Protein AF-0000000077221181 (afdb_homodimer)

InterPro domains:
  IPR000326 Phosphatidic acid phosphatase type 2/haloperoxidase [PF01569] (55-166)
  IPR000326 Phosphatidic acid phosphatase type 2/haloperoxidase [SM00014] (53-161)
  IPR036938 Phosphatidic acid phosphatase type 2/haloperoxidase superfamily [SSF48317] (17-170)
  IPR039667 Dolichyldiphosphatase, PAP2 domain [cd03382] (9-161)

Nearest PDB structures (foldseek):
  6ebu-assembly1_A  TM=7.732E-01  e=2.895E-03  Aquifex aeolicus VF5
  8bm3-assembly4_D  TM=7.406E-01  e=9.189E-03  Escherichia coli K-12
  7f18-assembly3_C  TM=6.684E-01  e=2.780E-02  Pseudomonas aeruginosa
  7f17-assembly3_C  TM=5.702E-01  e=3.060E-02  Pseudomonas aeruginosa
  5jwy-assembly1_A  TM=5.548E-01  e=8.823E-02  Escherichia coli K-12

Radius of gyration: 23.85 Å; Cα contacts (8 Å, |Δi|>4): 590; chains: 2; bounding box: 52×77×55 Å

Organism: Lupinus luteus (NCBI:txid3873)

Solvent-accessible surface area (backbone atoms only — not comparable to full-atom values): 22430 Å² total; per-residue (Å²): 127,82,72,62,60,71,37,62,48,65,89,50,54,41,58,25,47,59,89,38,64,66,40,50,52,30,41,54,47,56,42,44,65,54,37,43,61,73,20,22,50,51,39,46,44,75,75,59,23,40,48,69,59,50,54,49,50,50,47,52,52,53,50,50,52,53,41,52,54,46,18,72,70,66,56,35,71,42,41,83,48,17,67,82,65,72,46,66,90,44,58,25,36,46,23,62,68,19,16,49,33,27,16,51,33,41,32,50,43,67,75,54,70,49,81,90,38,48,68,58,47,53,51,42,47,48,50,25,52,48,29,37,48,25,36,40,76,63,34,59,31,48,70,67,24,30,49,47,6,30,53,50,11,38,51,52,17,48,51,46,46,49,45,42,74,72,55,54,50,74,47,48,65,58,45,34,69,30,71,66,14,58,75,66,31,32,34,72,60,80,90,44,92,54,56,60,54,51,52,38,51,51,48,51,51,50,53,53,52,55,54,53,53,62,69,74,105,126,83,73,62,59,71,37,62,47,65,90,48,54,42,57,25,48,59,88,37,64,68,40,50,53,31,39,54,47,56,42,44,65,55,36,43,60,72,19,22,50,51,40,46,43,76,75,60,25,39,48,69,59,50,54,52,49,52,46,54,53,51,51,50,52,53,41,52,54,46,18,70,71,66,55,35,72,42,42,81,48,18,66,84,65,71,45,68,90,43,58,24,35,46,23,61,66,20,16,48,33,27,17,51,33,41,31,49,43,66,73,53,68,50,81,91,39,49,69,59,47,52,50,40,46,50,50,24,52,48,29,36,49,24,36,41,75,62,34,59,33,48,72,66,23,31,51,47,6,30,52,49,11,37,51,52,18,49,52,46,46,50,45,41,74,72,54,53,50,74,48,47,65,56,46,32,69,30,71,66,13,58,75,67,31,32,34,70,60,82,90,44,91,52,57,61,54,51,51,37,51,52,50,53,50,49,52,52,50,54,54,52,53,61,69,73,104

Foldseek 3Di:
DPPPDDDDDPLLDADADPPPPLLVVLSVLLNVLVCCLVPVLVVCCQPPLEPLSVLLNVLLVVLLVVQQVVCVVVVAFFPPCCVVSVNRVGGQAAPSSLLNLLLVLLLVCVLLVDPVCVVVSVVSVVSSVSNLVSCVVSRGHDNVNSVRSNVSSNVSSVVSSCCCVPPVVVCQVVCCPDPNNVVSVRHHPSVPNDVPVVVVVVVVVVVVVVVVVVVVD/DPPPDDDDDPLLDADADPPPPLLVVLSVLLNVLVCCLVPVLVVCCQPPLEPLSVLLNVLLVVLLVVQQVVCVVVVAFFPPCCVVSVNRVGGQAAPSSLLNLLLVLLLVCVLLVDPVCVVVSVVSVVSSVSNLVSCVVSRGHDNVNSVRSNVSSNVSSVVSSCCCVPPVVVCQVVCCPDPNNVVSVNHHPSVPNDVPVVVVVVVVVVVVVVVVVVVVD

Sequence (434 aa):
MATPPLKAVTLTHVRYQKGDKLGHFLAWVSLIPVFISLSGFITHFIFRRELQGIFFFIGLVISQFINEFIKTTVQQDRPETCVLLETCDSHGWPSSHSQYMFFFATYLTLLLFSKRHVILHLLTWSLAFSTMYSRVYLGYHTLAQVFAGAGLGVLIGAVWFWVVNNVLYLCFPIIEESVIGRVFYVKDTSHIQNVLKFEYDKARAERQRVASISKSEMATPPLKAVTLTHVRYQKGDKLGHFLAWVSLIPVFISLSGFITHFIFRRELQGIFFFIGLVISQFINEFIKTTVQQDRPETCVLLETCDSHGWPSSHSQYMFFFATYLTLLLFSKRHVILHLLTWSLAFSTMYSRVYLGYHTLAQVFAGAGLGVLIGAVWFWVVNNVLYLCFPIIEESVIGRVFYVKDTSHIQNVLKFEYDKARAERQRVASISKSE

Structure (mmCIF, N/CA/C/O backbone):
data_AF-0000000077221181-model_v1
#
loop_
_entity.id
_entity.type
_entity.pdbx_description
1 polymer 'Phosphatidic acid phosphatase type 2/haloperoxidase domain-containing protein'
#
loop_
_atom_site.group_PDB
_atom_site.id
_atom_site.type_symbol
_atom_site.label_atom_id
_atom_site.label_alt_id
_atom_site.label_comp_id
_atom_site.label_asym_id
_atom_site.label_entity_id
_atom_site.label_seq_id
_atom_site.pdbx_PDB_ins_code
_atom_site.Cartn_x
_atom_site.Cartn_y
_atom_site.Cartn_z
_atom_site.occupancy
_atom_site.B_iso_or_equiv
_atom_site.auth_seq_id
_atom_site.auth_comp_id
_atom_site.auth_asym_id
_atom_site.auth_atom_id
_atom_site.pdbx_PDB_model_num
ATOM 1 N N . MET A 1 1 ? -8.445 -28.297 -29.688 1 37.72 1 MET A N 1
ATOM 2 C CA . MET A 1 1 ? -7.285 -27.406 -29.594 1 37.72 1 MET A CA 1
ATOM 3 C C . MET A 1 1 ? -6.816 -27.281 -28.156 1 37.72 1 MET A C 1
ATOM 5 O O . MET A 1 1 ? -7.629 -27.062 -27.25 1 37.72 1 MET A O 1
ATOM 9 N N . ALA A 1 2 ? -5.742 -27.766 -27.781 1 49.19 2 ALA A N 1
ATOM 10 C CA . ALA A 1 2 ? -5.25 -27.859 -26.406 1 49.19 2 ALA A CA 1
ATOM 11 C C . ALA A 1 2 ? -5.301 -26.5 -25.703 1 49.19 2 ALA A C 1
ATOM 13 O O . ALA A 1 2 ? -4.859 -25.5 -26.266 1 49.19 2 ALA A O 1
ATOM 14 N N . THR A 1 3 ? -6.227 -26.125 -24.953 1 57 3 THR A N 1
ATOM 15 C CA . THR A 1 3 ? -6.32 -24.844 -24.266 1 57 3 THR A CA 1
ATOM 16 C C . THR A 1 3 ? -4.961 -24.422 -23.734 1 57 3 THR A C 1
ATOM 18 O O . THR A 1 3 ? -4.27 -25.203 -23.078 1 57 3 THR A O 1
ATOM 21 N N . PRO A 1 4 ? -4.414 -23.359 -24.391 1 64.31 4 PRO A N 1
ATOM 22 C CA . PRO A 1 4 ? -3.102 -22.922 -23.906 1 64.31 4 PRO A CA 1
ATOM 23 C C . PRO A 1 4 ? -2.992 -22.953 -22.375 1 64.31 4 PRO A C 1
ATOM 25 O O . PRO A 1 4 ? -3.98 -22.719 -21.672 1 64.31 4 PRO A O 1
ATOM 28 N N . PRO A 1 5 ? -1.859 -23.391 -22.016 1 80.19 5 PRO A N 1
ATOM 29 C CA . PRO A 1 5 ? -1.642 -23.562 -20.578 1 80.19 5 PRO A CA 1
ATOM 30 C C . PRO A 1 5 ? -1.806 -22.25 -19.797 1 80.19 5 PRO A C 1
ATOM 32 O O . PRO A 1 5 ? -1.612 -21.172 -20.359 1 80.19 5 PRO A O 1
ATOM 35 N N . LEU A 1 6 ? -2.424 -22.266 -18.75 1 85.88 6 LEU A N 1
ATOM 36 C CA . LEU A 1 6 ? -2.574 -21.141 -17.844 1 85.88 6 LEU A CA 1
ATOM 37 C C . LEU A 1 6 ? -1.238 -20.766 -17.219 1 85.88 6 LEU A C 1
ATOM 39 O O . LEU A 1 6 ? -0.417 -21.641 -16.938 1 85.88 6 LEU A O 1
ATOM 43 N N . LYS A 1 7 ? -1.012 -19.516 -17.234 1 82.62 7 LYS A N 1
ATOM 44 C CA . LYS A 1 7 ? 0.164 -18.969 -16.578 1 82.62 7 LYS A CA 1
ATOM 45 C C . LYS A 1 7 ? -0.236 -18.078 -15.406 1 82.62 7 LYS A C 1
ATOM 47 O O . LYS A 1 7 ? -1.279 -17.422 -15.453 1 82.62 7 LYS A O 1
ATOM 52 N N . ALA A 1 8 ? 0.562 -18.109 -14.375 1 84.19 8 ALA A N 1
ATOM 53 C CA . ALA A 1 8 ? 0.314 -17.25 -13.227 1 84.19 8 ALA A CA 1
ATOM 54 C C . ALA A 1 8 ? 1.072 -15.93 -13.359 1 84.19 8 ALA A C 1
ATOM 56 O O . ALA A 1 8 ? 2.076 -15.852 -14.07 1 84.19 8 ALA A O 1
ATOM 57 N N . VAL A 1 9 ? 0.501 -14.906 -12.734 1 84.69 9 VAL A N 1
ATOM 58 C CA . VAL A 1 9 ? 1.28 -13.68 -12.586 1 84.69 9 VAL A CA 1
ATOM 59 C C . VAL A 1 9 ? 2.533 -13.961 -11.758 1 84.69 9 VAL A C 1
ATOM 61 O O . VAL A 1 9 ? 2.445 -14.266 -10.57 1 84.69 9 VAL A O 1
ATOM 64 N N . THR A 1 10 ? 3.617 -13.75 -12.328 1 78.81 10 THR A N 1
ATOM 65 C CA . THR A 1 10 ? 4.883 -14.227 -11.789 1 78.81 10 THR A CA 1
ATOM 66 C C . THR A 1 10 ? 5.242 -13.477 -10.508 1 78.81 10 THR A C 1
ATOM 68 O O . THR A 1 10 ? 5.664 -14.086 -9.523 1 78.81 10 THR A O 1
ATOM 71 N N . LEU A 1 11 ? 5.008 -12.227 -10.469 1 82.06 11 LEU A N 1
ATOM 72 C CA . LEU A 1 11 ? 5.457 -11.375 -9.375 1 82.06 11 LEU A CA 1
ATOM 73 C C . LEU A 1 11 ? 4.719 -11.711 -8.086 1 82.06 11 LEU A C 1
ATOM 75 O O . LEU A 1 11 ? 5.238 -11.477 -6.992 1 82.06 11 LEU A O 1
ATOM 79 N N . THR A 1 12 ? 3.594 -12.352 -8.203 1 87 12 THR A N 1
ATOM 80 C CA . THR A 1 12 ? 2.793 -12.617 -7.016 1 87 12 THR A CA 1
ATOM 81 C C . THR A 1 12 ? 2.594 -14.117 -6.824 1 87 12 THR A C 1
ATOM 83 O O . THR A 1 12 ? 1.812 -14.547 -5.969 1 87 12 THR A O 1
ATOM 86 N N . HIS A 1 13 ? 3.312 -14.773 -7.656 1 86 13 HIS A N 1
ATOM 87 C CA . HIS A 1 13 ? 3.178 -16.219 -7.609 1 86 13 HIS A CA 1
ATOM 88 C C . HIS A 1 13 ? 4.23 -16.844 -6.699 1 86 13 HIS A C 1
ATOM 90 O O . HIS A 1 13 ? 5.414 -16.875 -7.039 1 86 13 HIS A O 1
ATOM 96 N N . VAL A 1 14 ? 3.82 -17.266 -5.547 1 90.25 14 VAL A N 1
ATOM 97 C CA . VAL A 1 14 ? 4.707 -17.922 -4.602 1 90.25 14 VAL A CA 1
ATOM 98 C C . VAL A 1 14 ? 4.098 -19.266 -4.18 1 90.25 14 VAL A C 1
ATOM 100 O O . VAL A 1 14 ? 2.914 -19.328 -3.836 1 90.25 14 VAL A O 1
ATOM 103 N N . ARG A 1 15 ? 4.926 -20.266 -4.258 1 90.31 15 ARG A N 1
ATOM 104 C CA . ARG A 1 15 ? 4.473 -21.609 -3.906 1 90.31 15 ARG A CA 1
ATOM 105 C C . ARG A 1 15 ? 5.176 -22.109 -2.648 1 90.31 15 ARG A C 1
ATOM 107 O O . ARG A 1 15 ? 6.27 -21.656 -2.316 1 90.31 15 ARG A O 1
ATOM 114 N N . TYR A 1 16 ? 4.516 -22.938 -1.973 1 91.12 16 TYR A N 1
ATOM 115 C CA . TYR A 1 16 ? 5.016 -23.609 -0.777 1 91.12 16 TYR A CA 1
ATOM 116 C C . TYR A 1 16 ? 4.5 -25.047 -0.7 1 91.12 16 TYR A C 1
ATOM 118 O O . TYR A 1 16 ? 3.574 -25.422 -1.425 1 91.12 16 TYR A O 1
ATOM 126 N N . GLN A 1 17 ? 5.152 -25.906 0.062 1 90.38 17 GLN A N 1
ATOM 127 C CA . GLN A 1 17 ? 4.719 -27.297 0.205 1 90.38 17 GLN A CA 1
ATOM 128 C C . GLN A 1 17 ? 3.4 -27.375 0.97 1 90.38 17 GLN A C 1
ATOM 130 O O . GLN A 1 17 ? 3.25 -26.766 2.031 1 90.38 17 GLN A O 1
ATOM 135 N N . LYS A 1 18 ? 2.539 -28.109 0.339 1 89.31 18 LYS A N 1
ATOM 136 C CA . LYS A 1 18 ? 1.241 -28.281 0.987 1 89.31 18 LYS A CA 1
ATOM 137 C C . LYS A 1 18 ? 1.399 -28.859 2.393 1 89.31 18 LYS A C 1
ATOM 139 O O . LYS A 1 18 ? 2.141 -29.828 2.594 1 89.31 18 LYS A O 1
ATOM 144 N N . GLY A 1 19 ? 0.772 -28.203 3.359 1 90.81 19 GLY A N 1
ATOM 145 C CA . GLY A 1 19 ? 0.84 -28.688 4.73 1 90.81 19 GLY A CA 1
ATOM 146 C C . GLY A 1 19 ? 1.948 -28.031 5.535 1 90.81 19 GLY A C 1
ATOM 147 O O . GLY A 1 19 ? 1.976 -28.141 6.762 1 90.81 19 GLY A O 1
ATOM 148 N N . ASP A 1 20 ? 2.908 -27.438 4.875 1 94.69 20 ASP A N 1
ATOM 149 C CA . ASP A 1 20 ? 4.012 -26.75 5.527 1 94.69 20 ASP A CA 1
ATOM 150 C C . ASP A 1 20 ? 3.578 -25.375 6.027 1 94.69 20 ASP A C 1
ATOM 152 O O . ASP A 1 20 ? 3.607 -24.391 5.277 1 94.69 20 ASP A O 1
ATOM 156 N N . LYS A 1 21 ? 3.266 -25.281 7.293 1 95.75 21 LYS A N 1
ATOM 157 C CA . LYS A 1 21 ? 2.781 -24.031 7.867 1 95.75 21 LYS A CA 1
ATOM 158 C C . LYS A 1 21 ? 3.859 -22.953 7.82 1 95.75 21 LYS A C 1
ATOM 160 O O . LYS A 1 21 ? 3.562 -21.781 7.559 1 95.75 21 LYS A O 1
ATOM 165 N N . LEU A 1 22 ? 5.051 -23.344 8.133 1 96.31 22 LEU A N 1
ATOM 166 C CA . LEU A 1 22 ? 6.148 -22.391 8.07 1 96.31 22 LEU A CA 1
ATOM 167 C C . LEU A 1 22 ? 6.348 -21.891 6.641 1 96.31 22 LEU A C 1
ATOM 169 O O . LEU A 1 22 ? 6.543 -20.688 6.422 1 96.31 22 LEU A O 1
ATOM 173 N N . GLY A 1 23 ? 6.262 -22.797 5.711 1 95.88 23 GLY A N 1
ATOM 174 C CA . GLY A 1 23 ? 6.367 -22.422 4.312 1 95.88 23 GLY A CA 1
ATOM 175 C C . GLY A 1 23 ? 5.285 -21.438 3.879 1 95.88 23 GLY A C 1
ATOM 176 O O . GLY A 1 23 ? 5.551 -20.5 3.127 1 95.88 23 GLY A O 1
ATOM 177 N N . HIS A 1 24 ? 4.148 -21.734 4.348 1 94.94 24 HIS A N 1
ATOM 178 C CA . HIS A 1 24 ? 3.037 -20.844 4.027 1 94.94 24 HIS A CA 1
ATOM 179 C C . HIS A 1 24 ? 3.287 -19.438 4.566 1 94.94 24 HIS A C 1
ATOM 181 O O . HIS A 1 24 ? 3.1 -18.453 3.85 1 94.94 24 HIS A O 1
ATOM 187 N N . PHE A 1 25 ? 3.723 -19.375 5.766 1 97 25 PHE A N 1
ATOM 188 C CA . PHE A 1 25 ? 4.047 -18.094 6.383 1 97 25 PHE A CA 1
ATOM 189 C C . PHE A 1 25 ? 5.168 -17.391 5.621 1 97 25 PHE A C 1
ATOM 191 O O . PHE A 1 25 ? 5.066 -16.203 5.316 1 97 25 PHE A O 1
ATOM 198 N N . LEU A 1 26 ? 6.129 -18.094 5.266 1 96.94 26 LEU A N 1
ATOM 199 C CA . LEU A 1 26 ? 7.285 -17.531 4.578 1 96.94 26 LEU A CA 1
ATOM 200 C C . LEU A 1 26 ? 6.926 -17.109 3.158 1 96.94 26 LEU A C 1
ATOM 202 O O . LEU A 1 26 ? 7.512 -16.172 2.617 1 96.94 26 LEU A O 1
ATOM 206 N N . ALA A 1 27 ? 5.977 -17.781 2.602 1 95.62 27 ALA A N 1
ATOM 207 C CA . ALA A 1 27 ? 5.484 -17.344 1.296 1 95.62 27 ALA A CA 1
ATOM 208 C C . ALA A 1 27 ? 4.883 -15.945 1.37 1 95.62 27 ALA A C 1
ATOM 210 O O . ALA A 1 27 ? 5.141 -15.109 0.505 1 95.62 27 ALA A O 1
ATOM 211 N N . TRP A 1 28 ? 4.18 -15.703 2.412 1 95.5 28 TRP A N 1
ATOM 212 C CA . TRP A 1 28 ? 3.621 -14.375 2.621 1 95.5 28 TRP A CA 1
ATOM 213 C C . TRP A 1 28 ? 4.727 -13.344 2.838 1 95.5 28 TRP A C 1
ATOM 215 O O . TRP A 1 28 ? 4.672 -12.242 2.295 1 95.5 28 TRP A O 1
ATOM 225 N N . VAL A 1 29 ? 5.684 -13.742 3.588 1 96.88 29 VAL A N 1
ATOM 226 C CA . VAL A 1 29 ? 6.809 -12.852 3.861 1 96.88 29 VAL A CA 1
ATOM 227 C C . VAL A 1 29 ? 7.516 -12.5 2.557 1 96.88 29 VAL A C 1
ATOM 229 O O . VAL A 1 29 ? 7.926 -11.352 2.355 1 96.88 29 VAL A O 1
ATOM 232 N N . SER A 1 30 ? 7.582 -13.453 1.686 1 95.94 30 SER A N 1
ATOM 233 C CA . SER A 1 30 ? 8.289 -13.266 0.423 1 95.94 30 SER A CA 1
ATOM 234 C C . SER A 1 30 ? 7.543 -12.297 -0.487 1 95.94 30 SER A C 1
ATOM 236 O O . SER A 1 30 ? 8.109 -11.789 -1.456 1 95.94 30 SER A O 1
ATOM 238 N N . LEU A 1 31 ? 6.297 -12.047 -0.183 1 96.5 31 LEU A N 1
ATOM 239 C CA . LEU A 1 31 ? 5.488 -11.156 -1.014 1 96.5 31 LEU A CA 1
ATOM 240 C C . LEU A 1 31 ? 5.598 -9.719 -0.532 1 96.5 31 LEU A C 1
ATOM 242 O O . LEU A 1 31 ? 5.168 -8.789 -1.229 1 96.5 31 LEU A O 1
ATOM 246 N N . ILE A 1 32 ? 6.258 -9.453 0.542 1 97.06 32 ILE A N 1
ATOM 247 C CA . ILE A 1 32 ? 6.277 -8.156 1.209 1 97.06 32 ILE A CA 1
ATOM 248 C C . ILE A 1 32 ? 6.926 -7.113 0.295 1 97.06 32 ILE A C 1
ATOM 250 O O . ILE A 1 32 ? 6.41 -6.004 0.146 1 97.06 32 ILE A O 1
ATOM 254 N N . PRO A 1 33 ? 8.023 -7.441 -0.426 1 97.25 33 PRO A N 1
ATOM 255 C CA . PRO A 1 33 ? 8.617 -6.441 -1.316 1 97.25 33 PRO A CA 1
ATOM 256 C C . PRO A 1 33 ? 7.641 -5.953 -2.387 1 97.25 33 PRO A C 1
ATOM 258 O O . PRO A 1 33 ? 7.602 -4.762 -2.695 1 97.25 33 PRO A O 1
ATOM 261 N N . VAL A 1 34 ? 6.859 -6.859 -2.9 1 96.12 34 VAL A N 1
ATOM 262 C CA . VAL A 1 34 ? 5.902 -6.508 -3.943 1 96.12 34 VAL A CA 1
ATOM 263 C C . VAL A 1 34 ? 4.812 -5.605 -3.363 1 96.12 34 VAL A C 1
ATOM 265 O O . VAL A 1 34 ? 4.441 -4.598 -3.971 1 96.12 34 VAL A O 1
ATOM 268 N N . PHE A 1 35 ? 4.363 -5.875 -2.18 1 97.06 35 PHE A N 1
ATOM 269 C CA . PHE A 1 35 ? 3.336 -5.078 -1.52 1 97.06 35 PHE A CA 1
ATOM 270 C C . PHE A 1 35 ? 3.857 -3.684 -1.196 1 97.06 35 PHE A C 1
ATOM 272 O O . PHE A 1 35 ? 3.156 -2.691 -1.403 1 97.06 35 PHE A O 1
ATOM 279 N N . ILE A 1 36 ? 5.074 -3.623 -0.708 1 97.56 36 ILE A N 1
ATOM 280 C CA . ILE A 1 36 ? 5.66 -2.332 -0.366 1 97.56 36 ILE A CA 1
ATOM 281 C C . ILE A 1 36 ? 5.852 -1.501 -1.633 1 97.56 36 ILE A C 1
ATOM 283 O O . ILE A 1 36 ? 5.508 -0.316 -1.663 1 97.56 36 ILE A O 1
ATOM 287 N N . SER A 1 37 ? 6.293 -2.121 -2.688 1 96.69 37 SER A N 1
ATOM 288 C CA . SER A 1 37 ? 6.668 -1.409 -3.904 1 96.69 37 SER A CA 1
ATOM 289 C C . SER A 1 37 ? 5.438 -0.972 -4.691 1 96.69 37 SER A C 1
ATOM 291 O O . SER A 1 37 ? 5.324 0.191 -5.086 1 96.69 37 SER A O 1
ATOM 293 N N . LEU A 1 38 ? 4.457 -1.854 -4.848 1 94.62 38 LEU A N 1
ATOM 294 C CA . LEU A 1 38 ? 3.389 -1.594 -5.805 1 94.62 38 LEU A CA 1
ATOM 295 C C . LEU A 1 38 ? 2.205 -0.915 -5.125 1 94.62 38 LEU A C 1
ATOM 297 O O . LEU A 1 38 ? 1.368 -0.303 -5.793 1 94.62 38 LEU A O 1
ATOM 301 N N . SER A 1 39 ? 2.188 -0.988 -3.84 1 96.81 39 SER A N 1
ATOM 302 C CA . SER A 1 39 ? 1.048 -0.384 -3.156 1 96.81 39 SER A CA 1
ATOM 303 C C . SER A 1 39 ? 1.505 0.551 -2.041 1 96.81 39 SER A C 1
ATOM 305 O O . SER A 1 39 ? 0.961 1.646 -1.88 1 96.81 39 SER A O 1
ATOM 307 N N . GLY A 1 40 ? 2.451 0.148 -1.293 1 97.81 40 GLY A N 1
ATOM 308 C CA . GLY A 1 40 ? 2.918 0.946 -0.17 1 97.81 40 GLY A CA 1
ATOM 309 C C . GLY A 1 40 ? 3.426 2.316 -0.582 1 97.81 40 GLY A C 1
ATOM 310 O O . GLY A 1 40 ? 2.947 3.336 -0.081 1 97.81 40 GLY A O 1
ATOM 311 N N . PHE A 1 41 ? 4.324 2.355 -1.494 1 98.06 41 PHE A N 1
ATOM 312 C CA . PHE A 1 41 ? 4.906 3.623 -1.915 1 98.06 41 PHE A CA 1
ATOM 313 C C . PHE A 1 41 ? 3.9 4.441 -2.713 1 98.06 41 PHE A C 1
ATOM 315 O O . PHE A 1 41 ? 3.895 5.672 -2.637 1 98.06 41 PHE A O 1
ATOM 322 N N . ILE A 1 42 ? 3.021 3.811 -3.461 1 96.12 42 ILE A N 1
ATOM 323 C CA . ILE A 1 42 ? 1.993 4.523 -4.211 1 96.12 42 ILE A CA 1
ATOM 324 C C . ILE A 1 42 ? 1.046 5.23 -3.242 1 96.12 42 ILE A C 1
ATOM 326 O O . ILE A 1 42 ? 0.743 6.414 -3.412 1 96.12 42 ILE A O 1
ATOM 330 N N . THR A 1 43 ? 0.675 4.477 -2.26 1 97.12 43 THR A N 1
ATOM 331 C CA . THR A 1 43 ? -0.204 5.039 -1.241 1 97.12 43 THR A CA 1
ATOM 332 C C . THR A 1 43 ? 0.493 6.172 -0.491 1 97.12 43 THR A C 1
ATOM 334 O O . THR A 1 43 ? -0.103 7.223 -0.251 1 97.12 43 THR A O 1
ATOM 337 N N . HIS A 1 44 ? 1.729 5.934 -0.116 1 97.12 44 HIS A N 1
ATOM 338 C CA . HIS A 1 44 ? 2.494 6.973 0.562 1 97.12 44 HIS A CA 1
ATOM 339 C C . HIS A 1 44 ? 2.576 8.242 -0.286 1 97.12 44 HIS A C 1
ATOM 341 O O . HIS A 1 44 ? 2.42 9.352 0.229 1 97.12 44 HIS A O 1
ATOM 347 N N . PHE A 1 45 ? 2.742 8.062 -1.571 1 96.12 45 PHE A N 1
ATOM 348 C CA . PHE A 1 45 ? 2.846 9.211 -2.469 1 96.12 45 PHE A CA 1
ATOM 349 C C . PHE A 1 45 ? 1.511 9.938 -2.576 1 96.12 45 PHE A C 1
ATOM 351 O O . PHE A 1 45 ? 1.463 11.164 -2.514 1 96.12 45 PHE A O 1
ATOM 358 N N . ILE A 1 46 ? 0.468 9.219 -2.697 1 93.25 46 ILE A N 1
ATOM 359 C CA . ILE A 1 46 ? -0.852 9.812 -2.895 1 93.25 46 ILE A CA 1
ATOM 360 C C . ILE A 1 46 ? -1.263 10.586 -1.646 1 93.25 46 ILE A C 1
ATOM 362 O O . ILE A 1 46 ? -1.824 11.68 -1.744 1 93.25 46 ILE A O 1
ATOM 366 N N . PHE A 1 47 ? -0.815 10.133 -0.457 1 95.12 47 PHE A N 1
ATOM 367 C CA . PHE A 1 47 ? -1.444 10.695 0.732 1 95.12 47 PHE A CA 1
ATOM 368 C C . PHE A 1 47 ? -0.451 11.539 1.522 1 95.12 47 PHE A C 1
ATOM 370 O O . PHE A 1 47 ? -0.844 12.305 2.406 1 95.12 47 PHE A O 1
ATOM 377 N N . ARG A 1 48 ? 0.827 11.359 1.219 1 96.06 48 ARG A N 1
ATOM 378 C CA . ARG A 1 48 ? 1.809 12.148 1.953 1 96.06 48 ARG A CA 1
ATOM 379 C C . ARG A 1 48 ? 2.5 13.156 1.036 1 96.06 48 ARG A C 1
ATOM 381 O O . ARG A 1 48 ? 2.744 14.297 1.431 1 96.06 48 ARG A O 1
ATOM 388 N N . ARG A 1 49 ? 2.857 12.711 -0.221 1 97.12 49 ARG A N 1
ATOM 389 C CA . ARG A 1 49 ? 3.551 13.531 -1.21 1 97.12 49 ARG A CA 1
ATOM 390 C C . ARG A 1 49 ? 4.844 14.102 -0.638 1 97.12 49 ARG A C 1
ATOM 392 O O . ARG A 1 49 ? 5.113 15.297 -0.767 1 97.12 49 ARG A O 1
ATOM 399 N N . GLU A 1 50 ? 5.645 13.297 -0.005 1 97.62 50 GLU A N 1
ATOM 400 C CA . GLU A 1 50 ? 6.898 13.648 0.656 1 97.62 50 GLU A CA 1
ATOM 401 C C . GLU A 1 50 ? 8.094 13.383 -0.25 1 97.62 50 GLU A C 1
ATOM 403 O O . GLU A 1 50 ? 8.273 12.258 -0.734 1 97.62 50 GLU A O 1
ATOM 408 N N . LEU A 1 51 ? 8.922 14.383 -0.401 1 97.94 51 LEU A N 1
ATOM 409 C CA . LEU A 1 51 ? 10.055 14.273 -1.311 1 97.94 51 LEU A CA 1
ATOM 410 C C . LEU A 1 51 ? 11.023 13.195 -0.842 1 97.94 51 LEU A C 1
ATOM 412 O O . LEU A 1 51 ? 11.547 12.43 -1.654 1 97.94 51 LEU A O 1
ATOM 416 N N . GLN A 1 52 ? 11.305 13.148 0.468 1 97.38 52 GLN A N 1
ATOM 417 C CA . GLN A 1 52 ? 12.195 12.109 0.979 1 97.38 52 GLN A CA 1
ATOM 418 C C . GLN A 1 52 ? 11.68 10.719 0.616 1 97.38 52 GLN A C 1
ATOM 420 O O . GLN A 1 52 ? 12.469 9.836 0.256 1 97.38 52 GLN A O 1
ATOM 425 N N . GLY A 1 53 ? 10.328 10.461 0.738 1 97.5 53 GLY A N 1
ATOM 426 C CA . GLY A 1 53 ? 9.734 9.188 0.353 1 97.5 53 GLY A CA 1
ATOM 427 C C . GLY A 1 53 ? 9.844 8.906 -1.133 1 97.5 53 GLY A C 1
ATOM 428 O O . GLY A 1 53 ? 10.109 7.77 -1.535 1 97.5 53 GLY A O 1
ATOM 429 N N . ILE A 1 54 ? 9.664 9.93 -1.91 1 98.06 54 ILE A N 1
ATOM 430 C CA . ILE A 1 54 ? 9.727 9.789 -3.361 1 98.06 54 ILE A CA 1
ATOM 431 C C . ILE A 1 54 ? 11.141 9.391 -3.777 1 98.06 54 ILE A C 1
ATOM 433 O O . ILE A 1 54 ? 11.32 8.453 -4.562 1 98.06 54 ILE A O 1
ATOM 437 N N . PHE A 1 55 ? 12.102 10.016 -3.268 1 98.56 55 PHE A N 1
ATOM 438 C CA . PHE A 1 55 ? 13.484 9.711 -3.633 1 98.56 55 PHE A CA 1
ATOM 439 C C . PHE A 1 55 ? 13.914 8.367 -3.057 1 98.56 55 PHE A C 1
ATOM 441 O O . PHE A 1 55 ? 14.758 7.68 -3.633 1 98.56 55 PHE A O 1
ATOM 448 N N . PHE A 1 56 ? 13.328 7.996 -1.893 1 98.62 56 PHE A N 1
ATOM 449 C CA . PHE A 1 56 ? 13.508 6.645 -1.375 1 98.62 56 PHE A CA 1
ATOM 450 C C . PHE A 1 56 ? 13.078 5.609 -2.404 1 98.62 56 PHE A C 1
ATOM 452 O O . PHE A 1 56 ? 13.828 4.68 -2.715 1 98.62 56 PHE A O 1
ATOM 459 N N . PHE A 1 57 ? 11.953 5.816 -2.961 1 98.81 57 PHE A N 1
ATOM 460 C CA . PHE A 1 57 ? 11.406 4.887 -3.941 1 98.81 57 PHE A CA 1
ATOM 461 C C . PHE A 1 57 ? 12.25 4.879 -5.211 1 98.81 57 PHE A C 1
ATOM 463 O O . PHE A 1 57 ? 12.477 3.822 -5.805 1 98.81 57 PHE A O 1
ATOM 470 N N . ILE A 1 58 ? 12.641 6.031 -5.66 1 98.62 58 ILE A N 1
ATOM 471 C CA . ILE A 1 58 ? 13.492 6.125 -6.836 1 98.62 58 ILE A CA 1
ATOM 472 C C . ILE A 1 58 ? 14.758 5.293 -6.629 1 98.62 58 ILE A C 1
ATOM 474 O O . ILE A 1 58 ? 15.211 4.602 -7.543 1 98.62 58 ILE A O 1
ATOM 478 N N . GLY A 1 59 ? 15.32 5.344 -5.426 1 98.88 59 GLY A N 1
ATOM 479 C CA . GLY A 1 59 ? 16.484 4.531 -5.105 1 98.88 59 GLY A CA 1
ATOM 480 C C . GLY A 1 59 ? 16.219 3.041 -5.238 1 98.88 59 GLY A C 1
ATOM 481 O O . GLY A 1 59 ? 17.078 2.297 -5.723 1 98.88 59 GLY A O 1
ATOM 482 N N . LEU A 1 60 ? 15.078 2.619 -4.797 1 98.81 60 LEU A N 1
ATOM 483 C CA . LEU A 1 60 ? 14.711 1.213 -4.914 1 98.81 60 LEU A CA 1
ATOM 484 C C . LEU A 1 60 ? 14.586 0.802 -6.379 1 98.81 60 LEU A C 1
ATOM 486 O O . LEU A 1 60 ? 14.984 -0.301 -6.754 1 98.81 60 LEU A O 1
ATOM 490 N N . VAL A 1 61 ? 14.062 1.67 -7.199 1 98.62 61 VAL A N 1
ATOM 491 C CA . VAL A 1 61 ? 13.914 1.399 -8.625 1 98.62 61 VAL A CA 1
ATOM 492 C C . VAL A 1 61 ? 15.289 1.288 -9.273 1 98.62 61 VAL A C 1
ATOM 494 O O . VAL A 1 61 ? 15.547 0.348 -10.031 1 98.62 61 VAL A O 1
ATOM 497 N N . ILE A 1 62 ? 16.125 2.229 -8.977 1 98.62 62 ILE A N 1
ATOM 498 C CA . ILE A 1 62 ? 17.484 2.193 -9.492 1 98.62 62 ILE A CA 1
ATOM 499 C C . ILE A 1 62 ? 18.172 0.895 -9.062 1 98.62 62 ILE A C 1
ATOM 501 O O . ILE A 1 62 ? 18.828 0.239 -9.867 1 98.62 62 ILE A O 1
ATOM 505 N N . SER A 1 63 ? 18 0.556 -7.785 1 98.69 63 SER A N 1
ATOM 506 C CA . SER A 1 63 ? 18.562 -0.678 -7.25 1 98.69 63 SER A CA 1
ATOM 507 C C . SER A 1 63 ? 18.078 -1.894 -8.031 1 98.69 63 SER A C 1
ATOM 509 O O . SER A 1 63 ? 18.844 -2.822 -8.289 1 98.69 63 SER A O 1
ATOM 511 N N . GLN A 1 64 ? 16.844 -1.938 -8.406 1 97.75 64 GLN A N 1
ATOM 512 C CA . GLN A 1 64 ? 16.281 -3.037 -9.18 1 97.75 64 GLN A CA 1
ATOM 513 C C . GLN A 1 64 ? 16.922 -3.113 -10.57 1 97.75 64 GLN A C 1
ATOM 515 O O . GLN A 1 64 ? 17.203 -4.207 -11.07 1 97.75 64 GLN A O 1
ATOM 520 N N . PHE A 1 65 ? 17.125 -1.99 -11.164 1 98 65 PHE A N 1
ATOM 521 C CA . PHE A 1 65 ? 17.766 -1.962 -12.477 1 98 65 PHE A CA 1
ATOM 522 C C . PHE A 1 65 ? 19.203 -2.484 -12.391 1 98 65 PHE A C 1
ATOM 524 O O . PHE A 1 65 ? 19.641 -3.217 -13.273 1 98 65 PHE A O 1
ATOM 531 N N . ILE A 1 66 ? 19.875 -2.084 -11.391 1 98.25 66 ILE A N 1
ATOM 532 C CA . ILE A 1 66 ? 21.234 -2.574 -11.172 1 98.25 66 ILE A CA 1
ATOM 533 C C . ILE A 1 66 ? 21.203 -4.094 -11.008 1 98.25 66 ILE A C 1
ATOM 535 O O . ILE A 1 66 ? 22.031 -4.797 -11.594 1 98.25 66 ILE A O 1
ATOM 539 N N . ASN A 1 67 ? 20.281 -4.602 -10.25 1 98.06 67 ASN A N 1
ATOM 540 C CA . ASN A 1 67 ? 20.125 -6.039 -10.047 1 98.06 67 ASN A CA 1
ATOM 541 C C . ASN A 1 67 ? 19.906 -6.77 -11.375 1 98.06 67 ASN A C 1
ATOM 543 O O . ASN A 1 67 ? 20.609 -7.746 -11.664 1 98.06 67 ASN A O 1
ATOM 547 N N . GLU A 1 68 ? 19.016 -6.266 -12.18 1 96.44 68 GLU A N 1
ATOM 548 C CA . GLU A 1 68 ? 18.703 -6.887 -13.461 1 96.44 68 GLU A CA 1
ATOM 549 C C . GLU A 1 68 ? 19.922 -6.867 -14.391 1 96.44 68 GLU A C 1
ATOM 551 O O . GLU A 1 68 ? 20.156 -7.824 -15.133 1 96.44 68 GLU A O 1
ATOM 556 N N . PHE A 1 69 ? 20.594 -5.809 -14.359 1 97.06 69 PHE A N 1
ATOM 557 C CA . PHE A 1 69 ? 21.797 -5.695 -15.172 1 97.06 69 PHE A CA 1
ATOM 558 C C . PHE A 1 69 ? 22.812 -6.75 -14.781 1 97.06 69 PHE A C 1
ATOM 560 O O . PHE A 1 69 ? 23.391 -7.426 -15.641 1 97.06 69 PHE A O 1
ATOM 567 N N . ILE A 1 70 ? 23.031 -6.938 -13.508 1 97 70 ILE A N 1
ATOM 568 C CA . ILE A 1 70 ? 23.984 -7.91 -13.016 1 97 70 ILE A CA 1
ATOM 569 C C . ILE A 1 70 ? 23.531 -9.32 -13.375 1 97 70 ILE A C 1
ATOM 571 O O . ILE A 1 70 ? 24.328 -10.141 -13.836 1 97 70 ILE A O 1
ATOM 575 N N . LYS A 1 71 ? 22.266 -9.586 -13.219 1 94.75 71 LYS A N 1
ATOM 576 C CA . LYS A 1 71 ? 21.719 -10.906 -13.531 1 94.75 71 LYS A CA 1
ATOM 577 C C . LYS A 1 71 ? 21.906 -11.242 -15.008 1 94.75 71 LYS A C 1
ATOM 579 O O . LYS A 1 71 ? 22.188 -12.391 -15.359 1 94.75 71 LYS A O 1
ATOM 584 N N . THR A 1 72 ? 21.703 -10.305 -15.82 1 94.25 72 THR A N 1
ATOM 585 C CA . THR A 1 72 ? 21.812 -10.523 -17.266 1 94.25 72 THR A CA 1
ATOM 586 C C . THR A 1 72 ? 23.266 -10.719 -17.688 1 94.25 72 THR A C 1
ATOM 588 O O . THR A 1 72 ? 23.547 -11.391 -18.672 1 94.25 72 THR A O 1
ATOM 591 N N . THR A 1 73 ? 24.141 -10.227 -16.938 1 94.38 73 THR A N 1
ATOM 592 C CA . THR A 1 73 ? 25.562 -10.328 -17.25 1 94.38 73 THR A CA 1
ATOM 593 C C . THR A 1 73 ? 26.156 -11.617 -16.703 1 94.38 73 THR A C 1
ATOM 595 O O . THR A 1 73 ? 26.906 -12.305 -17.391 1 94.38 73 THR A O 1
ATOM 598 N N . VAL A 1 74 ? 25.75 -11.992 -15.492 1 92.88 74 VAL A N 1
ATOM 599 C CA . VAL A 1 74 ? 26.344 -13.148 -14.82 1 92.88 74 VAL A CA 1
ATOM 600 C C . VAL A 1 74 ? 25.578 -14.414 -15.203 1 92.88 74 VAL A C 1
ATOM 602 O O . VAL A 1 74 ? 26.172 -15.477 -15.375 1 92.88 74 VAL A O 1
ATOM 605 N N . GLN A 1 75 ? 24.25 -14.336 -15.297 1 91.25 75 GLN A N 1
ATOM 606 C CA . GLN A 1 75 ? 23.344 -15.383 -15.758 1 91.25 75 GLN A CA 1
ATOM 607 C C . GLN A 1 75 ? 23.516 -16.656 -14.922 1 91.25 75 GLN A C 1
ATOM 609 O O . GLN A 1 75 ? 23.609 -17.75 -15.477 1 91.25 75 GLN A O 1
ATOM 614 N N . GLN A 1 76 ? 23.688 -16.438 -13.656 1 91.31 76 GLN A N 1
ATOM 615 C CA . GLN A 1 76 ? 23.734 -17.609 -12.781 1 91.31 76 GLN A CA 1
ATOM 616 C C . GLN A 1 76 ? 22.359 -18.219 -12.602 1 91.31 76 GLN A C 1
ATOM 618 O O . GLN A 1 76 ? 21.391 -17.516 -12.336 1 91.31 76 GLN A O 1
ATOM 623 N N . ASP A 1 77 ? 22.344 -19.5 -12.672 1 90.06 77 ASP A N 1
ATOM 624 C CA . ASP A 1 77 ? 21.094 -20.234 -12.578 1 90.06 77 ASP A CA 1
ATOM 625 C C . ASP A 1 77 ? 20.562 -20.25 -11.141 1 90.06 77 ASP A C 1
ATOM 627 O O . ASP A 1 77 ? 21.344 -20.172 -10.195 1 90.06 77 ASP A O 1
ATOM 631 N N . ARG A 1 78 ? 19.234 -20.438 -11.078 1 91 78 ARG A N 1
ATOM 632 C CA . ARG A 1 78 ? 18.594 -20.719 -9.805 1 91 78 ARG A CA 1
ATOM 633 C C . ARG A 1 78 ? 18.859 -22.156 -9.359 1 91 78 ARG A C 1
ATOM 635 O O . ARG A 1 78 ? 19.406 -22.953 -10.117 1 91 78 ARG A O 1
ATOM 642 N N . PRO A 1 79 ? 18.531 -22.453 -8.102 1 90.94 79 PRO A N 1
ATOM 643 C CA . PRO A 1 79 ? 18.688 -23.844 -7.68 1 90.94 79 PRO A CA 1
ATOM 644 C C . PRO A 1 79 ? 17.797 -24.797 -8.461 1 90.94 79 PRO A C 1
ATOM 646 O O . PRO A 1 79 ? 16.875 -24.359 -9.164 1 90.94 79 PRO A O 1
ATOM 649 N N . GLU A 1 80 ? 18.016 -26.062 -8.297 1 86.19 80 GLU A N 1
ATOM 650 C CA . GLU A 1 80 ? 17.328 -27.094 -9.055 1 86.19 80 GLU A CA 1
ATOM 651 C C . GLU A 1 80 ? 15.828 -27.078 -8.805 1 86.19 80 GLU A C 1
ATOM 653 O O . GLU A 1 80 ? 15.039 -27.5 -9.656 1 86.19 80 GLU A O 1
ATOM 658 N N . THR A 1 81 ? 15.492 -26.5 -7.738 1 86.38 81 THR A N 1
ATOM 659 C CA . THR A 1 81 ? 14.086 -26.438 -7.371 1 86.38 81 THR A CA 1
ATOM 660 C C . THR A 1 81 ? 13.32 -25.516 -8.328 1 86.38 81 THR A C 1
ATOM 662 O O . THR A 1 81 ? 12.094 -25.5 -8.336 1 86.38 81 THR A O 1
ATOM 665 N N . CYS A 1 82 ? 14.055 -24.812 -9.125 1 82.56 82 CYS A N 1
ATOM 666 C CA . CYS A 1 82 ? 13.438 -23.875 -10.062 1 82.56 82 CYS A CA 1
ATOM 667 C C . CYS A 1 82 ? 12.508 -24.609 -11.023 1 82.56 82 CYS A C 1
ATOM 669 O O . CYS A 1 82 ? 11.562 -24.016 -11.547 1 82.56 82 CYS A O 1
ATOM 671 N N . VAL A 1 83 ? 12.727 -25.875 -11.234 1 81.06 83 VAL A N 1
ATOM 672 C CA . VAL A 1 83 ? 11.891 -26.688 -12.125 1 81.06 83 VAL A CA 1
ATOM 673 C C . VAL A 1 83 ? 10.492 -26.828 -11.539 1 81.06 83 VAL A C 1
ATOM 675 O O . VAL A 1 83 ? 9.5 -26.531 -12.203 1 81.06 83 VAL A O 1
ATOM 678 N N . LEU A 1 84 ? 10.523 -27.141 -10.273 1 80.38 84 LEU A N 1
ATOM 679 C CA . LEU A 1 84 ? 9.258 -27.328 -9.578 1 80.38 84 LEU A CA 1
ATOM 680 C C . LEU A 1 84 ? 8.523 -26 -9.414 1 80.38 84 LEU A C 1
ATOM 682 O O . LEU A 1 84 ? 7.289 -25.969 -9.453 1 80.38 84 LEU A O 1
ATOM 686 N N . LEU A 1 85 ? 9.281 -24.984 -9.367 1 83.25 85 LEU A N 1
ATOM 687 C CA . LEU A 1 85 ? 8.719 -23.672 -9.094 1 83.25 85 LEU A CA 1
ATOM 688 C C . LEU A 1 85 ? 8.438 -22.922 -10.391 1 83.25 85 LEU A C 1
ATOM 690 O O . LEU A 1 85 ? 7.863 -21.828 -10.367 1 83.25 85 LEU A O 1
ATOM 694 N N . GLU A 1 86 ? 8.805 -23.422 -11.461 1 78 86 GLU A N 1
ATOM 695 C CA . GLU A 1 86 ? 8.594 -22.844 -12.781 1 78 86 GLU A CA 1
ATOM 696 C C . GLU A 1 86 ? 9.266 -21.469 -12.891 1 78 86 GLU A C 1
ATOM 698 O O . GLU A 1 86 ? 8.664 -20.516 -13.375 1 78 86 GLU A O 1
ATOM 703 N N . THR A 1 87 ? 10.492 -21.422 -12.367 1 81.75 87 THR A N 1
ATOM 704 C CA . THR A 1 87 ? 11.203 -20.156 -12.375 1 81.75 87 THR A CA 1
ATOM 705 C C . THR A 1 87 ? 12.562 -20.297 -13.047 1 81.75 87 THR A C 1
ATOM 707 O O . THR A 1 87 ? 13.438 -19.438 -12.875 1 81.75 87 THR A O 1
ATOM 710 N N . CYS A 1 88 ? 12.766 -21.312 -13.836 1 83.06 88 CYS A N 1
ATOM 711 C CA . CYS A 1 88 ? 14.078 -21.594 -14.414 1 83.06 88 CYS A CA 1
ATOM 712 C C . CYS A 1 88 ? 14.406 -20.594 -15.516 1 83.06 88 CYS A C 1
ATOM 714 O O . CYS A 1 88 ? 15.57 -20.453 -15.898 1 83.06 88 CYS A O 1
ATOM 716 N N . ASP A 1 89 ? 13.477 -19.812 -15.891 1 81.81 89 ASP A N 1
ATOM 717 C CA . ASP A 1 89 ? 13.68 -18.891 -17 1 81.81 89 ASP A CA 1
ATOM 718 C C . ASP A 1 89 ? 14.352 -17.594 -16.516 1 81.81 89 ASP A C 1
ATOM 720 O O . ASP A 1 89 ? 14.766 -16.766 -17.312 1 81.81 89 ASP A O 1
ATOM 724 N N . SER A 1 90 ? 14.484 -17.469 -15.219 1 86.25 90 SER A N 1
ATOM 725 C CA . SER A 1 90 ? 15.117 -16.281 -14.68 1 86.25 90 SER A CA 1
ATOM 726 C C . SER A 1 90 ? 16.406 -16.609 -13.953 1 86.25 90 SER A C 1
ATOM 728 O O . SER A 1 90 ? 16.594 -17.75 -13.5 1 86.25 90 SER A O 1
ATOM 730 N N . HIS A 1 91 ? 17.25 -15.602 -13.969 1 87.88 91 HIS A N 1
ATOM 731 C CA . HIS A 1 91 ? 18.516 -15.773 -13.281 1 87.88 91 HIS A CA 1
ATOM 732 C C . HIS A 1 91 ? 18.391 -15.5 -11.789 1 87.88 91 HIS A C 1
ATOM 734 O O . HIS A 1 91 ? 17.531 -14.719 -11.367 1 87.88 91 HIS A O 1
ATOM 740 N N . GLY A 1 92 ? 19.391 -16.109 -11.047 1 91.06 92 GLY A N 1
ATOM 741 C CA . GLY A 1 92 ? 19.156 -16.125 -9.609 1 91.06 92 GLY A CA 1
ATOM 742 C C . GLY A 1 92 ? 20.078 -15.188 -8.852 1 91.06 92 GLY A C 1
ATOM 743 O O . GLY A 1 92 ? 19.812 -14.859 -7.688 1 91.06 92 GLY A O 1
ATOM 744 N N . TRP A 1 93 ? 21.219 -14.75 -9.461 1 93.12 93 TRP A N 1
ATOM 745 C CA . TRP A 1 93 ? 22.219 -14.008 -8.703 1 93.12 93 TRP A CA 1
ATOM 746 C C . TRP A 1 93 ? 22.375 -12.594 -9.266 1 93.12 93 TRP A C 1
ATOM 748 O O . TRP A 1 93 ? 22.672 -12.422 -10.445 1 93.12 93 TRP A O 1
ATOM 758 N N . PRO A 1 94 ? 22.203 -11.57 -8.336 1 96.81 94 PRO A N 1
ATOM 759 C CA . PRO A 1 94 ? 21.859 -11.641 -6.918 1 96.81 94 PRO A CA 1
ATOM 760 C C . PRO A 1 94 ? 20.344 -11.664 -6.684 1 96.81 94 PRO A C 1
ATOM 762 O O . PRO A 1 94 ? 19.578 -11.273 -7.57 1 96.81 94 PRO A O 1
ATOM 765 N N . SER A 1 95 ? 19.938 -12.164 -5.512 1 97.25 95 SER A N 1
ATOM 766 C CA . SER A 1 95 ? 18.516 -12.195 -5.164 1 97.25 95 SER A CA 1
ATOM 767 C C . SER A 1 95 ? 17.938 -10.789 -5.113 1 97.25 95 SER A C 1
ATOM 769 O O . SER A 1 95 ? 18.391 -9.945 -4.348 1 97.25 95 SER A O 1
ATOM 771 N N . SER A 1 96 ? 16.875 -10.539 -5.836 1 97 96 SER A N 1
ATOM 772 C CA . SER A 1 96 ? 16.25 -9.227 -5.895 1 97 96 SER A CA 1
ATOM 773 C C . SER A 1 96 ? 15.469 -8.93 -4.617 1 97 96 SER A C 1
ATOM 775 O O . SER A 1 96 ? 15.445 -7.793 -4.145 1 97 96 SER A O 1
ATOM 777 N N . HIS A 1 97 ? 14.805 -9.938 -4.035 1 97.81 97 HIS A N 1
ATOM 778 C CA . HIS A 1 97 ? 14.039 -9.75 -2.809 1 97.81 97 HIS A CA 1
ATOM 779 C C . HIS A 1 97 ? 14.953 -9.383 -1.644 1 97.81 97 HIS A C 1
ATOM 781 O O . HIS A 1 97 ? 14.648 -8.469 -0.873 1 97.81 97 HIS A O 1
ATOM 787 N N . SER A 1 98 ? 16.016 -10.141 -1.585 1 98.38 98 SER A N 1
ATOM 788 C CA . SER A 1 98 ? 16.984 -9.82 -0.534 1 98.38 98 SER A CA 1
ATOM 789 C C . SER A 1 98 ? 17.547 -8.422 -0.721 1 98.38 98 SER A C 1
ATOM 791 O O . SER A 1 98 ? 17.609 -7.637 0.23 1 98.38 98 SER A O 1
ATOM 793 N N . GLN A 1 99 ? 17.969 -8.18 -1.921 1 98.81 99 GLN A N 1
ATOM 794 C CA . GLN A 1 99 ? 18.5 -6.852 -2.215 1 98.81 99 GLN A CA 1
ATOM 795 C C . GLN A 1 99 ? 17.5 -5.762 -1.846 1 98.81 99 GLN A C 1
ATOM 797 O O . GLN A 1 99 ? 17.859 -4.754 -1.236 1 98.81 99 GLN A O 1
ATOM 802 N N . TYR A 1 100 ? 16.266 -5.945 -2.209 1 98.88 100 TYR A N 1
ATOM 803 C CA . TYR A 1 100 ? 15.227 -4.961 -1.963 1 98.88 100 TYR A CA 1
ATOM 804 C C . TYR A 1 100 ? 15.07 -4.691 -0.471 1 98.88 100 TYR A C 1
ATOM 806 O O . TYR A 1 100 ? 15.094 -3.537 -0.036 1 98.88 100 TYR A O 1
ATOM 814 N N . MET A 1 101 ? 14.945 -5.723 0.317 1 98.88 101 MET A N 1
ATOM 815 C CA . MET A 1 101 ? 14.617 -5.57 1.732 1 98.88 101 MET A CA 1
ATOM 816 C C . MET A 1 101 ? 15.812 -5.008 2.504 1 98.88 101 MET A C 1
ATOM 818 O O . MET A 1 101 ? 15.641 -4.254 3.461 1 98.88 101 MET A O 1
ATOM 822 N N . PHE A 1 102 ? 16.969 -5.375 2.104 1 98.94 102 PHE A N 1
ATOM 823 C CA . PHE A 1 102 ? 18.125 -4.852 2.805 1 98.94 102 PHE A CA 1
ATOM 824 C C . PHE A 1 102 ? 18.406 -3.412 2.391 1 98.94 102 PHE A C 1
ATOM 826 O O . PHE A 1 102 ? 18.891 -2.609 3.195 1 98.94 102 PHE A O 1
ATOM 833 N N . PHE A 1 103 ? 18.172 -3.104 1.119 1 98.94 103 PHE A N 1
ATOM 834 C CA . PHE A 1 103 ? 18.172 -1.697 0.735 1 98.94 103 PHE A CA 1
ATOM 835 C C . PHE A 1 103 ? 17.172 -0.904 1.575 1 98.94 103 PHE A C 1
ATOM 837 O O . PHE A 1 103 ? 17.531 0.12 2.162 1 98.94 103 PHE A O 1
ATOM 844 N N . PHE A 1 104 ? 15.977 -1.405 1.627 1 98.88 104 PHE A N 1
ATOM 845 C CA . PHE A 1 104 ? 14.883 -0.748 2.336 1 98.88 104 PHE A CA 1
ATOM 846 C C . PHE A 1 104 ? 15.234 -0.541 3.803 1 98.88 104 PHE A C 1
ATOM 848 O O . PHE A 1 104 ? 15.094 0.564 4.332 1 98.88 104 PHE A O 1
ATOM 855 N N . ALA A 1 105 ? 15.719 -1.562 4.445 1 98.69 105 ALA A N 1
ATOM 856 C CA . ALA A 1 105 ? 16.062 -1.509 5.867 1 98.69 105 ALA A CA 1
ATOM 857 C C . ALA A 1 105 ? 17.219 -0.541 6.117 1 98.69 105 ALA A C 1
ATOM 859 O O . ALA A 1 105 ? 17.172 0.255 7.059 1 98.69 105 ALA A O 1
ATOM 860 N N . THR A 1 106 ? 18.203 -0.59 5.281 1 98.69 106 THR A N 1
ATOM 861 C CA . THR A 1 106 ? 19.375 0.273 5.434 1 98.69 106 THR A CA 1
ATOM 862 C C . THR A 1 106 ? 18.984 1.739 5.262 1 98.69 106 THR A C 1
ATOM 864 O O . THR A 1 106 ? 19.297 2.574 6.109 1 98.69 106 THR A O 1
ATOM 867 N N . TYR A 1 107 ? 18.281 1.993 4.23 1 98.62 107 TYR A N 1
ATOM 868 C CA . TYR A 1 107 ? 17.891 3.365 3.928 1 98.62 107 TYR A CA 1
ATOM 869 C C . TYR A 1 107 ? 16.984 3.928 5.023 1 98.62 107 TYR A C 1
ATOM 871 O O . TYR A 1 107 ? 17.188 5.051 5.492 1 98.62 107 TYR A O 1
ATOM 879 N N . LEU A 1 108 ? 16.031 3.152 5.438 1 97.62 108 LEU A N 1
ATOM 880 C CA . LEU A 1 108 ? 15.094 3.602 6.465 1 97.62 108 LEU A CA 1
ATOM 881 C C . LEU A 1 108 ? 15.812 3.861 7.781 1 97.62 108 LEU A C 1
ATOM 883 O O . LEU A 1 108 ? 15.516 4.836 8.477 1 97.62 108 LEU A O 1
ATOM 887 N N . THR A 1 109 ? 16.734 2.973 8.102 1 97.5 109 THR A N 1
ATOM 888 C CA . THR A 1 109 ? 17.5 3.135 9.336 1 97.5 109 THR A CA 1
ATOM 889 C C . THR A 1 109 ? 18.297 4.43 9.305 1 97.5 109 THR A C 1
ATOM 891 O O . THR A 1 109 ? 18.328 5.172 10.281 1 97.5 109 THR A O 1
ATOM 894 N N . LEU A 1 110 ? 18.922 4.719 8.195 1 96.94 110 LEU A N 1
ATOM 895 C CA . LEU A 1 110 ? 19.719 5.934 8.062 1 96.94 110 LEU A CA 1
ATOM 896 C C . LEU A 1 110 ? 18.828 7.172 8.047 1 96.94 110 LEU A C 1
ATOM 898 O O . LEU A 1 110 ? 19.172 8.195 8.633 1 96.94 110 LEU A O 1
ATOM 902 N N . LEU A 1 111 ? 17.688 7.07 7.457 1 94.88 111 LEU A N 1
ATOM 903 C CA . LEU A 1 111 ? 16.766 8.195 7.328 1 94.88 111 LEU A CA 1
ATOM 904 C C . LEU A 1 111 ? 16.156 8.555 8.68 1 94.88 111 LEU A C 1
ATOM 906 O O . LEU A 1 111 ? 16.016 9.734 9 1 94.88 111 LEU A O 1
ATOM 910 N N . LEU A 1 112 ? 15.797 7.516 9.422 1 93.19 112 LEU A N 1
ATOM 911 C CA . LEU A 1 112 ? 15.117 7.723 10.695 1 93.19 112 LEU A CA 1
ATOM 912 C C . LEU A 1 112 ? 15.992 7.27 11.859 1 93.19 112 LEU A C 1
ATOM 914 O O . LEU A 1 112 ? 15.516 6.594 12.773 1 93.19 112 LEU A O 1
ATOM 918 N N . PHE A 1 113 ? 17.203 7.684 11.766 1 87.69 113 PHE A N 1
ATOM 919 C CA . PHE A 1 113 ? 18.172 7.246 12.766 1 87.69 113 PHE A CA 1
ATOM 920 C C . PHE A 1 113 ? 17.906 7.922 14.109 1 87.69 113 PHE A C 1
ATOM 922 O O . PHE A 1 113 ? 18.297 9.078 14.312 1 87.69 113 PHE A O 1
ATOM 929 N N . SER A 1 114 ? 17.109 7.41 14.992 1 84.31 114 SER A N 1
ATOM 930 C CA . SER A 1 114 ? 16.781 7.914 16.328 1 84.31 114 SER A CA 1
ATOM 931 C C . SER A 1 114 ? 16.297 6.789 17.234 1 84.31 114 SER A C 1
ATOM 933 O O . SER A 1 114 ? 15.727 5.805 16.75 1 84.31 114 SER A O 1
ATOM 935 N N . LYS A 1 115 ? 16.453 6.93 18.453 1 84.06 115 LYS A N 1
ATOM 936 C CA . LYS A 1 115 ? 16.016 5.957 19.453 1 84.06 115 LYS A CA 1
ATOM 937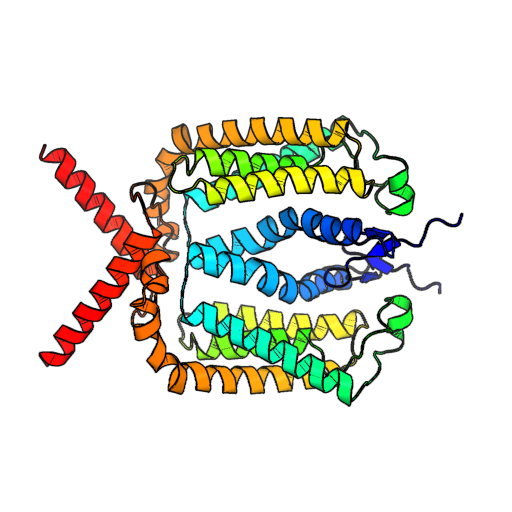 C C . LYS A 1 115 ? 14.492 5.848 19.484 1 84.06 115 LYS A C 1
ATOM 939 O O . LYS A 1 115 ? 13.945 4.828 19.906 1 84.06 115 LYS A O 1
ATOM 944 N N . ARG A 1 116 ? 13.875 6.832 19.031 1 84.81 116 ARG A N 1
ATOM 945 C CA . ARG A 1 116 ? 12.422 6.852 19.047 1 84.81 116 ARG A CA 1
ATOM 946 C C . ARG A 1 116 ? 11.844 5.848 18.047 1 84.81 116 ARG A C 1
ATOM 948 O O . ARG A 1 116 ? 10.688 5.438 18.172 1 84.81 116 ARG A O 1
ATOM 955 N N . HIS A 1 117 ? 12.781 5.352 17.141 1 91.38 117 HIS A N 1
ATOM 956 C CA . HIS A 1 117 ? 12.273 4.484 16.078 1 91.38 117 HIS A CA 1
ATOM 957 C C . HIS A 1 117 ? 12.836 3.072 16.203 1 91.38 117 HIS A C 1
ATOM 959 O O . HIS A 1 117 ? 12.969 2.357 15.219 1 91.38 117 HIS A O 1
ATOM 965 N N . VAL A 1 118 ? 13.148 2.646 17.375 1 92.56 118 VAL A N 1
ATOM 966 C CA . VAL A 1 118 ? 13.805 1.359 17.609 1 92.56 118 VAL A CA 1
ATOM 967 C C . VAL A 1 118 ? 12.867 0.227 17.188 1 92.56 118 VAL A C 1
ATOM 969 O O . VAL A 1 118 ? 13.305 -0.745 16.562 1 92.56 118 VAL A O 1
ATOM 972 N N . ILE A 1 119 ? 11.633 0.317 17.547 1 92.12 119 ILE A N 1
ATOM 973 C CA . ILE A 1 119 ? 10.664 -0.725 17.203 1 92.12 119 ILE A CA 1
ATOM 974 C C . ILE A 1 119 ? 10.516 -0.83 15.695 1 92.12 119 ILE A C 1
ATOM 976 O O . ILE A 1 119 ? 10.461 -1.933 15.141 1 92.12 119 ILE A O 1
ATOM 980 N N . LEU A 1 120 ? 10.5 0.309 15.047 1 92 120 LEU A N 1
ATOM 981 C CA . LEU A 1 120 ? 10.406 0.335 13.594 1 92 120 LEU A CA 1
ATOM 982 C C . LEU A 1 120 ? 11.609 -0.35 12.953 1 92 120 LEU A C 1
ATOM 984 O O . LEU A 1 120 ? 11.461 -1.146 12.023 1 92 120 LEU A O 1
ATOM 988 N N . HIS A 1 121 ? 12.742 -0.097 13.453 1 95.5 121 HIS A N 1
ATOM 989 C CA . HIS A 1 121 ? 13.961 -0.687 12.906 1 95.5 121 HIS A CA 1
ATOM 990 C C . HIS A 1 121 ? 14.008 -2.189 13.164 1 95.5 121 HIS A C 1
ATOM 992 O O . HIS A 1 121 ? 14.375 -2.965 12.281 1 95.5 121 HIS A O 1
ATOM 998 N N . LEU A 1 122 ? 13.602 -2.586 14.328 1 96.44 122 LEU A N 1
ATOM 999 C CA . LEU A 1 122 ? 13.57 -4.008 14.648 1 96.44 122 LEU A CA 1
ATOM 1000 C C . LEU A 1 122 ? 12.617 -4.754 13.719 1 96.44 122 LEU A C 1
ATOM 1002 O O . LEU A 1 122 ? 12.953 -5.832 13.219 1 96.44 122 LEU A 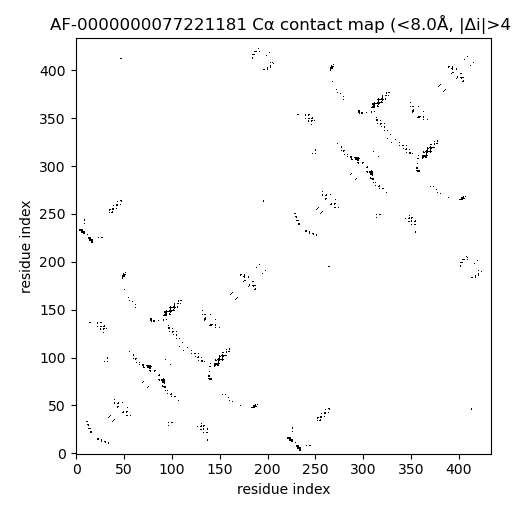O 1
ATOM 1006 N N . LEU A 1 123 ? 11.523 -4.133 13.469 1 96.19 123 LEU A N 1
ATOM 1007 C CA . LEU A 1 123 ? 10.539 -4.754 12.594 1 96.19 123 LEU A CA 1
ATOM 1008 C C . LEU A 1 123 ? 11.062 -4.836 11.164 1 96.19 123 LEU A C 1
ATOM 1010 O O . LEU A 1 123 ? 10.945 -5.879 10.516 1 96.19 123 LEU A O 1
ATOM 1014 N N . THR A 1 124 ? 11.641 -3.77 10.688 1 97.31 124 THR A N 1
ATOM 1015 C CA . THR A 1 124 ? 12.102 -3.703 9.305 1 97.31 124 THR A CA 1
ATOM 1016 C C . THR A 1 124 ? 13.25 -4.68 9.07 1 97.31 124 THR A C 1
ATOM 1018 O O . THR A 1 124 ? 13.266 -5.402 8.078 1 97.31 124 THR A O 1
ATOM 1021 N N . TRP A 1 125 ? 14.188 -4.766 9.984 1 98.38 125 TRP A N 1
ATOM 1022 C CA . TRP A 1 125 ? 15.32 -5.676 9.836 1 98.38 125 TRP A CA 1
ATOM 1023 C C . TRP A 1 125 ? 14.875 -7.125 10.008 1 98.38 125 TRP A C 1
ATOM 1025 O O . TRP A 1 125 ? 15.398 -8.023 9.336 1 98.38 125 TRP A O 1
ATOM 1035 N N . SER A 1 126 ? 13.914 -7.344 10.891 1 98.5 126 SER A N 1
ATOM 1036 C CA . SER A 1 126 ? 13.359 -8.688 11.016 1 98.5 126 SER A CA 1
ATOM 1037 C C . SER A 1 126 ? 12.695 -9.133 9.719 1 98.5 126 SER A C 1
ATOM 1039 O O . SER A 1 126 ? 12.844 -10.289 9.305 1 98.5 126 SER A O 1
ATOM 1041 N N . LEU A 1 127 ? 12.023 -8.242 9.133 1 98.25 127 LEU A N 1
ATOM 1042 C CA . LEU A 1 127 ? 11.375 -8.547 7.863 1 98.25 127 LEU A CA 1
ATOM 1043 C C . LEU A 1 127 ? 12.414 -8.805 6.773 1 98.25 127 LEU A C 1
ATOM 1045 O O . LEU A 1 127 ? 12.219 -9.672 5.918 1 98.25 127 LEU A O 1
ATOM 1049 N N . ALA A 1 128 ? 13.469 -8.008 6.828 1 98.75 128 ALA A N 1
ATOM 1050 C CA . ALA A 1 128 ? 14.531 -8.195 5.844 1 98.75 128 ALA A CA 1
ATOM 1051 C C . ALA A 1 128 ? 15.156 -9.586 5.969 1 98.75 128 ALA A C 1
ATOM 1053 O O . ALA A 1 128 ? 15.25 -10.32 4.984 1 98.75 128 ALA A O 1
ATOM 1054 N N . PHE A 1 129 ? 15.445 -10.023 7.133 1 98.75 129 PHE A N 1
ATOM 1055 C CA . PHE A 1 129 ? 16.062 -11.328 7.367 1 98.75 129 PHE A CA 1
ATOM 1056 C C . PHE A 1 129 ? 15.07 -12.445 7.074 1 98.75 129 PHE A C 1
ATOM 1058 O O . PHE A 1 129 ? 15.445 -13.492 6.535 1 98.75 129 PHE A O 1
ATOM 1065 N N . SER A 1 130 ? 13.867 -12.211 7.438 1 98.69 130 SER A N 1
ATOM 1066 C CA . SER A 1 130 ? 12.844 -13.219 7.176 1 98.69 130 SER A CA 1
ATOM 1067 C C . SER A 1 130 ? 12.625 -13.406 5.68 1 98.69 130 SER A C 1
ATOM 1069 O O . SER A 1 130 ? 12.43 -14.531 5.215 1 98.69 130 SER A O 1
ATOM 1071 N N . THR A 1 131 ? 12.641 -12.32 4.965 1 98.5 131 THR A N 1
ATOM 1072 C CA . THR A 1 131 ? 12.492 -12.414 3.518 1 98.5 131 THR A CA 1
ATOM 1073 C C . THR A 1 131 ? 13.664 -13.172 2.904 1 98.5 131 THR A C 1
ATOM 1075 O O . THR A 1 131 ? 13.477 -14.055 2.064 1 98.5 131 THR A O 1
ATOM 1078 N N . MET A 1 132 ? 14.805 -12.82 3.359 1 98.12 132 MET A N 1
ATOM 1079 C CA . MET A 1 132 ? 16 -13.531 2.916 1 98.12 132 MET A CA 1
ATOM 1080 C C . MET A 1 132 ? 15.891 -15.023 3.191 1 98.12 132 MET A C 1
ATOM 1082 O O . MET A 1 132 ? 16.125 -15.844 2.303 1 98.12 132 MET A O 1
ATOM 1086 N N . TYR A 1 133 ? 15.5 -15.367 4.312 1 98.31 133 TYR A N 1
ATOM 1087 C CA . TYR A 1 133 ? 15.336 -16.75 4.719 1 98.31 133 TYR A CA 1
ATOM 1088 C C . TYR A 1 133 ? 14.25 -17.438 3.9 1 98.31 133 TYR A C 1
ATOM 1090 O O . TYR A 1 133 ? 14.383 -18.609 3.527 1 98.31 133 TYR A O 1
ATOM 1098 N N . SER A 1 134 ? 13.219 -16.75 3.656 1 97.81 134 SER A N 1
ATOM 1099 C CA . SER A 1 134 ? 12.094 -17.312 2.916 1 97.81 134 SER A CA 1
ATOM 1100 C C . SER A 1 134 ? 12.523 -17.75 1.52 1 97.81 134 SER A C 1
ATOM 1102 O O . SER A 1 134 ? 12.086 -18.812 1.04 1 97.81 134 SER A O 1
ATOM 1104 N N . ARG A 1 135 ? 13.406 -17.031 0.898 1 96.69 135 ARG A N 1
ATOM 1105 C CA . ARG A 1 135 ? 13.836 -17.328 -0.463 1 96.69 135 ARG A CA 1
ATOM 1106 C C . ARG A 1 135 ? 14.617 -18.641 -0.509 1 96.69 135 ARG A C 1
ATOM 1108 O O . ARG A 1 135 ? 14.531 -19.391 -1.487 1 96.69 135 ARG A O 1
ATOM 1115 N N . VAL A 1 136 ? 15.32 -18.906 0.52 1 97.12 136 VAL A N 1
ATOM 1116 C CA . VAL A 1 136 ? 16.109 -20.141 0.594 1 97.12 136 VAL A CA 1
ATOM 1117 C C . VAL A 1 136 ? 15.211 -21.297 1.003 1 97.12 136 VAL A C 1
ATOM 1119 O O . VAL A 1 136 ? 15.227 -22.359 0.368 1 97.12 136 VAL A O 1
ATOM 1122 N N . TYR A 1 137 ? 14.414 -21.078 2.037 1 96.81 137 TYR A N 1
ATOM 1123 C CA . TYR A 1 137 ? 13.539 -22.109 2.566 1 96.81 137 TYR A CA 1
ATOM 1124 C C . TYR A 1 137 ? 12.586 -22.609 1.493 1 96.81 137 TYR A C 1
ATOM 1126 O O . TYR A 1 137 ? 12.336 -23.812 1.389 1 96.81 137 TYR A O 1
ATOM 1134 N N . LEU A 1 138 ? 12.102 -21.75 0.662 1 95.31 138 LEU A N 1
ATOM 1135 C CA . LEU A 1 138 ? 11.117 -22.109 -0.351 1 95.31 138 LEU A CA 1
ATOM 1136 C C . LEU A 1 138 ? 11.797 -22.609 -1.621 1 95.31 138 LEU A C 1
ATOM 1138 O O . LEU A 1 138 ? 11.117 -23.047 -2.561 1 95.31 138 LEU A O 1
ATOM 1142 N N . GLY A 1 139 ? 13.148 -22.469 -1.703 1 93.5 139 GLY A N 1
ATOM 1143 C CA . GLY A 1 139 ? 13.914 -23.109 -2.77 1 93.5 139 GLY A CA 1
ATOM 1144 C C . GLY A 1 139 ? 14.117 -22.203 -3.971 1 93.5 139 GLY A C 1
ATOM 1145 O O . GLY A 1 139 ? 14.477 -22.672 -5.055 1 93.5 139 GLY A O 1
ATOM 1146 N N . TYR A 1 140 ? 13.922 -20.922 -3.781 1 93.56 140 TYR A N 1
ATOM 1147 C CA . TYR A 1 140 ? 14.016 -20 -4.91 1 93.56 140 TYR A CA 1
ATOM 1148 C C . TYR A 1 140 ? 15.461 -19.578 -5.145 1 93.56 140 TYR A C 1
ATOM 1150 O O . TYR A 1 140 ? 15.844 -19.266 -6.273 1 93.56 140 TYR A O 1
ATOM 1158 N N . HIS A 1 141 ? 16.188 -19.516 -4.086 1 96.56 141 HIS A N 1
ATOM 1159 C CA . HIS A 1 141 ? 17.562 -19.047 -4.172 1 96.56 141 HIS A CA 1
ATOM 1160 C C . HIS A 1 141 ? 18.484 -19.844 -3.258 1 96.56 141 HIS A C 1
ATOM 1162 O O . HIS A 1 141 ? 18.016 -20.516 -2.336 1 96.56 141 HIS A O 1
ATOM 1168 N N . THR A 1 142 ? 19.781 -19.828 -3.572 1 96.69 142 THR A N 1
ATOM 1169 C CA . THR A 1 142 ? 20.797 -20.391 -2.682 1 96.69 142 THR A CA 1
ATOM 1170 C C . THR A 1 142 ? 21.219 -19.359 -1.637 1 96.69 142 THR A C 1
ATOM 1172 O O . THR A 1 142 ? 20.906 -18.172 -1.76 1 96.69 142 THR A O 1
ATOM 1175 N N . LEU A 1 143 ? 21.938 -19.875 -0.641 1 97.31 143 LEU A N 1
ATOM 1176 C CA . LEU A 1 143 ? 22.453 -19 0.404 1 97.31 143 LEU A CA 1
ATOM 1177 C C . LEU A 1 143 ? 23.375 -17.938 -0.183 1 97.31 143 LEU A C 1
ATOM 1179 O O . LEU A 1 143 ? 23.297 -16.766 0.189 1 97.31 143 LEU A O 1
ATOM 1183 N N . ALA A 1 144 ? 24.141 -18.312 -1.084 1 97.06 144 ALA A N 1
ATOM 1184 C CA . ALA A 1 144 ? 25.094 -17.391 -1.696 1 97.06 144 ALA A CA 1
ATOM 1185 C C . ALA A 1 144 ? 24.359 -16.297 -2.465 1 97.06 144 ALA A C 1
ATOM 1187 O O . ALA A 1 144 ? 24.766 -15.125 -2.41 1 97.06 144 ALA A O 1
ATOM 1188 N N . GLN A 1 145 ? 23.344 -16.641 -3.109 1 97.44 145 GLN A N 1
ATOM 1189 C CA . GLN A 1 145 ? 22.594 -15.68 -3.928 1 97.44 145 GLN A CA 1
ATOM 1190 C C . GLN A 1 145 ? 21.875 -14.648 -3.062 1 97.44 145 GLN A C 1
ATOM 1192 O O . GLN A 1 145 ? 21.844 -13.461 -3.402 1 97.44 145 GLN A O 1
ATOM 1197 N N . VAL A 1 146 ? 21.344 -15.078 -1.903 1 98.31 146 VAL A N 1
ATOM 1198 C CA . VAL A 1 146 ? 20.609 -14.141 -1.055 1 98.31 146 VAL A CA 1
ATOM 1199 C C . VAL A 1 146 ? 21.594 -13.25 -0.3 1 98.31 146 VAL A C 1
ATOM 1201 O O . VAL A 1 146 ? 21.312 -12.07 -0.053 1 98.31 146 VAL A O 1
ATOM 1204 N N . PHE A 1 147 ? 22.797 -13.766 0.026 1 98.56 147 PHE A N 1
ATOM 1205 C CA . PHE A 1 147 ? 23.781 -12.938 0.695 1 98.56 147 PHE A CA 1
ATOM 1206 C C . PHE A 1 147 ? 24.359 -11.898 -0.263 1 98.56 147 PHE A C 1
ATOM 1208 O O . PHE A 1 147 ? 24.656 -10.766 0.137 1 98.56 147 PHE A O 1
ATOM 1215 N N . ALA A 1 148 ? 24.531 -12.305 -1.462 1 98.31 148 ALA A N 1
ATOM 1216 C CA . ALA A 1 148 ? 24.953 -11.336 -2.467 1 98.31 148 ALA A CA 1
ATOM 1217 C C . ALA A 1 148 ? 23.922 -10.219 -2.615 1 98.31 148 ALA A C 1
ATOM 1219 O O . ALA A 1 148 ? 24.297 -9.039 -2.672 1 98.31 148 ALA A O 1
ATOM 1220 N N . GLY A 1 149 ? 22.672 -10.57 -2.631 1 98.69 149 GLY A N 1
ATOM 1221 C CA . GLY A 1 149 ? 21.609 -9.578 -2.686 1 98.69 149 GLY A CA 1
ATOM 1222 C C . GLY A 1 149 ? 21.594 -8.656 -1.479 1 98.69 149 GLY A C 1
ATOM 1223 O O . GLY A 1 149 ? 21.484 -7.434 -1.625 1 98.69 149 GLY A O 1
ATOM 1224 N N . ALA A 1 150 ? 21.719 -9.297 -0.35 1 98.81 150 ALA A N 1
ATOM 1225 C CA . ALA A 1 150 ? 21.719 -8.523 0.888 1 98.81 150 ALA A CA 1
ATOM 1226 C C . ALA A 1 150 ? 22.875 -7.527 0.908 1 98.81 150 ALA A C 1
ATOM 1228 O O . ALA A 1 150 ? 22.688 -6.352 1.229 1 98.81 150 ALA A O 1
ATOM 1229 N N . GLY A 1 151 ? 24.031 -8.039 0.539 1 98.75 151 GLY A N 1
ATOM 1230 C CA . GLY A 1 151 ? 25.203 -7.168 0.499 1 98.75 151 GLY A CA 1
ATOM 1231 C C . GLY A 1 151 ? 25.047 -6.012 -0.474 1 98.75 151 GLY A C 1
ATOM 1232 O O . GLY A 1 151 ? 25.359 -4.867 -0.14 1 98.75 151 GLY A O 1
ATOM 1233 N N . LEU A 1 152 ? 24.562 -6.312 -1.616 1 98.75 152 LEU A N 1
ATOM 1234 C CA . LEU A 1 152 ? 24.344 -5.281 -2.619 1 98.75 152 LEU A CA 1
ATOM 1235 C C . LEU A 1 152 ? 23.281 -4.289 -2.148 1 98.75 152 LEU A C 1
ATOM 1237 O O . LEU A 1 152 ? 23.422 -3.08 -2.355 1 98.75 152 LEU A O 1
ATOM 1241 N N . GLY A 1 153 ? 22.203 -4.766 -1.519 1 98.88 153 GLY A N 1
ATOM 1242 C CA . GLY A 1 153 ? 21.172 -3.908 -0.975 1 98.88 153 GLY A CA 1
ATOM 1243 C C . GLY A 1 153 ? 21.688 -2.92 0.054 1 98.88 153 GLY A C 1
ATOM 1244 O O . GLY A 1 153 ? 21.359 -1.73 -0.005 1 98.88 153 GLY A O 1
ATOM 1245 N N . VAL A 1 154 ? 22.5 -3.447 0.927 1 98.88 154 VAL A N 1
ATOM 1246 C CA . VAL A 1 154 ? 23.062 -2.592 1.964 1 98.88 154 VAL A CA 1
ATOM 1247 C C . VAL A 1 154 ? 23.953 -1.519 1.325 1 98.88 154 VAL A C 1
ATOM 1249 O O . VAL A 1 154 ? 23.828 -0.336 1.657 1 98.88 154 VAL A O 1
ATOM 1252 N N . LEU A 1 155 ? 24.734 -1.913 0.382 1 98.88 155 LEU A N 1
ATOM 1253 C CA . LEU A 1 155 ? 25.672 -0.994 -0.263 1 98.88 155 LEU A CA 1
ATOM 1254 C C . LEU A 1 155 ? 24.922 0.08 -1.045 1 98.88 155 LEU A C 1
ATOM 1256 O O . LEU A 1 155 ? 25.156 1.274 -0.845 1 98.88 155 LEU A O 1
ATOM 1260 N N . ILE A 1 156 ? 24 -0.318 -1.857 1 98.88 156 ILE A N 1
ATOM 1261 C CA . ILE A 1 156 ? 23.281 0.631 -2.695 1 98.88 156 ILE A CA 1
ATOM 1262 C C . ILE A 1 156 ? 22.391 1.513 -1.823 1 98.88 156 ILE A C 1
ATOM 1264 O O . ILE A 1 156 ? 22.25 2.713 -2.076 1 98.88 156 ILE A O 1
ATOM 1268 N N . GLY A 1 157 ? 21.734 0.906 -0.794 1 98.88 157 GLY A N 1
ATOM 1269 C CA . GLY A 1 157 ? 20.922 1.687 0.121 1 98.88 157 GLY A CA 1
ATOM 1270 C C . GLY A 1 157 ? 21.703 2.781 0.829 1 98.88 157 GLY A C 1
ATOM 1271 O O . GLY A 1 157 ? 21.234 3.918 0.923 1 98.88 157 GLY A O 1
ATOM 1272 N N . ALA A 1 158 ? 22.875 2.459 1.265 1 98.81 158 ALA A N 1
ATOM 1273 C CA . ALA A 1 158 ? 23.719 3.426 1.969 1 98.81 158 ALA A CA 1
ATOM 1274 C C . ALA A 1 158 ? 24.203 4.52 1.023 1 98.81 158 ALA A C 1
ATOM 1276 O O . ALA A 1 158 ? 24.141 5.707 1.357 1 98.81 158 ALA A O 1
ATOM 1277 N N . VAL A 1 159 ? 24.625 4.141 -0.146 1 98.88 159 VAL A N 1
ATOM 1278 C CA . VAL A 1 159 ? 25.141 5.094 -1.12 1 98.88 159 VAL A CA 1
ATOM 1279 C C . VAL A 1 159 ? 24.031 6.023 -1.586 1 98.88 159 VAL A C 1
ATOM 1281 O O . VAL A 1 159 ? 24.219 7.238 -1.679 1 98.88 159 VAL A O 1
ATOM 1284 N N . TRP A 1 160 ? 22.891 5.453 -1.829 1 98.88 160 TRP A N 1
ATOM 1285 C CA . TRP A 1 160 ? 21.781 6.262 -2.311 1 98.88 160 TRP A CA 1
ATOM 1286 C C . TRP A 1 160 ? 21.312 7.238 -1.236 1 98.88 160 TRP A C 1
ATOM 1288 O O . TRP A 1 160 ? 21 8.391 -1.535 1 98.88 160 TRP A O 1
ATOM 1298 N N . PHE A 1 161 ? 21.312 6.777 -0.025 1 98.69 161 PHE A N 1
ATOM 1299 C CA . PHE A 1 161 ? 20.969 7.684 1.068 1 98.69 161 PHE A CA 1
ATOM 1300 C C . PHE A 1 161 ? 21.938 8.867 1.106 1 98.69 161 PHE A C 1
ATOM 1302 O O . PHE A 1 161 ? 21.5 10.016 1.247 1 98.69 161 PHE A O 1
ATOM 1309 N N . TRP A 1 162 ? 23.188 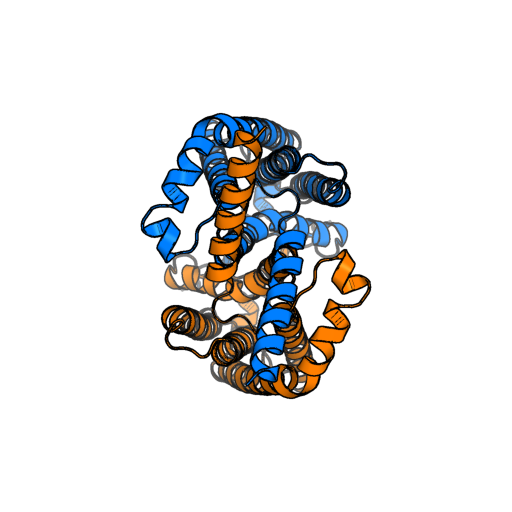8.531 0.97 1 98.5 162 TRP A N 1
ATOM 1310 C CA . TRP A 1 162 ? 24.203 9.586 0.961 1 98.5 162 TRP A CA 1
ATOM 1311 C C . TRP A 1 162 ? 23.969 10.555 -0.198 1 98.5 162 TRP A C 1
ATOM 1313 O O . TRP A 1 162 ? 24.031 11.773 -0.021 1 98.5 162 TRP A O 1
ATOM 1323 N N . VAL A 1 163 ? 23.688 10.062 -1.362 1 98.62 163 VAL A N 1
ATOM 1324 C CA . VAL A 1 163 ? 23.484 10.875 -2.555 1 98.62 163 VAL A CA 1
ATOM 1325 C C . VAL A 1 163 ? 22.281 11.797 -2.352 1 98.62 163 VAL A C 1
ATOM 1327 O O . VAL A 1 163 ? 22.359 12.992 -2.637 1 98.62 163 VAL A O 1
ATOM 1330 N N . VAL A 1 164 ? 21.203 11.273 -1.768 1 98.38 164 VAL A N 1
ATOM 1331 C CA . VAL A 1 164 ? 19.969 12.047 -1.604 1 98.38 164 VAL A CA 1
ATOM 1332 C C . VAL A 1 164 ? 20.172 13.125 -0.543 1 98.38 164 VAL A C 1
ATOM 1334 O O . VAL A 1 164 ? 19.812 14.289 -0.753 1 98.38 164 VAL A O 1
ATOM 1337 N N . ASN A 1 165 ? 20.859 12.805 0.541 1 97.12 165 ASN A N 1
ATOM 1338 C CA . ASN A 1 165 ? 20.891 13.695 1.699 1 97.12 165 ASN A CA 1
ATOM 1339 C C . ASN A 1 165 ? 22.141 14.578 1.706 1 97.12 165 ASN A C 1
ATOM 1341 O O . ASN A 1 165 ? 22.297 15.43 2.582 1 97.12 165 ASN A O 1
ATOM 1345 N N . ASN A 1 166 ? 22.984 14.461 0.656 1 97.06 166 ASN A N 1
ATOM 1346 C CA . ASN A 1 166 ? 24.141 15.336 0.557 1 97.06 166 ASN A CA 1
ATOM 1347 C C . ASN A 1 166 ? 24.188 16.062 -0.788 1 97.06 166 ASN A C 1
ATOM 1349 O O . ASN A 1 166 ? 24.844 17.094 -0.918 1 97.06 166 ASN A O 1
ATOM 1353 N N . VAL A 1 167 ? 23.5 15.555 -1.752 1 97.44 167 VAL A N 1
ATOM 1354 C CA . VAL A 1 167 ? 23.594 16.141 -3.086 1 97.44 167 VAL A CA 1
ATOM 1355 C C . VAL A 1 167 ? 22.203 16.562 -3.564 1 97.44 167 VAL A C 1
ATOM 1357 O O . VAL A 1 167 ? 21.953 17.75 -3.771 1 97.44 167 VAL A O 1
ATOM 1360 N N . LEU A 1 168 ? 21.25 15.633 -3.59 1 97.44 168 LEU A N 1
ATOM 1361 C CA . LEU A 1 168 ? 19.969 15.867 -4.242 1 97.44 168 LEU A CA 1
ATOM 1362 C C . LEU A 1 168 ? 19.047 16.688 -3.35 1 97.44 168 LEU A C 1
ATOM 1364 O O . LEU A 1 168 ? 18.062 17.281 -3.828 1 97.44 168 LEU A O 1
ATOM 1368 N N . TYR A 1 169 ? 19.344 16.719 -2.084 1 94.75 169 TYR A N 1
ATOM 1369 C CA . TYR A 1 169 ? 18.531 17.469 -1.149 1 94.75 169 TYR A CA 1
ATOM 1370 C C . TYR A 1 169 ? 18.469 18.953 -1.532 1 94.75 169 TYR A C 1
ATOM 1372 O O . TYR A 1 169 ? 17.5 19.641 -1.228 1 94.75 169 TYR A O 1
ATOM 1380 N N . LEU A 1 170 ? 19.422 19.438 -2.289 1 94.12 170 LEU A N 1
ATOM 1381 C CA . LEU A 1 170 ? 19.516 20.828 -2.713 1 94.12 170 LEU A CA 1
ATOM 1382 C C . LEU A 1 170 ? 18.391 21.172 -3.693 1 94.12 170 LEU A C 1
ATOM 1384 O O . LEU A 1 170 ? 18.031 22.344 -3.846 1 94.12 170 LEU A O 1
ATOM 1388 N N . CYS A 1 171 ? 17.859 20.141 -4.242 1 96.12 171 CYS A N 1
ATOM 1389 C CA . CYS A 1 171 ? 16.812 20.391 -5.234 1 96.12 171 CYS A CA 1
ATOM 1390 C C . CYS A 1 171 ? 15.43 20.344 -4.594 1 96.12 171 CYS A C 1
ATOM 1392 O O . CYS A 1 171 ? 14.438 20.688 -5.23 1 96.12 171 CYS A O 1
ATOM 1394 N N . PHE A 1 172 ? 15.312 19.969 -3.334 1 96.56 172 PHE A N 1
ATOM 1395 C CA . PHE A 1 172 ? 14.023 19.781 -2.688 1 96.56 172 PHE A CA 1
ATOM 1396 C C . PHE A 1 172 ? 13.234 21.094 -2.662 1 96.56 172 PHE A C 1
ATOM 1398 O O . PHE A 1 172 ? 12.07 21.125 -3.062 1 96.56 172 PHE A O 1
ATOM 1405 N N . PRO A 1 173 ? 13.906 22.203 -2.27 1 94 173 PRO A N 1
ATOM 1406 C CA . PRO A 1 173 ? 13.156 23.469 -2.27 1 94 173 PRO A CA 1
ATOM 1407 C C . PRO A 1 173 ? 12.711 23.891 -3.67 1 94 173 PRO A C 1
ATOM 1409 O O . PRO A 1 173 ? 11.633 24.469 -3.83 1 94 173 PRO A O 1
ATOM 1412 N N . ILE A 1 174 ? 13.531 23.609 -4.633 1 96 174 ILE A N 1
ATOM 1413 C CA . ILE A 1 174 ? 13.211 23.953 -6.016 1 96 174 ILE A CA 1
ATOM 1414 C C . ILE A 1 174 ? 11.969 23.172 -6.465 1 96 174 ILE A C 1
ATOM 1416 O O . ILE A 1 174 ? 11.062 23.75 -7.078 1 96 174 ILE A O 1
ATOM 1420 N N . ILE A 1 175 ? 11.898 21.922 -6.094 1 96.94 175 ILE A N 1
ATOM 1421 C CA . ILE A 1 175 ? 10.773 21.078 -6.465 1 96.94 175 ILE A CA 1
ATOM 1422 C C . ILE A 1 175 ? 9.516 21.531 -5.711 1 96.94 175 ILE A C 1
ATOM 1424 O O . ILE A 1 175 ? 8.445 21.656 -6.301 1 96.94 175 ILE A O 1
ATOM 1428 N N . GLU A 1 176 ? 9.672 21.719 -4.484 1 96.19 176 GLU A N 1
ATOM 1429 C CA . GLU A 1 176 ? 8.562 22.125 -3.631 1 96.19 176 GLU A CA 1
ATOM 1430 C C . GLU A 1 176 ? 7.934 23.422 -4.125 1 96.19 176 GLU A C 1
ATOM 1432 O O . GLU A 1 176 ? 6.715 23.609 -4.051 1 96.19 176 GLU A O 1
ATOM 1437 N N . GLU A 1 177 ? 8.758 24.344 -4.672 1 94.44 177 GLU A N 1
ATOM 1438 C CA . GLU A 1 177 ? 8.289 25.672 -5.078 1 94.44 177 GLU A CA 1
ATOM 1439 C C . GLU A 1 177 ? 7.926 25.688 -6.562 1 94.44 177 GLU A C 1
ATOM 1441 O O . GLU A 1 177 ? 7.367 26.672 -7.051 1 94.44 177 GLU A O 1
ATOM 1446 N N . SER A 1 178 ? 8.227 24.703 -7.23 1 96.69 178 SER A N 1
ATOM 1447 C CA . SER A 1 178 ? 7.883 24.625 -8.648 1 96.69 178 SER A CA 1
ATOM 1448 C C . SER A 1 178 ? 6.371 24.562 -8.852 1 96.69 178 SER A C 1
ATOM 1450 O O . SER A 1 178 ? 5.617 24.422 -7.887 1 96.69 178 SER A O 1
ATOM 1452 N N . VAL A 1 179 ? 5.961 24.672 -10.062 1 96.94 179 VAL A N 1
ATOM 1453 C CA . VAL A 1 179 ? 4.539 24.625 -10.398 1 96.94 179 VAL A CA 1
ATOM 1454 C C . VAL A 1 179 ? 3.967 23.266 -10 1 96.94 179 VAL A C 1
ATOM 1456 O O . VAL A 1 179 ? 2.902 23.188 -9.383 1 96.94 179 VAL A O 1
ATOM 1459 N N . ILE A 1 180 ? 4.676 22.203 -10.211 1 94.94 180 ILE A N 1
ATOM 1460 C CA . ILE A 1 180 ? 4.234 20.844 -9.898 1 94.94 180 ILE A CA 1
ATOM 1461 C C . ILE A 1 180 ? 4.145 20.672 -8.383 1 94.94 180 ILE A C 1
ATOM 1463 O O . ILE A 1 180 ? 3.176 20.094 -7.879 1 94.94 180 ILE A O 1
ATOM 1467 N N . GLY A 1 181 ? 5.148 21.156 -7.742 1 96 181 GLY A N 1
ATOM 1468 C CA . GLY A 1 181 ? 5.145 21.078 -6.289 1 96 181 GLY A CA 1
ATOM 1469 C C . GLY A 1 181 ? 3.969 21.797 -5.656 1 96 181 GLY A C 1
ATOM 1470 O O . GLY A 1 181 ? 3.352 21.281 -4.723 1 96 181 GLY A O 1
ATOM 1471 N N . ARG A 1 182 ? 3.59 22.875 -6.227 1 95.62 182 ARG A N 1
ATOM 1472 C CA . ARG A 1 182 ? 2.518 23.703 -5.668 1 95.62 182 ARG A CA 1
ATOM 1473 C C . ARG A 1 182 ? 1.15 23.125 -6.008 1 95.62 182 ARG A C 1
ATOM 1475 O O . ARG A 1 182 ? 0.245 23.109 -5.172 1 95.62 182 ARG A O 1
ATOM 1482 N N . VAL A 1 183 ? 1.069 22.625 -7.18 1 94.19 183 VAL A N 1
ATOM 1483 C CA . VAL A 1 183 ? -0.223 22.125 -7.633 1 94.19 183 VAL A CA 1
ATOM 1484 C C . VAL A 1 183 ? -0.538 20.797 -6.938 1 94.19 183 VAL A C 1
ATOM 1486 O O . VAL A 1 183 ? -1.688 20.531 -6.574 1 94.19 183 VAL A O 1
ATOM 1489 N N . PHE A 1 184 ? 0.513 19.984 -6.625 1 95.12 184 PHE A N 1
ATOM 1490 C CA . PHE A 1 184 ? 0.284 18.656 -6.07 1 95.12 184 PHE A CA 1
ATOM 1491 C C . PHE A 1 184 ? 0.666 18.609 -4.594 1 95.12 184 PHE A C 1
ATOM 1493 O O . PHE A 1 184 ? 0.598 17.562 -3.963 1 95.12 184 PHE A O 1
ATOM 1500 N N . TYR A 1 185 ? 1.08 19.766 -4.062 1 97.44 185 TYR A N 1
ATOM 1501 C CA . TYR A 1 185 ? 1.403 19.906 -2.648 1 97.44 185 TYR A CA 1
ATOM 1502 C C . TYR A 1 185 ? 2.521 18.953 -2.244 1 97.44 185 TYR A C 1
ATOM 1504 O O . TYR A 1 185 ? 2.416 18.25 -1.232 1 97.44 185 TYR A O 1
ATOM 1512 N N . VAL A 1 186 ? 3.541 18.828 -3.141 1 97.94 186 VAL A N 1
ATOM 1513 C CA . VAL A 1 186 ? 4.734 18.047 -2.832 1 97.94 186 VAL A CA 1
ATOM 1514 C C . VAL A 1 186 ? 5.602 18.797 -1.827 1 97.94 186 VAL A C 1
ATOM 1516 O O . VAL A 1 186 ? 5.902 19.969 -2.023 1 97.94 186 VAL A O 1
ATOM 1519 N N . LYS A 1 187 ? 6.02 18.141 -0.744 1 97.56 187 LYS A N 1
ATOM 1520 C CA . LYS A 1 187 ? 6.68 18.891 0.317 1 97.56 187 LYS A CA 1
ATOM 1521 C C . LYS A 1 187 ? 7.875 18.125 0.875 1 97.56 187 LYS A C 1
ATOM 1523 O O . LYS A 1 187 ? 8.023 16.938 0.628 1 97.56 187 LYS A O 1
ATOM 1528 N N . ASP A 1 188 ? 8.688 18.797 1.503 1 96.69 188 ASP A N 1
ATOM 1529 C CA . ASP A 1 188 ? 9.781 18.281 2.305 1 96.69 188 ASP A CA 1
ATOM 1530 C C . ASP A 1 188 ? 9.617 18.656 3.775 1 96.69 188 ASP A C 1
ATOM 1532 O O . ASP A 1 188 ? 9.617 19.828 4.125 1 96.69 188 ASP A O 1
ATOM 1536 N N . THR A 1 189 ? 9.5 17.594 4.605 1 95.88 189 THR A N 1
ATOM 1537 C CA . THR A 1 189 ? 9.281 17.859 6.023 1 95.88 189 THR A CA 1
ATOM 1538 C C . THR A 1 189 ? 10.5 17.438 6.844 1 95.88 189 THR A C 1
ATOM 1540 O O . THR A 1 189 ? 10.391 17.188 8.047 1 95.88 189 THR A O 1
ATOM 1543 N N . SER A 1 190 ? 11.648 17.406 6.25 1 93.25 190 SER A N 1
ATOM 1544 C CA . SER A 1 190 ? 12.875 16.953 6.906 1 93.25 190 SER A CA 1
ATOM 1545 C C . SER A 1 190 ? 13.258 17.859 8.062 1 93.25 190 SER A C 1
ATOM 1547 O O . SER A 1 190 ? 13.93 17.438 9 1 93.25 190 SER A O 1
ATOM 1549 N N . HIS A 1 191 ? 12.82 19.125 8.008 1 92.75 191 HIS A N 1
ATOM 1550 C CA . HIS A 1 191 ? 13.164 20.094 9.047 1 92.75 191 HIS A CA 1
ATOM 1551 C C . HIS A 1 191 ? 12.281 19.922 10.273 1 92.75 191 HIS A C 1
ATOM 1553 O O . HIS A 1 191 ? 12.531 20.516 11.32 1 92.75 191 HIS A O 1
ATOM 1559 N N . ILE A 1 192 ? 11.25 19.078 10.156 1 94.12 192 ILE A N 1
ATOM 1560 C CA . ILE A 1 192 ? 10.336 18.812 11.258 1 94.12 192 ILE A CA 1
ATOM 1561 C C . ILE A 1 192 ? 10.711 17.484 11.93 1 94.12 192 ILE A C 1
ATOM 1563 O O . ILE A 1 192 ? 10.727 16.438 11.289 1 94.12 192 ILE A O 1
ATOM 1567 N N . GLN A 1 193 ? 10.992 17.5 13.164 1 89.56 193 GLN A N 1
ATOM 1568 C CA . GLN A 1 193 ? 11.508 16.344 13.883 1 89.56 193 GLN A CA 1
ATOM 1569 C C . GLN A 1 193 ? 10.469 15.227 13.945 1 89.56 193 GLN A C 1
ATOM 1571 O O . GLN A 1 193 ? 10.781 14.07 13.68 1 89.56 193 GLN A O 1
ATOM 1576 N N . ASN A 1 194 ? 9.156 15.523 14.328 1 93.25 194 ASN A N 1
ATOM 1577 C CA . ASN A 1 194 ? 8.031 14.594 14.383 1 93.25 194 ASN A CA 1
ATOM 1578 C C . ASN A 1 194 ? 6.844 15.102 13.578 1 93.25 194 ASN A C 1
ATOM 1580 O O . ASN A 1 194 ? 5.977 15.805 14.109 1 93.25 194 ASN A O 1
ATOM 1584 N N . VAL A 1 195 ? 6.871 14.656 12.383 1 94.94 195 VAL A N 1
ATOM 1585 C CA . VAL A 1 195 ? 5.898 15.203 11.445 1 94.94 195 VAL A CA 1
ATOM 1586 C C . VAL A 1 195 ? 4.488 14.773 11.852 1 94.94 195 VAL A C 1
ATOM 1588 O O . VAL A 1 195 ? 3.537 15.547 11.727 1 94.94 195 VAL A O 1
ATOM 1591 N N . LEU A 1 196 ? 4.301 13.555 12.328 1 94.88 196 LEU A N 1
ATOM 1592 C CA . LEU A 1 196 ? 2.98 13.062 12.719 1 94.88 196 LEU A CA 1
ATOM 1593 C C . LEU A 1 196 ? 2.428 13.867 13.891 1 94.88 196 LEU A C 1
ATOM 1595 O O . LEU A 1 196 ? 1.249 14.227 13.906 1 94.88 196 LEU A O 1
ATOM 1599 N N . LYS A 1 197 ? 3.283 14.117 14.852 1 95.75 197 LYS A N 1
ATOM 1600 C CA . LYS A 1 197 ? 2.871 14.953 15.977 1 95.75 197 LYS A CA 1
ATOM 1601 C C . LYS A 1 197 ? 2.551 16.375 15.516 1 95.75 197 LYS A C 1
ATOM 1603 O O . LYS A 1 197 ? 1.564 16.969 15.953 1 95.75 197 LYS A O 1
ATOM 1608 N N . PHE A 1 198 ? 3.42 16.891 14.68 1 97.25 198 PHE A N 1
ATOM 1609 C CA . PHE A 1 198 ? 3.248 18.234 14.156 1 97.25 198 PHE A CA 1
ATOM 1610 C C . PHE A 1 198 ? 1.891 18.391 13.477 1 97.25 198 PHE A C 1
ATOM 1612 O O . PHE A 1 198 ? 1.154 19.344 13.75 1 97.25 198 PHE A O 1
ATOM 1619 N N . GLU A 1 199 ? 1.521 17.453 12.633 1 97.19 199 GLU A N 1
ATOM 1620 C CA . GLU A 1 199 ? 0.261 17.516 11.898 1 97.19 199 GLU A CA 1
ATOM 1621 C C . GLU A 1 199 ? -0.93 17.281 12.82 1 97.19 199 GLU A C 1
ATOM 1623 O O . GLU A 1 199 ? -1.988 17.891 12.641 1 97.19 199 GLU A O 1
ATOM 1628 N N . TYR A 1 200 ? -0.758 16.359 13.773 1 97.31 200 TYR A N 1
ATOM 1629 C CA . TYR A 1 200 ? -1.767 16.125 14.805 1 97.31 200 TYR A CA 1
ATOM 1630 C C . TYR A 1 200 ? -2.082 17.406 15.562 1 97.31 200 TYR A C 1
ATOM 1632 O O . TYR A 1 200 ? -3.25 17.781 15.711 1 97.31 200 TYR A O 1
ATOM 1640 N N . ASP A 1 201 ? -1.076 18.141 15.961 1 97.19 201 ASP A N 1
ATOM 1641 C CA . ASP A 1 201 ? -1.23 19.375 16.719 1 97.19 201 ASP A CA 1
ATOM 1642 C C . ASP A 1 201 ? -1.848 20.484 15.859 1 97.19 201 ASP A C 1
ATOM 1644 O O . ASP A 1 201 ? -2.727 21.219 16.312 1 97.19 201 ASP A O 1
ATOM 1648 N N . LYS A 1 202 ? -1.4 20.562 14.633 1 97.19 202 LYS A N 1
ATOM 1649 C CA . LYS A 1 202 ? -1.905 21.609 13.75 1 97.19 202 LYS A CA 1
ATOM 1650 C C . LYS A 1 202 ? -3.373 21.375 13.398 1 97.19 202 LYS A C 1
ATOM 1652 O O . LYS A 1 202 ? -4.152 22.328 13.297 1 97.19 202 LYS A O 1
ATOM 1657 N N . ALA A 1 203 ? -3.752 20.141 13.188 1 96.31 203 ALA A N 1
ATOM 1658 C CA . ALA A 1 203 ? -5.145 19.812 12.883 1 96.31 203 ALA A CA 1
ATOM 1659 C C . ALA A 1 203 ? -6.055 20.141 14.062 1 96.31 203 ALA A C 1
ATOM 1661 O O . ALA A 1 203 ? -7.141 20.703 13.883 1 96.31 203 ALA A O 1
ATOM 1662 N N . ARG A 1 204 ? -5.625 19.812 15.234 1 94.81 204 ARG A N 1
ATOM 1663 C CA . ARG A 1 204 ? -6.395 20.109 16.438 1 94.81 204 ARG A CA 1
ATOM 1664 C C . ARG A 1 204 ? -6.523 21.609 16.656 1 94.81 204 ARG A C 1
ATOM 1666 O O . ARG A 1 204 ? -7.594 22.094 17.031 1 94.81 204 ARG A O 1
ATOM 1673 N N . ALA A 1 205 ? -5.441 22.297 16.484 1 95.69 205 ALA A N 1
ATOM 1674 C CA . ALA A 1 205 ? -5.457 23.75 16.625 1 95.69 205 ALA A CA 1
ATOM 1675 C C . ALA A 1 205 ? -6.426 24.391 15.625 1 95.69 205 ALA A C 1
ATOM 1677 O O . ALA A 1 205 ? -7.117 25.359 15.961 1 95.69 205 ALA A O 1
ATOM 1678 N N . GLU A 1 206 ? -6.465 23.875 14.43 1 95.56 206 GLU A N 1
ATOM 1679 C CA . GLU A 1 206 ? -7.367 24.391 13.406 1 95.56 206 GLU A CA 1
ATOM 1680 C C . GLU A 1 206 ? -8.828 24.188 13.805 1 95.56 206 GLU A C 1
ATOM 1682 O O . GLU A 1 206 ? -9.68 25.031 13.531 1 95.56 206 GLU A O 1
ATOM 1687 N N . ARG A 1 207 ? -9.133 23.078 14.406 1 94.12 207 ARG A N 1
ATOM 1688 C CA . ARG A 1 207 ? -10.484 22.797 14.875 1 94.12 207 ARG A CA 1
ATOM 1689 C C . ARG A 1 207 ? -10.906 23.812 15.945 1 94.12 207 ARG A C 1
ATOM 1691 O O . ARG A 1 207 ? -12.039 24.297 15.922 1 94.12 207 ARG A O 1
ATOM 1698 N N . GLN A 1 208 ? -9.992 24.062 16.828 1 93.31 208 GLN A N 1
ATOM 1699 C CA . GLN A 1 208 ? -10.258 25.031 17.875 1 93.31 208 GLN A CA 1
ATOM 1700 C C . GLN A 1 208 ? -10.453 26.438 17.312 1 93.31 208 GLN A C 1
ATOM 1702 O O . GLN A 1 208 ? -11.312 27.188 17.781 1 93.31 208 GLN A O 1
ATOM 1707 N N . ARG A 1 209 ? -9.688 26.719 16.359 1 93.5 209 ARG A N 1
ATOM 1708 C CA . ARG A 1 209 ? -9.789 28.031 15.711 1 93.5 209 ARG A CA 1
ATOM 1709 C C . ARG A 1 209 ? -11.141 28.203 15.031 1 93.5 209 ARG A C 1
ATOM 1711 O O . ARG A 1 209 ? -11.797 29.234 15.203 1 93.5 209 ARG A O 1
ATOM 1718 N N . VAL A 1 210 ? -11.617 27.234 14.312 1 91.38 210 VAL A N 1
ATOM 1719 C CA . VAL A 1 210 ? -12.891 27.281 13.602 1 91.38 210 VAL A CA 1
ATOM 1720 C C . VAL A 1 210 ? -14.047 27.359 14.594 1 91.38 210 VAL A C 1
ATOM 1722 O O . VAL A 1 210 ? -15.023 28.078 14.383 1 91.38 210 VAL A O 1
ATOM 1725 N N . ALA A 1 211 ? -13.945 26.641 15.711 1 89.75 211 ALA A N 1
ATOM 1726 C CA . ALA A 1 211 ? -14.977 26.641 16.75 1 89.75 211 ALA A CA 1
ATOM 1727 C C . ALA A 1 211 ? -15.078 28 17.422 1 89.75 211 ALA A C 1
ATOM 1729 O O . ALA A 1 211 ? -16.172 28.453 17.766 1 89.75 211 ALA A O 1
ATOM 1730 N N . SER A 1 212 ? -13.984 28.594 17.562 1 91.19 212 SER A N 1
ATOM 1731 C CA . SER A 1 212 ? -13.961 29.906 18.219 1 91.19 212 SER A CA 1
ATOM 1732 C C . SER A 1 212 ? -14.555 30.984 17.312 1 91.19 212 SER A C 1
ATOM 1734 O O . SER A 1 212 ? -15.227 31.906 17.797 1 91.19 212 SER A O 1
ATOM 1736 N N . ILE A 1 213 ? -14.383 30.906 16.094 1 89.81 213 ILE A N 1
ATOM 1737 C CA . ILE A 1 213 ? -14.93 31.859 15.133 1 89.81 213 ILE A CA 1
ATOM 1738 C C . ILE A 1 213 ? -16.438 31.688 15.031 1 89.81 213 ILE A C 1
ATOM 1740 O O . ILE A 1 213 ? -17.188 32.656 14.961 1 89.81 213 ILE A O 1
ATOM 1744 N N . SER A 1 214 ? -16.875 30.5 15.078 1 86.81 214 SER A N 1
ATOM 1745 C CA . SER A 1 214 ? -18.312 30.219 14.992 1 86.81 214 SER A CA 1
ATOM 1746 C C . SER A 1 214 ? -19.031 30.703 16.234 1 86.81 214 SER A C 1
ATOM 1748 O O . SER A 1 214 ? -20.203 31.109 16.172 1 86.81 214 SER A O 1
ATOM 1750 N N . LYS A 1 215 ? -18.406 30.828 17.344 1 84.12 215 LYS A N 1
ATOM 1751 C CA . LYS A 1 215 ? -19.016 31.312 18.594 1 84.12 215 LYS A CA 1
ATOM 1752 C C . LYS A 1 215 ? -19.062 32.844 18.625 1 84.12 215 LYS A C 1
ATOM 1754 O O . LYS A 1 215 ? -19.969 33.406 19.25 1 84.12 215 LYS A O 1
ATOM 1759 N N . SER A 1 216 ? -18.203 33.312 17.969 1 81.81 216 SER A N 1
ATOM 1760 C CA . SER A 1 216 ? -18.156 34.75 17.969 1 81.81 216 SER A CA 1
ATOM 1761 C C . SER A 1 216 ? -19.109 35.344 16.938 1 81.81 216 SER A C 1
ATOM 1763 O O . SER A 1 216 ? -19.453 36.531 17 1 81.81 216 SER A O 1
ATOM 1765 N N . GLU A 1 217 ? -19.703 34.562 16.016 1 73.44 217 GLU A N 1
ATOM 1766 C CA . GLU A 1 217 ? -20.688 35.031 15.062 1 73.44 217 GLU A CA 1
ATOM 1767 C C . GLU A 1 217 ? -22.109 34.688 15.492 1 73.44 217 GLU A C 1
ATOM 1769 O O . GLU A 1 217 ? -23.031 35.469 15.305 1 73.44 217 GLU A O 1
ATOM 1774 N N . MET B 1 1 ? 9.273 -40.875 -1.771 1 36.88 1 MET B N 1
ATOM 1775 C CA . MET B 1 1 ? 8.078 -40.25 -1.205 1 36.88 1 MET B CA 1
ATOM 1776 C C . MET B 1 1 ? 7.613 -39.062 -2.064 1 36.88 1 MET B C 1
ATOM 1778 O O . MET B 1 1 ? 8.422 -38.25 -2.48 1 36.88 1 MET B O 1
ATOM 1782 N N . ALA B 1 2 ? 6.539 -39.125 -2.695 1 48.53 2 ALA B N 1
ATOM 1783 C CA . ALA B 1 2 ? 6.047 -38.156 -3.674 1 48.53 2 ALA B CA 1
ATOM 1784 C C . ALA B 1 2 ? 6.055 -36.75 -3.1 1 48.53 2 ALA B C 1
ATOM 1786 O O . ALA B 1 2 ? 5.613 -36.531 -1.972 1 48.53 2 ALA B O 1
ATOM 1787 N N . THR B 1 3 ? 6.98 -35.906 -3.336 1 56.53 3 THR B N 1
ATOM 1788 C CA . THR B 1 3 ? 7.055 -34.562 -2.811 1 56.53 3 THR B CA 1
ATOM 1789 C C . THR B 1 3 ? 5.688 -33.875 -2.848 1 56.53 3 THR B C 1
ATOM 1791 O O . THR B 1 3 ? 5.012 -33.906 -3.879 1 56.53 3 THR B O 1
ATOM 1794 N N . PRO B 1 4 ? 5.137 -33.719 -1.62 1 64.06 4 PRO B N 1
ATOM 1795 C CA . PRO B 1 4 ? 3.82 -33.062 -1.609 1 64.06 4 PRO B CA 1
ATOM 1796 C C . PRO B 1 4 ? 3.703 -31.953 -2.633 1 64.06 4 PRO B C 1
ATOM 1798 O O . PRO B 1 4 ? 4.688 -31.25 -2.908 1 64.06 4 PRO B O 1
ATOM 1801 N N . PRO B 1 5 ? 2.572 -31.969 -3.213 1 80.25 5 PRO B N 1
ATOM 1802 C CA . PRO B 1 5 ? 2.348 -30.984 -4.277 1 80.25 5 PRO B CA 1
ATOM 1803 C C . PRO B 1 5 ? 2.486 -29.547 -3.795 1 80.25 5 PRO B C 1
ATOM 1805 O O . PRO B 1 5 ? 2.281 -29.266 -2.611 1 80.25 5 PRO B O 1
ATOM 1808 N N . LEU B 1 6 ? 3.104 -28.766 -4.492 1 86 6 LEU B N 1
ATOM 1809 C CA . LEU B 1 6 ? 3.23 -27.328 -4.227 1 86 6 LEU B CA 1
ATOM 1810 C C . LEU B 1 6 ? 1.886 -26.625 -4.375 1 86 6 LEU B C 1
ATOM 1812 O O . LEU B 1 6 ? 1.081 -27 -5.234 1 86 6 LEU B O 1
ATOM 1816 N N . LYS B 1 7 ? 1.637 -25.859 -3.4 1 82.69 7 LYS B N 1
ATOM 1817 C CA . LYS B 1 7 ? 0.448 -25 -3.432 1 82.69 7 LYS B CA 1
ATOM 1818 C C . LYS B 1 7 ? 0.825 -23.531 -3.51 1 82.69 7 LYS B C 1
ATOM 1820 O O . LYS B 1 7 ? 1.85 -23.125 -2.965 1 82.69 7 LYS B O 1
ATOM 1825 N N . ALA B 1 8 ? 0.022 -22.781 -4.211 1 84.12 8 ALA B N 1
ATOM 1826 C CA . ALA B 1 8 ? 0.25 -21.344 -4.309 1 84.12 8 ALA B CA 1
ATOM 1827 C C . ALA B 1 8 ? -0.514 -20.594 -3.223 1 84.12 8 ALA B C 1
ATOM 1829 O O . ALA B 1 8 ? -1.516 -21.094 -2.703 1 84.12 8 ALA B O 1
ATOM 1830 N N . VAL B 1 9 ? 0.045 -19.453 -2.857 1 84.81 9 VAL B N 1
ATOM 1831 C CA . VAL B 1 9 ? -0.748 -18.531 -2.037 1 84.81 9 VAL B CA 1
ATOM 1832 C C . VAL B 1 9 ? -1.998 -18.109 -2.801 1 84.81 9 VAL B C 1
ATOM 1834 O O . VAL B 1 9 ? -1.907 -17.391 -3.801 1 84.81 9 VAL B O 1
ATOM 1837 N N . THR B 1 10 ? -3.082 -18.422 -2.283 1 78.81 10 THR B N 1
ATOM 1838 C CA . THR B 1 10 ? -4.344 -18.344 -3.016 1 78.81 10 THR B CA 1
ATOM 1839 C C . THR B 1 10 ? -4.719 -16.891 -3.281 1 78.81 10 THR B C 1
ATOM 1841 O O . THR B 1 10 ? -5.129 -16.547 -4.391 1 78.81 10 THR B O 1
ATOM 1844 N N . LEU B 1 11 ? -4.508 -16.047 -2.354 1 82.06 11 LEU B N 1
ATOM 1845 C CA . LEU B 1 11 ? -4.977 -14.664 -2.424 1 82.06 11 LEU B CA 1
ATOM 1846 C C . LEU B 1 11 ? -4.234 -13.891 -3.512 1 82.06 11 LEU B C 1
ATOM 1848 O O . LEU B 1 11 ? -4.758 -12.914 -4.055 1 82.06 11 LEU B O 1
ATOM 1852 N N . THR B 1 12 ? -3.098 -14.391 -3.906 1 87.19 12 THR B N 1
ATOM 1853 C CA . THR B 1 12 ? -2.295 -13.656 -4.875 1 87.19 12 THR B CA 1
ATOM 1854 C C . THR B 1 12 ? -2.074 -14.477 -6.137 1 87.19 12 THR B C 1
ATOM 1856 O O . THR B 1 12 ? -1.276 -14.102 -7 1 87.19 12 THR B O 1
ATOM 1859 N N . HIS B 1 13 ? -2.799 -15.539 -6.102 1 85.94 13 HIS B N 1
ATOM 1860 C CA . HIS B 1 13 ? -2.643 -16.453 -7.23 1 85.94 13 HIS B CA 1
ATOM 1861 C C . HIS B 1 13 ? -3.699 -16.188 -8.297 1 85.94 13 HIS B C 1
ATOM 1863 O O . HIS B 1 13 ? -4.875 -16.5 -8.102 1 85.94 13 HIS B O 1
ATOM 1869 N N . VAL B 1 14 ? -3.299 -15.555 -9.352 1 90.31 14 VAL B N 1
ATOM 1870 C CA . VAL B 1 14 ? -4.188 -15.297 -10.484 1 90.31 14 VAL B CA 1
ATOM 1871 C C . VAL B 1 14 ? -3.568 -15.844 -11.766 1 90.31 14 VAL B C 1
ATOM 1873 O O . VAL B 1 14 ? -2.393 -15.602 -12.047 1 90.31 14 VAL B O 1
ATOM 1876 N N . ARG B 1 15 ? -4.387 -16.578 -12.469 1 90.19 15 ARG B N 1
ATOM 1877 C CA . ARG B 1 15 ? -3.926 -17.188 -13.711 1 90.19 15 ARG B CA 1
ATOM 1878 C C . ARG B 1 15 ? -4.629 -16.578 -14.914 1 90.19 15 ARG B C 1
ATOM 1880 O O . ARG B 1 15 ? -5.73 -16.031 -14.797 1 90.19 15 ARG B O 1
ATOM 1887 N N . TYR B 1 16 ? -3.951 -16.594 -15.984 1 91.06 16 TYR B N 1
ATOM 1888 C CA . TYR B 1 16 ? -4.449 -16.125 -17.266 1 91.06 16 TYR B CA 1
ATOM 1889 C C . TYR B 1 16 ? -3.914 -17 -18.406 1 91.06 16 TYR B C 1
ATOM 1891 O O . TYR B 1 16 ? -2.982 -17.781 -18.203 1 91.06 16 TYR B O 1
ATOM 1899 N N . GLN B 1 17 ? -4.555 -17 -19.562 1 90.31 17 GLN B N 1
ATOM 1900 C CA . GLN B 1 17 ? -4.105 -17.781 -20.703 1 90.31 17 GLN B CA 1
ATOM 1901 C C . GLN B 1 17 ? -2.791 -17.25 -21.266 1 90.31 17 GLN B C 1
ATOM 1903 O O . GLN B 1 17 ? -2.66 -16.047 -21.5 1 90.31 17 GLN B O 1
ATOM 1908 N N . LYS B 1 18 ? -1.913 -18.188 -21.406 1 89.31 18 LYS B N 1
ATOM 1909 C CA . LYS B 1 18 ? -0.618 -17.797 -21.953 1 89.31 18 LYS B CA 1
ATOM 1910 C C . LYS B 1 18 ? -0.776 -17.109 -23.297 1 89.31 18 LYS B C 1
ATOM 1912 O O . LYS B 1 18 ? -1.502 -17.594 -24.172 1 89.31 18 LYS B O 1
ATOM 1917 N N . GLY B 1 19 ? -0.169 -15.938 -23.438 1 90.75 19 GLY B N 1
ATOM 1918 C CA . GLY B 1 19 ? -0.24 -15.219 -24.688 1 90.75 19 GLY B CA 1
ATOM 1919 C C . GLY B 1 19 ? -1.362 -14.195 -24.734 1 90.75 19 GLY B C 1
ATOM 1920 O O . GLY B 1 19 ? -1.393 -13.328 -25.609 1 90.75 19 GLY B O 1
ATOM 1921 N N . ASP B 1 20 ? -2.32 -14.312 -23.875 1 94.62 20 ASP B N 1
ATOM 1922 C CA . ASP B 1 20 ? -3.438 -13.383 -23.781 1 94.62 20 ASP B CA 1
ATOM 1923 C C . ASP B 1 20 ? -3.025 -12.094 -23.062 1 94.62 20 ASP B C 1
ATOM 1925 O O . ASP B 1 20 ? -3.059 -12.023 -21.828 1 94.62 20 ASP B O 1
ATOM 1929 N N . LYS B 1 21 ? -2.729 -11.086 -23.812 1 95.81 21 LYS B N 1
ATOM 1930 C CA . LYS B 1 21 ? -2.262 -9.828 -23.25 1 95.81 21 LYS B CA 1
ATOM 1931 C C . LYS B 1 21 ? -3.352 -9.172 -22.406 1 95.81 21 LYS B C 1
ATOM 1933 O O . LYS B 1 21 ? -3.066 -8.602 -21.344 1 95.81 21 LYS B O 1
ATOM 1938 N N . LEU B 1 22 ? -4.543 -9.219 -22.906 1 96.25 22 LEU B N 1
ATOM 1939 C CA . LEU B 1 22 ? -5.652 -8.656 -22.141 1 96.25 22 LEU B CA 1
ATOM 1940 C C . LEU B 1 22 ? -5.848 -9.406 -20.828 1 96.25 22 LEU B C 1
ATOM 1942 O O . LEU B 1 22 ? -6.051 -8.789 -19.781 1 96.25 22 LEU B O 1
ATOM 1946 N N . GLY B 1 23 ? -5.734 -10.695 -20.906 1 95.81 23 GLY B N 1
ATOM 1947 C CA . GLY B 1 23 ? -5.832 -11.508 -19.703 1 95.81 23 GLY B CA 1
ATOM 1948 C C . GLY B 1 23 ? -4.758 -11.188 -18.688 1 95.81 23 GLY B C 1
ATOM 1949 O O . GLY B 1 23 ? -5.031 -11.148 -17.484 1 95.81 23 GLY B O 1
ATOM 1950 N N . HIS B 1 24 ? -3.631 -11.016 -19.203 1 94.88 24 HIS B N 1
ATOM 1951 C CA . HIS B 1 24 ? -2.527 -10.656 -18.312 1 94.88 24 HIS B CA 1
ATOM 1952 C C . HIS B 1 24 ? -2.793 -9.336 -17.609 1 94.88 24 HIS B C 1
ATOM 1954 O O . HIS B 1 24 ? -2.611 -9.227 -16.391 1 94.88 24 HIS B O 1
ATOM 1960 N N . PHE B 1 25 ? -3.23 -8.391 -18.359 1 96.94 25 PHE B N 1
ATOM 1961 C CA . PHE B 1 25 ? -3.572 -7.09 -17.781 1 96.94 25 PHE B CA 1
ATOM 1962 C C . PHE B 1 25 ? -4.695 -7.223 -16.766 1 96.94 25 PHE B C 1
ATOM 1964 O O . PHE B 1 25 ? -4.605 -6.676 -15.664 1 96.94 25 PHE B O 1
ATOM 1971 N N . LEU B 1 26 ? -5.648 -7.965 -17.062 1 96.94 26 LEU B N 1
ATOM 1972 C CA . LEU B 1 26 ? -6.809 -8.133 -16.188 1 96.94 26 LEU B CA 1
ATOM 1973 C C . LEU B 1 26 ? -6.441 -8.93 -14.938 1 96.94 26 LEU B C 1
ATOM 1975 O O . LEU B 1 26 ? -7.035 -8.734 -13.875 1 96.94 26 LEU B O 1
ATOM 1979 N N . ALA B 1 27 ? -5.488 -9.773 -15.078 1 95.62 27 ALA B N 1
ATOM 1980 C CA . ALA B 1 27 ? -4.992 -10.477 -13.898 1 95.62 27 ALA B CA 1
ATOM 1981 C C . ALA B 1 27 ? -4.406 -9.5 -12.883 1 95.62 27 ALA B C 1
ATOM 1983 O O . ALA B 1 27 ? -4.668 -9.609 -11.688 1 95.62 27 ALA B O 1
ATOM 1984 N N . TRP B 1 28 ? -3.711 -8.539 -13.383 1 95.44 28 TRP B N 1
ATOM 1985 C CA . TRP B 1 28 ? -3.17 -7.504 -12.508 1 95.44 28 TRP B CA 1
ATOM 1986 C C . TRP B 1 28 ? -4.289 -6.688 -11.875 1 95.44 28 TRP B C 1
ATOM 1988 O O . TRP B 1 28 ? -4.242 -6.375 -10.68 1 95.44 28 TRP B O 1
ATOM 1998 N N . VAL B 1 29 ? -5.25 -6.391 -12.664 1 96.81 29 VAL B N 1
ATOM 1999 C CA . VAL B 1 29 ? -6.387 -5.617 -12.172 1 96.81 29 VAL B CA 1
ATOM 2000 C C . VAL B 1 29 ? -7.09 -6.383 -11.055 1 96.81 29 VAL B C 1
ATOM 2002 O O . VAL B 1 29 ? -7.508 -5.793 -10.055 1 96.81 29 VAL B O 1
ATOM 2005 N N . SER B 1 30 ? -7.125 -7.668 -11.211 1 95.94 30 SER B N 1
ATOM 2006 C CA . 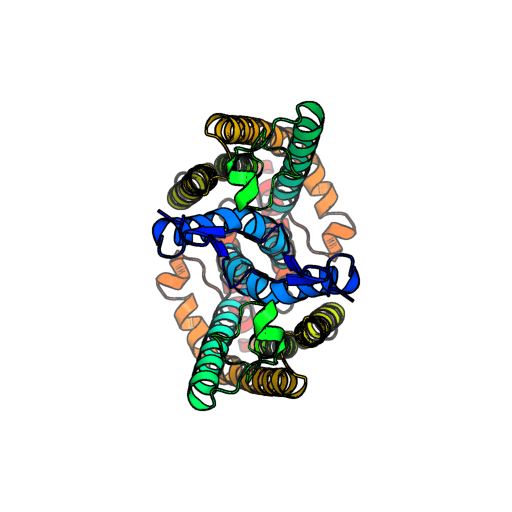SER B 1 30 ? -7.824 -8.508 -10.242 1 95.94 30 SER B CA 1
ATOM 2007 C C . SER B 1 30 ? -7.086 -8.555 -8.914 1 95.94 30 SER B C 1
ATOM 2009 O O . SER B 1 30 ? -7.652 -8.969 -7.898 1 95.94 30 SER B O 1
ATOM 2011 N N . LEU B 1 31 ? -5.852 -8.141 -8.914 1 96.5 31 LEU B N 1
ATOM 2012 C CA . LEU B 1 31 ? -5.047 -8.18 -7.699 1 96.5 31 LEU B CA 1
ATOM 2013 C C . LEU B 1 31 ? -5.176 -6.879 -6.918 1 96.5 31 LEU B C 1
ATOM 2015 O O . LEU B 1 31 ? -4.754 -6.797 -5.762 1 96.5 31 LEU B O 1
ATOM 2019 N N . ILE B 1 32 ? -5.844 -5.898 -7.422 1 97.06 32 ILE B N 1
ATOM 2020 C CA . ILE B 1 32 ? -5.879 -4.547 -6.875 1 97.06 32 ILE B CA 1
ATOM 2021 C C . ILE B 1 32 ? -6.535 -4.57 -5.492 1 97.06 32 ILE B C 1
ATOM 2023 O O . ILE B 1 32 ? -6.031 -3.951 -4.555 1 97.06 32 ILE B O 1
ATOM 2027 N N . PRO B 1 33 ? -7.629 -5.336 -5.277 1 97.25 33 PRO B N 1
ATOM 2028 C CA . PRO B 1 33 ? -8.227 -5.359 -3.939 1 97.25 33 PRO B CA 1
ATOM 2029 C C . PRO B 1 33 ? -7.25 -5.844 -2.869 1 97.25 33 PRO B C 1
ATOM 2031 O O . PRO B 1 33 ? -7.223 -5.297 -1.762 1 97.25 33 PRO B O 1
ATOM 2034 N N . VAL B 1 34 ? -6.461 -6.816 -3.215 1 96.12 34 VAL B N 1
ATOM 2035 C CA . VAL B 1 34 ? -5.5 -7.367 -2.264 1 96.12 34 VAL B CA 1
ATOM 2036 C C . VAL B 1 34 ? -4.422 -6.328 -1.959 1 96.12 34 VAL B C 1
ATOM 2038 O O . VAL B 1 34 ? -4.055 -6.133 -0.798 1 96.12 34 VAL B O 1
ATOM 2041 N N . PHE B 1 35 ? -3.977 -5.605 -2.938 1 97 35 PHE B N 1
ATOM 2042 C CA . PHE B 1 35 ? -2.963 -4.574 -2.762 1 97 35 PHE B CA 1
ATOM 2043 C C . PHE B 1 35 ? -3.498 -3.424 -1.917 1 97 35 PHE B C 1
ATOM 2045 O O . PHE B 1 35 ? -2.807 -2.926 -1.025 1 97 35 PHE B O 1
ATOM 2052 N N . ILE B 1 36 ? -4.723 -3.031 -2.184 1 97.5 36 ILE B N 1
ATOM 2053 C CA . ILE B 1 36 ? -5.324 -1.938 -1.431 1 97.5 36 ILE B CA 1
ATOM 2054 C C . ILE B 1 36 ? -5.516 -2.357 0.025 1 97.5 36 ILE B C 1
ATOM 2056 O O . ILE B 1 36 ? -5.184 -1.604 0.944 1 97.5 36 ILE B O 1
ATOM 2060 N N . SER B 1 37 ? -5.941 -3.564 0.241 1 96.75 37 SER B N 1
ATOM 2061 C CA . SER B 1 37 ? -6.316 -4.027 1.573 1 96.75 37 SER B CA 1
ATOM 2062 C C . SER B 1 37 ? -5.086 -4.328 2.422 1 96.75 37 SER B C 1
ATOM 2064 O O . SER B 1 37 ? -4.988 -3.877 3.564 1 96.75 37 SER B O 1
ATOM 2066 N N . LEU B 1 38 ? -4.098 -5 1.854 1 94.75 38 LEU B N 1
ATOM 2067 C CA . LEU B 1 38 ? -3.025 -5.547 2.678 1 94.75 38 LEU B CA 1
ATOM 2068 C C . LEU B 1 38 ? -1.849 -4.578 2.75 1 94.75 38 LEU B C 1
ATOM 2070 O O . LEU B 1 38 ? -1 -4.691 3.637 1 94.75 38 LEU B O 1
ATOM 2074 N N . SER B 1 39 ? -1.848 -3.635 1.87 1 96.81 39 SER B N 1
ATOM 2075 C CA . SER B 1 39 ? -0.718 -2.711 1.887 1 96.81 39 SER B CA 1
ATOM 2076 C C . SER B 1 39 ? -1.189 -1.262 1.869 1 96.81 39 SER B C 1
ATOM 2078 O O . SER B 1 39 ? -0.659 -0.422 2.6 1 96.81 39 SER B O 1
ATOM 2080 N N . GLY B 1 40 ? -2.141 -0.969 1.067 1 97.75 40 GLY B N 1
ATOM 2081 C CA . GLY B 1 40 ? -2.623 0.397 0.94 1 97.75 40 GLY B CA 1
ATOM 2082 C C . GLY B 1 40 ? -3.145 0.97 2.246 1 97.75 40 GLY B C 1
ATOM 2083 O O . GLY B 1 40 ? -2.682 2.02 2.697 1 97.75 40 GLY B O 1
ATOM 2084 N N . PHE B 1 41 ? -4.035 0.295 2.867 1 98.12 41 PHE B N 1
ATOM 2085 C CA . PHE B 1 41 ? -4.629 0.793 4.102 1 98.12 41 PHE B CA 1
ATOM 2086 C C . PHE B 1 41 ? -3.623 0.733 5.246 1 98.12 41 PHE B C 1
ATOM 2088 O O . PHE B 1 41 ? -3.633 1.591 6.133 1 98.12 41 PHE B O 1
ATOM 2095 N N . ILE B 1 42 ? -2.744 -0.237 5.246 1 96.19 42 ILE B N 1
ATOM 2096 C CA . ILE B 1 42 ? -1.718 -0.33 6.277 1 96.19 42 ILE B CA 1
ATOM 2097 C C . ILE B 1 42 ? -0.786 0.876 6.188 1 96.19 42 ILE B C 1
ATOM 2099 O O . ILE B 1 42 ? -0.495 1.521 7.199 1 96.19 42 ILE B O 1
ATOM 2103 N N . THR B 1 43 ? -0.408 1.14 4.984 1 97.12 43 THR B N 1
ATOM 2104 C CA . THR B 1 43 ? 0.457 2.291 4.75 1 97.12 43 THR B CA 1
ATOM 2105 C C . THR B 1 43 ? -0.257 3.588 5.121 1 97.12 43 THR B C 1
ATOM 2107 O O . THR B 1 43 ? 0.324 4.461 5.77 1 97.12 43 THR B O 1
ATOM 2110 N N . HIS B 1 44 ? -1.493 3.705 4.688 1 97.19 44 HIS B N 1
ATOM 2111 C CA . HIS B 1 44 ? -2.277 4.887 5.031 1 97.19 44 HIS B CA 1
ATOM 2112 C C . HIS B 1 44 ? -2.373 5.062 6.543 1 97.19 44 HIS B C 1
ATOM 2114 O O . HIS B 1 44 ? -2.238 6.176 7.051 1 97.19 44 HIS B O 1
ATOM 2120 N N . PHE B 1 45 ? -2.52 3.973 7.242 1 96.12 45 PHE B N 1
ATOM 2121 C CA . PHE B 1 45 ? -2.633 4.031 8.695 1 96.12 45 PHE B CA 1
ATOM 2122 C C . PHE B 1 45 ? -1.309 4.441 9.328 1 96.12 45 PHE B C 1
ATOM 2124 O O . PHE B 1 45 ? -1.275 5.289 10.219 1 96.12 45 PHE B O 1
ATOM 2131 N N . ILE B 1 46 ? -0.258 3.893 8.867 1 93.31 46 ILE B N 1
ATOM 2132 C CA . ILE B 1 46 ? 1.055 4.141 9.453 1 93.31 46 ILE B CA 1
ATOM 2133 C C . ILE B 1 46 ? 1.451 5.602 9.234 1 93.31 46 ILE B C 1
ATOM 2135 O O . ILE B 1 46 ? 1.997 6.246 10.133 1 93.31 46 ILE B O 1
ATOM 2139 N N . PHE B 1 47 ? 1.005 6.191 8.109 1 95.19 47 PHE B N 1
ATOM 2140 C CA . PHE B 1 47 ? 1.621 7.469 7.762 1 95.19 47 PHE B CA 1
ATOM 2141 C C . PHE B 1 47 ? 0.615 8.609 7.887 1 95.19 47 PHE B C 1
ATOM 2143 O O . PHE B 1 47 ? 0.995 9.781 7.902 1 95.19 47 PHE B O 1
ATOM 2150 N N . ARG B 1 48 ? -0.658 8.258 7.941 1 96.06 48 ARG B N 1
ATOM 2151 C CA . ARG B 1 48 ? -1.655 9.312 8.062 1 96.06 48 ARG B CA 1
ATOM 2152 C C . ARG B 1 48 ? -2.348 9.266 9.422 1 96.06 48 ARG B C 1
ATOM 2154 O O . ARG B 1 48 ? -2.604 10.305 10.031 1 96.06 48 ARG B O 1
ATOM 2161 N N . ARG B 1 49 ? -2.693 8.023 9.898 1 97.06 49 ARG B N 1
ATOM 2162 C CA . ARG B 1 49 ? -3.393 7.793 11.156 1 97.06 49 ARG B CA 1
ATOM 2163 C C . ARG B 1 49 ? -4.691 8.594 11.211 1 97.06 49 ARG B C 1
ATOM 2165 O O . ARG B 1 49 ? -4.965 9.273 12.203 1 97.06 49 ARG B O 1
ATOM 2172 N N . GLU B 1 50 ? -5.484 8.531 10.188 1 97.56 50 GLU B N 1
ATOM 2173 C CA . GLU B 1 50 ? -6.742 9.258 10.023 1 97.56 50 GLU B CA 1
ATOM 2174 C C . GLU B 1 50 ? -7.934 8.383 10.391 1 97.56 50 GLU B C 1
ATOM 2176 O O . GLU B 1 50 ? -8.094 7.281 9.859 1 97.56 50 GLU B O 1
ATOM 2181 N N . LEU B 1 51 ? -8.773 8.914 11.242 1 97.94 51 LEU B N 1
ATOM 2182 C CA . LEU B 1 51 ? -9.906 8.141 11.75 1 97.94 51 LEU B CA 1
ATOM 2183 C C . LEU B 1 51 ? -10.867 7.781 10.617 1 97.94 51 LEU B C 1
ATOM 2185 O O . LEU B 1 51 ? -11.375 6.656 10.555 1 97.94 51 LEU B O 1
ATOM 2189 N N . GLN B 1 52 ? -11.164 8.75 9.727 1 97.38 52 GLN B N 1
ATOM 2190 C CA . GLN B 1 52 ? -12.039 8.453 8.602 1 97.38 52 GLN B CA 1
ATOM 2191 C C . GLN B 1 52 ? -11.508 7.273 7.789 1 97.38 52 GLN B C 1
ATOM 2193 O O . GLN B 1 52 ? -12.281 6.414 7.352 1 97.38 52 GLN B O 1
ATOM 2198 N N . GLY B 1 53 ? -10.148 7.211 7.52 1 97.5 53 GLY B N 1
ATOM 2199 C CA . GLY B 1 53 ? -9.539 6.102 6.812 1 97.5 53 GLY B CA 1
ATOM 2200 C C . GLY B 1 53 ? -9.633 4.785 7.566 1 97.5 53 GLY B C 1
ATOM 2201 O O . GLY B 1 53 ? -9.883 3.738 6.965 1 97.5 53 GLY B O 1
ATOM 2202 N N . ILE B 1 54 ? -9.461 4.852 8.852 1 98.06 54 ILE B N 1
ATOM 2203 C CA . ILE B 1 54 ? -9.516 3.65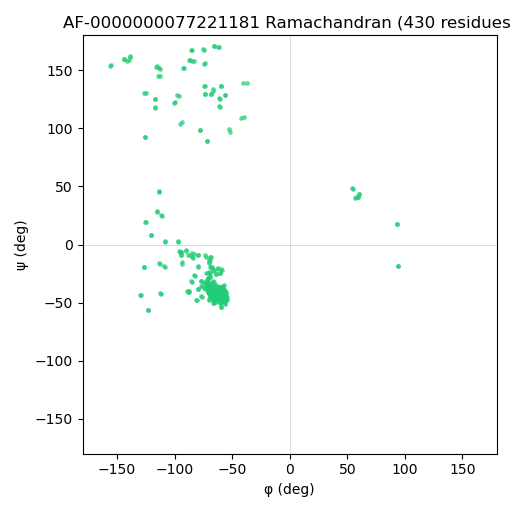8 9.688 1 98.06 54 ILE B CA 1
ATOM 2204 C C . ILE B 1 54 ? -10.922 3.064 9.648 1 98.06 54 ILE B C 1
ATOM 2206 O O . ILE B 1 54 ? -11.086 1.858 9.445 1 98.06 54 ILE B O 1
ATOM 2210 N N . PHE B 1 55 ? -11.898 3.855 9.781 1 98.56 55 PHE B N 1
ATOM 2211 C CA . PHE B 1 55 ? -13.273 3.365 9.789 1 98.56 55 PHE B CA 1
ATOM 2212 C C . PHE B 1 55 ? -13.688 2.922 8.391 1 98.56 55 PHE B C 1
ATOM 2214 O O . PHE B 1 55 ? -14.531 2.029 8.242 1 98.56 55 PHE B O 1
ATOM 2221 N N . PHE B 1 56 ? -13.109 3.57 7.352 1 98.62 56 PHE B N 1
ATOM 2222 C CA . PHE B 1 56 ? -13.273 3.078 5.988 1 98.62 56 PHE B CA 1
ATOM 2223 C C . PHE B 1 56 ? -12.82 1.628 5.875 1 98.62 56 PHE B C 1
ATOM 2225 O O . PHE B 1 56 ? -13.555 0.779 5.371 1 98.62 56 PHE B O 1
ATOM 2232 N N . PHE B 1 57 ? -11.703 1.352 6.406 1 98.81 57 PHE B N 1
ATOM 2233 C CA . PHE B 1 57 ? -11.133 0.01 6.348 1 98.81 57 PHE B CA 1
ATOM 2234 C C . PHE B 1 57 ? -11.969 -0.969 7.164 1 98.81 57 PHE B C 1
ATOM 2236 O O . PHE B 1 57 ? -12.18 -2.109 6.75 1 98.81 57 PHE B O 1
ATOM 2243 N N . ILE B 1 58 ? -12.375 -0.556 8.328 1 98.62 58 ILE B N 1
ATOM 2244 C CA . ILE B 1 58 ? -13.219 -1.398 9.164 1 98.62 58 ILE B CA 1
ATOM 2245 C C . ILE B 1 58 ? -14.477 -1.796 8.391 1 98.62 58 ILE B C 1
ATOM 2247 O O . ILE B 1 58 ? -14.922 -2.943 8.461 1 98.62 58 ILE B O 1
ATOM 2251 N N . GLY B 1 59 ? -15.039 -0.865 7.641 1 98.88 59 GLY B N 1
ATOM 2252 C CA . GLY B 1 59 ? -16.203 -1.166 6.809 1 98.88 59 GLY B CA 1
ATOM 2253 C C . GLY B 1 59 ? -15.922 -2.236 5.77 1 98.88 59 GLY B C 1
ATOM 2254 O O . GLY B 1 59 ? -16.766 -3.096 5.516 1 98.88 59 GLY B O 1
ATOM 2255 N N . LEU B 1 60 ? -14.773 -2.16 5.176 1 98.81 60 LEU B N 1
ATOM 2256 C CA . LEU B 1 60 ? -14.391 -3.162 4.188 1 98.81 60 LEU B CA 1
ATOM 2257 C C . LEU B 1 60 ? -14.25 -4.539 4.832 1 98.81 60 LEU B C 1
ATOM 2259 O O . LEU B 1 60 ? -14.641 -5.547 4.238 1 98.81 60 LEU B O 1
ATOM 2263 N N . VAL B 1 61 ? -13.727 -4.59 6.023 1 98.62 61 VAL B N 1
ATOM 2264 C CA . VAL B 1 61 ? -13.562 -5.844 6.75 1 98.62 61 VAL B CA 1
ATOM 2265 C C . VAL B 1 61 ? -14.938 -6.426 7.086 1 98.62 61 VAL B C 1
ATOM 2267 O O . VAL B 1 61 ? -15.18 -7.617 6.871 1 98.62 61 VAL B O 1
ATOM 2270 N N . ILE B 1 62 ? -15.789 -5.602 7.594 1 98.62 62 ILE B N 1
ATOM 2271 C CA . ILE B 1 62 ? -17.156 -6.031 7.898 1 98.62 62 ILE B CA 1
ATOM 2272 C C . ILE B 1 62 ? -17.812 -6.562 6.629 1 98.62 62 ILE B C 1
ATOM 2274 O O . ILE B 1 62 ? -18.469 -7.609 6.656 1 98.62 62 ILE B O 1
ATOM 2278 N N . SER B 1 63 ? -17.656 -5.809 5.543 1 98.69 63 SER B N 1
ATOM 2279 C CA . SER B 1 63 ? -18.219 -6.219 4.258 1 98.69 63 SER B CA 1
ATOM 2280 C C . SER B 1 63 ? -17.703 -7.598 3.846 1 98.69 63 SER B C 1
ATOM 2282 O O . SER B 1 63 ? -18.469 -8.406 3.309 1 98.69 63 SER B O 1
ATOM 2284 N N . GLN B 1 64 ? -16.469 -7.895 4.066 1 97.75 64 GLN B N 1
ATOM 2285 C CA . GLN B 1 64 ? -15.891 -9.195 3.744 1 97.75 64 GLN B CA 1
ATOM 2286 C C . GLN B 1 64 ? -16.516 -10.297 4.586 1 97.75 64 GLN B C 1
ATOM 2288 O O . GLN B 1 64 ? -16.781 -11.398 4.086 1 97.75 64 GLN B O 1
ATOM 2293 N N . PHE B 1 65 ? -16.734 -10.031 5.828 1 98 65 PHE B N 1
ATOM 2294 C CA . PHE B 1 65 ? -17.375 -11.008 6.699 1 98 65 PHE B CA 1
ATOM 2295 C C . PHE B 1 65 ? -18.797 -11.305 6.242 1 98 65 PHE B C 1
ATOM 2297 O O . PHE B 1 65 ? -19.234 -12.453 6.258 1 98 65 PHE B O 1
ATOM 2304 N N . ILE B 1 66 ? -19.484 -10.281 5.887 1 98.25 66 ILE B N 1
ATOM 2305 C CA . ILE B 1 66 ? -20.828 -10.461 5.367 1 98.25 66 ILE B CA 1
ATOM 2306 C C . ILE B 1 66 ? -20.797 -11.32 4.109 1 98.25 66 ILE B C 1
ATOM 2308 O O . ILE B 1 66 ? -21.609 -12.227 3.945 1 98.25 66 ILE B O 1
ATOM 2312 N N . ASN B 1 67 ? -19.859 -11.062 3.229 1 98.06 67 ASN B N 1
ATOM 2313 C CA . ASN B 1 67 ? -19.688 -11.852 2.01 1 98.06 67 ASN B CA 1
ATOM 2314 C C . ASN B 1 67 ? -19.469 -13.328 2.322 1 98.06 67 ASN B C 1
ATOM 2316 O O . ASN B 1 67 ? -20.156 -14.188 1.768 1 98.06 67 ASN B O 1
ATOM 2320 N N . GLU B 1 68 ? -18.562 -13.602 3.23 1 96.31 68 GLU B N 1
ATOM 2321 C CA . GLU B 1 68 ? -18.25 -14.977 3.6 1 96.31 68 GLU B CA 1
ATOM 2322 C C . GLU B 1 68 ? -19.453 -15.68 4.215 1 96.31 68 GLU B C 1
ATOM 2324 O O . GLU B 1 68 ? -19.672 -16.875 3.971 1 96.31 68 GLU B O 1
ATOM 2329 N N . PHE B 1 69 ? -20.141 -14.977 5 1 96.94 69 PHE B N 1
ATOM 2330 C CA . PHE B 1 69 ? -21.344 -15.531 5.609 1 96.94 69 PHE B CA 1
ATOM 2331 C C . PHE B 1 69 ? -22.344 -15.93 4.547 1 96.94 69 PHE B C 1
ATOM 2333 O O . PHE B 1 69 ? -22.906 -17.031 4.59 1 96.94 69 PHE B O 1
ATOM 2340 N N . ILE B 1 70 ? -22.562 -15.102 3.572 1 96.88 70 ILE B N 1
ATOM 2341 C CA . ILE B 1 70 ? -23.516 -15.367 2.502 1 96.88 70 ILE B CA 1
ATOM 2342 C C . ILE B 1 70 ? -23.047 -16.562 1.671 1 96.88 70 ILE B C 1
ATOM 2344 O O . ILE B 1 70 ? -23.828 -17.453 1.347 1 96.88 70 ILE B O 1
ATOM 2348 N N . LYS B 1 71 ? -21.766 -16.609 1.378 1 94.62 71 LYS B N 1
ATOM 2349 C CA . LYS B 1 71 ? -21.219 -17.703 0.581 1 94.62 71 LYS B CA 1
ATOM 2350 C C . LYS B 1 71 ? -21.375 -19.031 1.29 1 94.62 71 LYS B C 1
ATOM 2352 O O . LYS B 1 71 ? -21.641 -20.062 0.649 1 94.62 71 LYS B O 1
ATOM 2357 N N . THR B 1 72 ? -21.203 -19.031 2.531 1 94.19 72 THR B N 1
ATOM 2358 C CA . THR B 1 72 ? -21.281 -20.266 3.303 1 94.19 72 THR B CA 1
ATOM 2359 C C . THR B 1 72 ? -22.734 -20.734 3.418 1 94.19 72 THR B C 1
ATOM 2361 O O . THR B 1 72 ? -23 -21.938 3.559 1 94.19 72 THR B O 1
ATOM 2364 N N . THR B 1 73 ? -23.609 -19.859 3.307 1 94.25 73 THR B N 1
ATOM 2365 C CA . THR B 1 73 ? -25.031 -20.188 3.432 1 94.25 73 THR B CA 1
ATOM 2366 C C . THR B 1 73 ? -25.609 -20.609 2.086 1 94.25 73 THR B C 1
ATOM 2368 O O . THR B 1 73 ? -26.359 -21.578 2.008 1 94.25 73 THR B O 1
ATOM 2371 N N . VAL B 1 74 ? -25.219 -19.938 1.018 1 92.75 74 VAL B N 1
ATOM 2372 C CA . VAL B 1 74 ? -25.797 -20.188 -0.3 1 92.75 74 VAL B CA 1
ATOM 2373 C C . VAL B 1 74 ? -25.016 -21.297 -1.005 1 92.75 74 VAL B C 1
ATOM 2375 O O . VAL B 1 74 ? -25.594 -22.125 -1.705 1 92.75 74 VAL B O 1
ATOM 2378 N N . GLN B 1 75 ? -23.688 -21.281 -0.883 1 90.94 75 GLN B N 1
ATOM 2379 C CA . GLN B 1 75 ? -22.766 -22.312 -1.377 1 90.94 75 GLN B CA 1
ATOM 2380 C C . GLN B 1 75 ? -22.938 -22.516 -2.881 1 90.94 75 GLN B C 1
ATOM 2382 O O . GLN B 1 75 ? -23 -23.641 -3.355 1 90.94 75 GLN B O 1
ATOM 2387 N N . GLN B 1 76 ? -23.109 -21.391 -3.547 1 91.06 76 GLN B N 1
ATOM 2388 C CA . GLN B 1 76 ? -23.156 -21.5 -5 1 91.06 76 GLN B CA 1
ATOM 2389 C C . GLN B 1 76 ? -21.766 -21.75 -5.578 1 91.06 76 GLN B C 1
ATOM 2391 O O . GLN B 1 76 ? -20.797 -21.078 -5.215 1 91.06 76 GLN B O 1
ATOM 2396 N N . ASP B 1 77 ? -21.734 -22.641 -6.5 1 89.81 77 ASP B N 1
ATOM 2397 C CA . ASP B 1 77 ? -20.469 -23.047 -7.102 1 89.81 77 ASP B CA 1
ATOM 2398 C C . ASP B 1 77 ? -19.953 -21.969 -8.055 1 89.81 77 ASP B C 1
ATOM 2400 O O . ASP B 1 77 ? -20.75 -21.203 -8.617 1 89.81 77 ASP B O 1
ATOM 2404 N N . ARG B 1 78 ? -18.625 -22.016 -8.227 1 90.75 78 ARG B N 1
ATOM 2405 C CA . ARG B 1 78 ? -17.984 -21.234 -9.273 1 90.75 78 ARG B CA 1
ATOM 2406 C C . ARG B 1 78 ? -18.234 -21.844 -10.648 1 90.75 78 ARG B C 1
ATOM 2408 O O . ARG B 1 78 ? -18.781 -22.938 -10.758 1 90.75 78 ARG B O 1
ATOM 2415 N N . PRO B 1 79 ? -17.922 -21.078 -11.695 1 90.62 79 PRO B N 1
ATOM 2416 C CA . PRO B 1 79 ? -18.062 -21.656 -13.023 1 90.62 79 PRO B CA 1
ATOM 2417 C C . PRO B 1 79 ? -17.156 -22.875 -13.234 1 90.62 79 PRO B C 1
ATOM 2419 O O . PRO B 1 79 ? -16.234 -23.094 -12.445 1 90.62 79 PRO B O 1
ATOM 2422 N N . GLU B 1 80 ? -17.344 -23.562 -14.289 1 85.94 80 GLU B N 1
ATOM 2423 C CA . GLU B 1 80 ? -16.656 -24.812 -14.578 1 85.94 80 GLU B CA 1
ATOM 2424 C C . GLU B 1 80 ? -15.148 -24.594 -14.719 1 85.94 80 GLU B C 1
ATOM 2426 O O . GLU B 1 80 ? -14.352 -25.5 -14.492 1 85.94 80 GLU B O 1
ATOM 2431 N N . THR B 1 81 ? -14.828 -23.406 -14.984 1 86.12 81 THR B N 1
ATOM 2432 C CA . THR B 1 81 ? -13.422 -23.062 -15.156 1 86.12 81 THR B CA 1
ATOM 2433 C C . THR B 1 81 ? -12.664 -23.172 -13.836 1 86.12 81 THR B C 1
ATOM 2435 O O . THR B 1 81 ? -11.438 -23.172 -13.812 1 86.12 81 THR B O 1
ATOM 2438 N N . CYS B 1 82 ? -13.406 -23.328 -12.781 1 82.38 82 CYS B N 1
ATOM 2439 C CA . CYS B 1 82 ? -12.797 -23.422 -11.461 1 82.38 82 CYS B CA 1
ATOM 2440 C C . CYS B 1 82 ? -11.852 -24.625 -11.383 1 82.38 82 CYS B C 1
ATOM 2442 O O . CYS B 1 82 ? -10.906 -24.625 -10.586 1 82.38 82 CYS B O 1
ATOM 2444 N N . VAL B 1 83 ? -12.062 -25.609 -12.203 1 80.62 83 VAL B N 1
ATOM 2445 C CA . VAL B 1 83 ? -11.211 -26.797 -12.227 1 80.62 83 VAL B CA 1
ATOM 2446 C C . VAL B 1 83 ? -9.812 -26.422 -12.711 1 80.62 83 VAL B C 1
ATOM 2448 O O . VAL B 1 83 ? -8.82 -26.734 -12.047 1 80.62 83 VAL B O 1
ATOM 2451 N N . LEU B 1 84 ? -9.844 -25.672 -13.789 1 80.12 84 LEU B N 1
ATOM 2452 C CA . LEU B 1 84 ? -8.578 -25.266 -14.383 1 80.12 84 LEU B CA 1
ATOM 2453 C C . LEU B 1 84 ? -7.859 -24.266 -13.477 1 80.12 84 LEU B C 1
ATOM 2455 O O . LEU B 1 84 ? -6.629 -24.25 -13.414 1 80.12 84 LEU B O 1
ATOM 2459 N N . LEU B 1 85 ? -8.641 -23.578 -12.734 1 83.06 85 LEU B N 1
ATOM 2460 C CA . LEU B 1 85 ? -8.086 -22.5 -11.914 1 83.06 85 LEU B CA 1
ATOM 2461 C C . LEU B 1 85 ? -7.812 -22.984 -10.492 1 83.06 85 LEU B C 1
ATOM 2463 O O . LEU B 1 85 ? -7.246 -22.25 -9.68 1 83.06 85 LEU B O 1
ATOM 2467 N N . GLU B 1 86 ? -8.172 -24.141 -10.172 1 77.75 86 GLU B N 1
ATOM 2468 C CA . GLU B 1 86 ? -7.965 -24.75 -8.867 1 77.75 86 GLU B CA 1
ATOM 2469 C C . GLU B 1 86 ? -8.648 -23.953 -7.766 1 77.75 86 GLU B C 1
ATOM 2471 O O . GLU B 1 86 ? -8.055 -23.688 -6.719 1 77.75 86 GLU B O 1
ATOM 2476 N N . THR B 1 87 ? -9.883 -23.547 -8.086 1 81.5 87 THR B N 1
ATOM 2477 C CA . THR B 1 87 ? -10.602 -22.719 -7.117 1 81.5 87 THR B CA 1
ATOM 2478 C C . THR B 1 87 ? -11.961 -23.344 -6.793 1 81.5 87 THR B C 1
ATOM 2480 O O . THR B 1 87 ? -12.836 -22.656 -6.25 1 81.5 87 THR B O 1
ATOM 2483 N N . CYS B 1 88 ? -12.133 -24.609 -7.055 1 82.69 88 CYS B N 1
ATOM 2484 C CA . CYS B 1 88 ? -13.438 -25.25 -6.895 1 82.69 88 CYS B CA 1
ATOM 2485 C C . CYS B 1 88 ? -13.773 -25.422 -5.418 1 82.69 88 CYS B C 1
ATOM 2487 O O . CYS B 1 88 ? -14.938 -25.641 -5.066 1 82.69 88 CYS B O 1
ATOM 2489 N N . ASP B 1 89 ? -12.852 -25.203 -4.59 1 81.44 89 ASP B N 1
ATOM 2490 C CA . ASP B 1 89 ? -13.055 -25.438 -3.162 1 81.44 89 ASP B CA 1
ATOM 2491 C C . ASP B 1 89 ? -13.742 -24.234 -2.508 1 81.44 89 ASP B C 1
ATOM 2493 O O . ASP B 1 89 ? -14.164 -24.312 -1.353 1 81.44 89 ASP B O 1
ATOM 2497 N N . SER B 1 90 ? -13.875 -23.172 -3.252 1 86.12 90 SER B N 1
ATOM 2498 C CA . SER B 1 90 ? -14.531 -21.984 -2.701 1 86.12 90 SER B CA 1
ATOM 2499 C C . SER B 1 90 ? -15.828 -21.672 -3.441 1 86.12 90 SER B C 1
ATOM 2501 O O . SER B 1 90 ? -16 -22.078 -4.594 1 86.12 90 SER B O 1
ATOM 2503 N N . HIS B 1 91 ? -16.672 -21.016 -2.67 1 87.38 91 HIS B N 1
ATOM 2504 C CA . HIS B 1 91 ? -17.953 -20.641 -3.256 1 87.38 91 HIS B CA 1
ATOM 2505 C C . HIS B 1 91 ? -17.828 -19.328 -4.023 1 87.38 91 HIS B C 1
ATOM 2507 O O . HIS B 1 91 ? -17 -18.484 -3.697 1 87.38 91 HIS B O 1
ATOM 2513 N N . GLY B 1 92 ? -18.828 -19.172 -4.969 1 90.69 92 GLY B N 1
ATOM 2514 C CA . GLY B 1 92 ? -18.609 -18.094 -5.922 1 90.69 92 GLY B CA 1
ATOM 2515 C C . GLY B 1 92 ? -19.531 -16.922 -5.703 1 90.69 92 GLY B C 1
ATOM 2516 O O . GLY B 1 92 ? -19.281 -15.82 -6.203 1 90.69 92 GLY B O 1
ATOM 2517 N N . TRP B 1 93 ? -20.672 -17.109 -4.98 1 92.94 93 TRP B N 1
ATOM 2518 C CA . TRP B 1 93 ? -21.688 -16.062 -4.914 1 92.94 93 TRP B CA 1
ATOM 2519 C C . TRP B 1 93 ? -21.859 -15.562 -3.482 1 92.94 93 TRP B C 1
ATOM 2521 O O . TRP B 1 93 ? -22.156 -16.344 -2.576 1 92.94 93 TRP B O 1
ATOM 2531 N N . PRO B 1 94 ? -21.719 -14.188 -3.311 1 96.69 94 PRO B N 1
ATOM 2532 C CA . PRO B 1 94 ? -21.375 -13.156 -4.289 1 96.69 94 PRO B CA 1
ATOM 2533 C C . PRO B 1 94 ? -19.875 -12.977 -4.449 1 96.69 94 PRO B C 1
ATOM 2535 O O . PRO B 1 94 ? -19.094 -13.391 -3.578 1 96.69 94 PRO B O 1
ATOM 2538 N N . SER B 1 95 ? -19.453 -12.414 -5.59 1 97.19 95 SER B N 1
ATOM 2539 C CA . SER B 1 95 ? -18.047 -12.156 -5.832 1 97.19 95 SER B CA 1
ATOM 2540 C C . SER B 1 95 ? -17.469 -11.195 -4.797 1 97.19 95 SER B C 1
ATOM 2542 O O . SER B 1 95 ? -17.953 -10.062 -4.656 1 97.19 95 SER B O 1
ATOM 2544 N N . SER B 1 96 ? -16.422 -11.562 -4.137 1 97 96 SER B N 1
ATOM 2545 C CA . SER B 1 96 ? -15.797 -10.742 -3.1 1 97 96 SER B CA 1
ATOM 2546 C C . SER B 1 96 ? -15.031 -9.57 -3.707 1 97 96 SER B C 1
ATOM 2548 O O . SER B 1 96 ? -15.023 -8.469 -3.152 1 97 96 SER B O 1
ATOM 2550 N N . HIS B 1 97 ? -14.367 -9.781 -4.836 1 97.81 97 HIS B N 1
ATOM 2551 C CA . HIS B 1 97 ? -13.609 -8.719 -5.492 1 97.81 97 HIS B CA 1
ATOM 2552 C C . HIS B 1 97 ? -14.531 -7.605 -5.977 1 97.81 97 HIS B C 1
ATOM 2554 O O . HIS B 1 97 ? -14.242 -6.422 -5.789 1 97.81 97 HIS B O 1
ATOM 2560 N N . SER B 1 98 ? -15.586 -8.07 -6.602 1 98.38 98 SER B N 1
ATOM 2561 C CA . SER B 1 98 ? -16.562 -7.074 -7.047 1 98.38 98 SER B CA 1
ATOM 2562 C C . SER B 1 98 ? -17.156 -6.309 -5.871 1 98.38 98 SER B C 1
ATOM 2564 O O . SER B 1 98 ? -17.219 -5.078 -5.898 1 98.38 98 SER B O 1
ATOM 2566 N N . GLN B 1 99 ? -17.547 -7.066 -4.906 1 98.81 99 GLN B N 1
ATOM 2567 C CA . GLN B 1 99 ? -18.094 -6.43 -3.713 1 98.81 99 GLN B CA 1
ATOM 2568 C C . GLN B 1 99 ? -17.109 -5.426 -3.121 1 98.81 99 GLN B C 1
ATOM 2570 O O . GLN B 1 99 ? -17.484 -4.312 -2.758 1 98.81 99 GLN B O 1
ATOM 2575 N N . TYR B 1 100 ? -15.891 -5.805 -3.025 1 98.88 100 TYR B N 1
ATOM 2576 C CA . TYR B 1 100 ? -14.859 -4.969 -2.432 1 98.88 100 TYR B CA 1
ATOM 2577 C C . TYR B 1 100 ? -14.711 -3.658 -3.201 1 98.88 100 TYR B C 1
ATOM 2579 O O . TYR B 1 100 ? -14.742 -2.578 -2.609 1 98.88 100 TYR B O 1
ATOM 2587 N N . MET B 1 101 ? -14.57 -3.734 -4.492 1 98.88 101 MET B N 1
ATOM 2588 C CA . MET B 1 101 ? -14.25 -2.557 -5.297 1 98.88 101 MET B CA 1
ATOM 2589 C C . MET B 1 101 ? -15.453 -1.621 -5.383 1 98.88 101 MET B C 1
ATOM 2591 O O . MET B 1 101 ? -15.297 -0.4 -5.434 1 98.88 101 MET B O 1
ATOM 2595 N N . PHE B 1 102 ? -16.609 -2.172 -5.41 1 98.94 102 PHE B N 1
ATOM 2596 C CA . PHE B 1 102 ? -17.781 -1.314 -5.473 1 98.94 102 PHE B CA 1
ATOM 2597 C C . PHE B 1 102 ? -18.078 -0.69 -4.113 1 98.94 102 PHE B C 1
ATOM 2599 O O . PHE B 1 102 ? -18.562 0.439 -4.035 1 98.94 102 PHE B O 1
ATOM 2606 N N . PHE B 1 103 ? -17.828 -1.447 -3.047 1 98.94 103 PHE B N 1
ATOM 2607 C CA . PHE B 1 103 ? -17.844 -0.822 -1.73 1 98.94 103 PHE B CA 1
ATOM 2608 C C . PHE B 1 103 ? -16.859 0.344 -1.672 1 98.94 103 PHE B C 1
ATOM 2610 O O . PHE B 1 103 ? -17.234 1.453 -1.28 1 98.94 103 PHE B O 1
ATOM 2617 N N . PHE B 1 104 ? -15.664 0.069 -2.084 1 98.88 104 PHE B N 1
ATOM 2618 C CA . PHE B 1 104 ? -14.578 1.047 -2.043 1 98.88 104 PHE B CA 1
ATOM 2619 C C . PHE B 1 104 ? -14.945 2.289 -2.846 1 98.88 104 PHE B C 1
ATOM 2621 O O . PHE B 1 104 ? -14.82 3.412 -2.354 1 98.88 104 PHE B O 1
ATOM 2628 N N . ALA B 1 105 ? -15.414 2.107 -4.043 1 98.62 105 ALA B N 1
ATOM 2629 C CA . ALA B 1 105 ? -15.766 3.213 -4.93 1 98.62 105 ALA B CA 1
ATOM 2630 C C . ALA B 1 105 ? -16.938 4.02 -4.367 1 98.62 105 ALA B C 1
ATOM 2632 O O . ALA B 1 105 ? -16.906 5.254 -4.375 1 98.62 105 ALA B O 1
ATOM 2633 N N . THR B 1 106 ? -17.922 3.344 -3.859 1 98.69 106 THR B N 1
ATOM 2634 C CA . THR B 1 106 ? -19.094 4.008 -3.311 1 98.69 106 THR B CA 1
ATOM 2635 C C . THR B 1 106 ? -18.719 4.84 -2.086 1 98.69 106 THR B C 1
ATOM 2637 O O . THR B 1 106 ? -19.047 6.023 -2.008 1 98.69 106 THR B O 1
ATOM 2640 N N . TYR B 1 107 ? -18.016 4.234 -1.21 1 98.62 107 TYR B N 1
ATOM 2641 C CA . TYR B 1 107 ? -17.641 4.906 0.027 1 98.62 107 TYR B CA 1
ATOM 2642 C C . TYR B 1 107 ? -16.75 6.113 -0.257 1 98.62 107 TYR B C 1
ATOM 2644 O O . TYR B 1 107 ? -16.984 7.195 0.286 1 98.62 107 TYR B O 1
ATOM 2652 N N . LEU B 1 108 ? -15.789 5.934 -1.112 1 97.56 108 LEU B N 1
ATOM 2653 C CA . LEU B 1 108 ? -14.867 7.012 -1.437 1 97.56 108 LEU B CA 1
ATOM 2654 C C . LEU B 1 108 ? -15.594 8.172 -2.104 1 97.56 108 LEU B C 1
ATOM 2656 O O . LEU B 1 108 ? -15.305 9.344 -1.816 1 97.56 108 LEU B O 1
ATOM 2660 N N . THR B 1 109 ? -16.5 7.828 -2.998 1 97.44 109 THR B N 1
ATOM 2661 C CA . THR B 1 109 ? -17.281 8.859 -3.684 1 97.44 109 THR B CA 1
ATOM 2662 C C . THR B 1 109 ? -18.094 9.672 -2.686 1 97.44 109 THR B C 1
ATOM 2664 O O . THR B 1 109 ? -18.141 10.898 -2.762 1 97.44 109 THR B O 1
ATOM 2667 N N . LEU B 1 110 ? -18.703 9.016 -1.74 1 96.88 110 LEU B N 1
ATOM 2668 C CA . LEU B 1 110 ? -19.516 9.695 -0.74 1 96.88 110 LEU B CA 1
ATOM 2669 C C . LEU B 1 110 ? -18.641 10.5 0.213 1 96.88 110 LEU B C 1
ATOM 2671 O O . LEU B 1 110 ? -19.016 11.609 0.61 1 96.88 110 LEU B O 1
ATOM 2675 N N . LEU B 1 111 ? -17.5 10 0.526 1 94.88 111 LEU B N 1
ATOM 2676 C CA . LEU B 1 111 ? -16.578 10.641 1.464 1 94.88 111 LEU B CA 1
ATOM 2677 C C . LEU B 1 111 ? -15.984 11.914 0.862 1 94.88 111 LEU B C 1
ATOM 2679 O O . LEU B 1 111 ? -15.859 12.93 1.55 1 94.88 111 LEU B O 1
ATOM 2683 N N . LEU B 1 112 ? -15.617 11.805 -0.411 1 93 112 LEU B N 1
ATOM 2684 C CA . LEU B 1 112 ? -14.945 12.906 -1.079 1 93 112 LEU B CA 1
ATOM 2685 C C . LEU B 1 112 ? -15.82 13.492 -2.186 1 93 112 LEU B C 1
ATOM 2687 O O . LEU B 1 112 ? -15.336 13.758 -3.287 1 93 112 LEU B O 1
ATOM 2691 N N . PHE B 1 113 ? -17.047 13.672 -1.822 1 87.56 113 PHE B N 1
ATOM 2692 C CA . PHE B 1 113 ? -18 14.133 -2.816 1 87.56 113 PHE B CA 1
ATOM 2693 C C . PHE B 1 113 ? -17.766 15.594 -3.172 1 87.56 113 PHE B C 1
ATOM 2695 O O . PHE B 1 113 ? -18.172 16.5 -2.436 1 87.56 113 PHE B O 1
ATOM 2702 N N . SER B 1 114 ? -16.953 15.938 -4.121 1 84.44 114 SER B N 1
ATOM 2703 C CA . SER B 1 114 ? -16.641 17.281 -4.605 1 84.44 114 SER B CA 1
ATOM 2704 C C . SER B 1 114 ? -16.156 17.25 -6.047 1 84.44 114 SER B C 1
ATOM 2706 O O . SER B 1 114 ? -15.562 16.25 -6.484 1 84.44 114 SER B O 1
ATOM 2708 N N . LYS B 1 115 ? -16.312 18.266 -6.73 1 84 115 LYS B N 1
ATOM 2709 C CA . LYS B 1 115 ? -15.867 18.391 -8.117 1 84 115 LYS B CA 1
ATOM 2710 C C . LYS B 1 115 ? -14.344 18.359 -8.211 1 84 115 LYS B C 1
ATOM 2712 O O . LYS B 1 115 ? -13.789 18.031 -9.258 1 84 115 LYS B O 1
ATOM 2717 N N . ARG B 1 116 ? -13.734 18.672 -7.168 1 85 116 ARG B N 1
ATOM 2718 C CA . ARG B 1 116 ? -12.281 18.703 -7.156 1 85 116 ARG B CA 1
ATOM 2719 C C . ARG B 1 116 ? -11.695 17.297 -7.27 1 85 116 ARG B C 1
ATOM 2721 O O . ARG B 1 116 ? -10.531 17.141 -7.645 1 85 116 ARG B O 1
ATOM 2728 N N . HIS B 1 117 ? -12.633 16.266 -7.062 1 91.31 117 HIS B N 1
ATOM 2729 C CA . HIS B 1 117 ? -12.117 14.906 -7.027 1 91.31 117 HIS B CA 1
ATOM 2730 C C . HIS B 1 117 ? -12.664 14.078 -8.188 1 91.31 117 HIS B C 1
ATOM 2732 O O . HIS B 1 117 ? -12.781 12.852 -8.078 1 91.31 117 HIS B O 1
ATOM 2738 N N . VAL B 1 118 ? -12.984 14.688 -9.273 1 92.56 118 VAL B N 1
ATOM 2739 C CA . VAL B 1 118 ? -13.625 14.016 -10.398 1 92.56 118 VAL B CA 1
ATOM 2740 C C . VAL B 1 118 ? -12.68 12.961 -10.977 1 92.56 118 VAL B C 1
ATOM 2742 O O . VAL B 1 118 ? -13.102 11.852 -11.305 1 92.56 118 VAL B O 1
ATOM 2745 N N . ILE B 1 119 ? -11.438 13.305 -11.133 1 92.19 119 ILE B N 1
ATOM 2746 C CA . ILE B 1 119 ? -10.461 12.383 -11.703 1 92.19 119 ILE B CA 1
ATOM 2747 C C . ILE B 1 119 ? -10.305 11.172 -10.789 1 92.19 119 ILE B C 1
ATOM 2749 O O . ILE B 1 119 ? -10.234 10.031 -11.266 1 92.19 119 ILE B O 1
ATOM 2753 N N . LEU B 1 120 ? -10.289 11.422 -9.516 1 91.94 120 LEU B N 1
ATOM 2754 C CA . LEU B 1 120 ? -10.188 10.336 -8.547 1 91.94 120 LEU B CA 1
ATOM 2755 C C . LEU B 1 120 ? -11.383 9.398 -8.656 1 91.94 120 LEU B C 1
ATOM 2757 O O . LEU B 1 120 ? -11.219 8.172 -8.648 1 91.94 120 LEU B O 1
ATOM 2761 N N . HIS B 1 121 ? -12.523 9.922 -8.789 1 95.38 121 HIS B N 1
ATOM 2762 C CA . HIS B 1 121 ? -13.734 9.109 -8.891 1 95.38 121 HIS B CA 1
ATOM 2763 C C . HIS B 1 121 ? -13.766 8.328 -10.195 1 95.38 121 HIS B C 1
ATOM 2765 O O . HIS B 1 121 ? -14.117 7.145 -10.203 1 95.38 121 HIS B O 1
ATOM 2771 N N . LEU B 1 122 ? -13.352 8.953 -11.258 1 96.44 122 LEU B N 1
ATOM 2772 C CA . LEU B 1 122 ? -13.305 8.258 -12.547 1 96.44 122 LEU B CA 1
ATOM 2773 C C . LEU B 1 122 ? -12.344 7.078 -12.492 1 96.44 122 LEU B C 1
ATOM 2775 O O . LEU B 1 122 ? -12.656 5.996 -12.984 1 96.44 122 LEU B O 1
ATOM 2779 N N . LEU B 1 123 ? -11.25 7.305 -11.844 1 96.12 123 LEU B N 1
ATOM 2780 C CA . LEU B 1 123 ? -10.258 6.246 -11.734 1 96.12 123 LEU B CA 1
ATOM 2781 C C . LEU B 1 123 ? -10.766 5.105 -10.867 1 96.12 123 LEU B C 1
ATOM 2783 O O . LEU B 1 123 ? -10.641 3.934 -11.234 1 96.12 123 LEU B O 1
ATOM 2787 N N . THR B 1 124 ? -11.359 5.441 -9.758 1 97.25 124 THR B N 1
ATOM 2788 C CA . THR B 1 124 ? -11.812 4.43 -8.805 1 97.25 124 THR B CA 1
ATOM 2789 C C . THR B 1 124 ? -12.945 3.604 -9.398 1 97.25 124 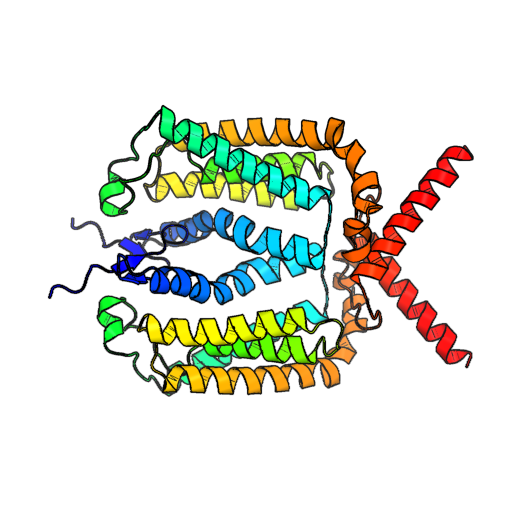THR B C 1
ATOM 2791 O O . THR B 1 124 ? -12.953 2.375 -9.289 1 97.25 124 THR B O 1
ATOM 2794 N N . TRP B 1 125 ? -13.891 4.223 -10.07 1 98.38 125 TRP B N 1
ATOM 2795 C CA . TRP B 1 125 ? -15.008 3.502 -10.664 1 98.38 125 TRP B CA 1
ATOM 2796 C C . TRP B 1 125 ? -14.555 2.693 -11.875 1 98.38 125 TRP B C 1
ATOM 2798 O O . TRP B 1 125 ? -15.055 1.594 -12.117 1 98.38 125 TRP B O 1
ATOM 2808 N N . SER B 1 126 ? -13.594 3.229 -12.602 1 98.5 126 SER B N 1
ATOM 2809 C CA . SER B 1 126 ? -13.023 2.455 -13.703 1 98.5 126 SER B CA 1
ATOM 2810 C C . SER B 1 126 ? -12.344 1.188 -13.188 1 98.5 126 SER B C 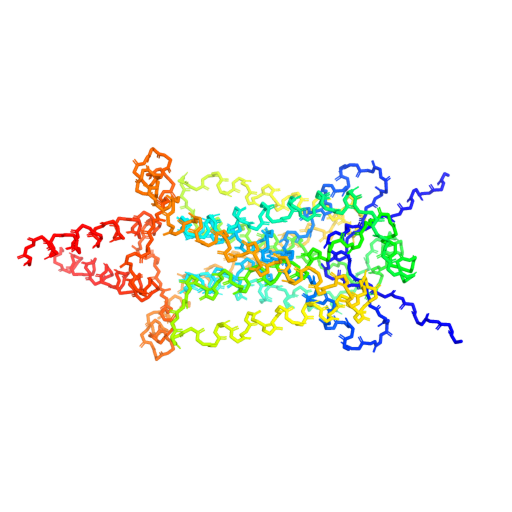1
ATOM 2812 O O . SER B 1 126 ? -12.477 0.122 -13.797 1 98.5 126 SER B O 1
ATOM 2814 N N . LEU B 1 127 ? -11.695 1.332 -12.125 1 98.25 127 LEU B N 1
ATOM 2815 C CA . LEU B 1 127 ? -11.031 0.177 -11.531 1 98.25 127 LEU B CA 1
ATOM 2816 C C . LEU B 1 127 ? -12.055 -0.83 -11.016 1 98.25 127 LEU B C 1
ATOM 2818 O O . LEU B 1 127 ? -11.844 -2.041 -11.109 1 98.25 127 LEU B O 1
ATOM 2822 N N . ALA B 1 128 ? -13.125 -0.276 -10.461 1 98.69 128 ALA B N 1
ATOM 2823 C CA . ALA B 1 128 ? -14.18 -1.16 -9.969 1 98.69 128 ALA B CA 1
ATOM 2824 C C . ALA B 1 128 ? -14.781 -1.977 -11.109 1 98.69 128 ALA B C 1
ATOM 2826 O O . ALA B 1 128 ? -14.867 -3.203 -11.023 1 98.69 128 ALA B O 1
ATOM 2827 N N . PHE B 1 129 ? -15.078 -1.378 -12.203 1 98.75 129 PHE B N 1
ATOM 2828 C CA . PHE B 1 129 ? -15.672 -2.061 -13.344 1 98.75 129 PHE B CA 1
ATOM 2829 C C . PHE B 1 129 ? -14.664 -3 -14 1 98.75 129 PHE B C 1
ATOM 2831 O O . PHE B 1 129 ? -15.031 -4.094 -14.438 1 98.75 129 PHE B O 1
ATOM 2838 N N . SER B 1 130 ? -13.461 -2.555 -14.039 1 98.69 130 SER B N 1
ATOM 2839 C CA . SER B 1 130 ? -12.43 -3.4 -14.625 1 98.69 130 SER B CA 1
ATOM 2840 C C . SER B 1 130 ? -12.203 -4.656 -13.797 1 98.69 130 SER B C 1
ATOM 2842 O O . SER B 1 130 ? -11.984 -5.738 -14.344 1 98.69 130 SER B O 1
ATOM 2844 N N . THR B 1 131 ? -12.219 -4.488 -12.516 1 98.5 131 THR B N 1
ATOM 2845 C CA . THR B 1 131 ? -12.07 -5.645 -11.641 1 98.5 131 THR B CA 1
ATOM 2846 C C . THR B 1 131 ? -13.234 -6.617 -11.812 1 98.5 131 THR B C 1
ATOM 2848 O O . THR B 1 131 ? -13.023 -7.828 -11.938 1 98.5 131 THR B O 1
ATOM 2851 N N . MET B 1 132 ? -14.383 -6.059 -11.859 1 98.12 132 MET B N 1
ATOM 2852 C CA . MET B 1 132 ? -15.57 -6.867 -12.109 1 98.12 132 MET B CA 1
ATOM 2853 C C . MET B 1 132 ? -15.438 -7.633 -13.422 1 98.12 132 MET B C 1
ATOM 2855 O O . MET B 1 132 ? -15.664 -8.844 -13.469 1 98.12 132 MET B O 1
ATOM 2859 N N . TYR B 1 133 ? -15.047 -7.008 -14.406 1 98.31 133 TYR B N 1
ATOM 2860 C CA . TYR B 1 133 ? -14.867 -7.605 -15.727 1 98.31 133 TYR B CA 1
ATOM 2861 C C . TYR B 1 133 ? -13.766 -8.656 -15.703 1 98.31 133 TYR B C 1
ATOM 2863 O O . TYR B 1 133 ? -13.883 -9.703 -16.344 1 98.31 133 TYR B O 1
ATOM 2871 N N . SER B 1 134 ? -12.75 -8.383 -15.008 1 97.81 134 SER B N 1
ATOM 2872 C CA . SER B 1 134 ? -11.617 -9.297 -14.945 1 97.81 134 SER B CA 1
ATOM 2873 C C . SER B 1 134 ? -12.023 -10.648 -14.375 1 97.81 134 SER B C 1
ATOM 2875 O O . SER B 1 134 ? -11.578 -11.695 -14.852 1 97.81 134 SER B O 1
ATOM 2877 N N . ARG B 1 135 ? -12.914 -10.656 -13.43 1 96.62 135 ARG B N 1
ATOM 2878 C CA . ARG B 1 135 ? -13.336 -11.891 -12.773 1 96.62 135 ARG B CA 1
ATOM 2879 C C . ARG B 1 135 ? -14.102 -12.789 -13.742 1 96.62 135 ARG B C 1
ATOM 2881 O O . ARG B 1 135 ? -14 -14.016 -13.664 1 96.62 135 ARG B O 1
ATOM 2888 N N . VAL B 1 136 ? -14.805 -12.188 -14.609 1 97.06 136 VAL B N 1
ATOM 2889 C CA . VAL B 1 136 ? -15.578 -12.945 -15.594 1 97.06 136 VAL B CA 1
ATOM 2890 C C . VAL B 1 136 ? -14.664 -13.383 -16.734 1 97.06 136 VAL B C 1
ATOM 2892 O O . VAL B 1 136 ? -14.672 -14.555 -17.125 1 97.06 136 VAL B O 1
ATOM 2895 N N . TYR B 1 137 ? -13.883 -12.445 -17.234 1 96.81 137 TYR B N 1
ATOM 2896 C CA . TYR B 1 137 ? -12.992 -12.711 -18.359 1 96.81 137 TYR B CA 1
ATOM 2897 C C . TYR B 1 137 ? -12.023 -13.844 -18.047 1 96.81 137 TYR B C 1
ATOM 2899 O O . TYR B 1 137 ? -11.766 -14.703 -18.875 1 96.81 137 TYR B O 1
ATOM 2907 N N . LEU B 1 138 ? -11.562 -13.906 -16.844 1 95.25 138 LEU B N 1
ATOM 2908 C CA . LEU B 1 138 ? -10.562 -14.891 -16.453 1 95.25 138 LEU B CA 1
ATOM 2909 C C . LEU B 1 138 ? -11.227 -16.188 -16 1 95.25 138 LEU B C 1
ATOM 2911 O O . LEU B 1 138 ? -10.539 -17.172 -15.703 1 95.25 138 LEU B O 1
ATOM 2915 N N . GLY B 1 139 ? -12.578 -16.172 -15.844 1 93.38 139 GLY B N 1
ATOM 2916 C CA . GLY B 1 139 ? -13.328 -17.406 -15.633 1 93.38 139 GLY B CA 1
ATOM 2917 C C . GLY B 1 139 ? -13.539 -17.734 -14.164 1 93.38 139 GLY B C 1
ATOM 2918 O O . GLY B 1 139 ? -13.891 -18.859 -13.82 1 93.38 139 GLY B O 1
ATOM 2919 N N . TYR B 1 140 ? -13.359 -16.75 -13.328 1 93.5 140 TYR B N 1
ATOM 2920 C CA . TYR B 1 140 ? -13.461 -17.016 -11.898 1 93.5 140 TYR B CA 1
ATOM 2921 C C . TYR B 1 140 ? -14.906 -16.922 -11.43 1 93.5 140 TYR B C 1
ATOM 2923 O O . TYR B 1 140 ? -15.297 -17.578 -10.453 1 93.5 140 TYR B O 1
ATOM 2931 N N . HIS B 1 141 ? -15.641 -16.078 -12.062 1 96.44 141 HIS B N 1
ATOM 2932 C CA . HIS B 1 141 ? -17.016 -15.852 -11.656 1 96.44 141 HIS B CA 1
ATOM 2933 C C . HIS B 1 141 ? -17.938 -15.703 -12.875 1 96.44 141 HIS B C 1
ATOM 2935 O O . HIS B 1 141 ? -17.453 -15.43 -13.977 1 96.44 141 HIS B O 1
ATOM 2941 N N . THR B 1 142 ? -19.234 -15.938 -12.656 1 96.56 142 THR B N 1
ATOM 2942 C CA . THR B 1 142 ? -20.234 -15.641 -13.664 1 96.56 142 THR B CA 1
ATOM 2943 C C . THR B 1 142 ? -20.688 -14.18 -13.578 1 96.56 142 THR B C 1
ATOM 2945 O O . THR B 1 142 ? -20.375 -13.5 -12.594 1 96.56 142 THR B O 1
ATOM 2948 N N . LEU B 1 143 ? -21.406 -13.773 -14.625 1 97.25 143 LEU B N 1
ATOM 2949 C CA . LEU B 1 143 ? -21.938 -12.414 -14.641 1 97.25 143 LEU B CA 1
ATOM 2950 C C . LEU B 1 143 ? -22.859 -12.172 -13.453 1 97.25 143 LEU B C 1
ATOM 2952 O O . LEU B 1 143 ? -22.781 -11.125 -12.812 1 97.25 143 LEU B O 1
ATOM 2956 N N . ALA B 1 144 ? -23.609 -13.117 -13.164 1 97 144 ALA B N 1
ATOM 2957 C CA . ALA B 1 144 ? -24.578 -12.984 -12.07 1 97 144 ALA B CA 1
ATOM 2958 C C . ALA B 1 144 ? -23.859 -12.844 -10.727 1 97 144 ALA B C 1
ATOM 2960 O O . ALA B 1 144 ? -24.266 -12.047 -9.883 1 97 144 ALA B O 1
ATOM 2961 N N . GLN B 1 145 ? -22.828 -13.547 -10.57 1 97.38 145 GLN B N 1
ATOM 2962 C CA . GLN B 1 145 ? -22.078 -13.539 -9.312 1 97.38 145 GLN B CA 1
ATOM 2963 C C . GLN B 1 145 ? -21.391 -12.203 -9.086 1 97.38 145 GLN B C 1
ATOM 2965 O O . GLN B 1 145 ? -21.359 -11.688 -7.969 1 97.38 145 GLN B O 1
ATOM 2970 N N . VAL B 1 146 ? -20.859 -11.586 -10.164 1 98.25 146 VAL B N 1
ATOM 2971 C CA . VAL B 1 146 ? -20.141 -10.328 -10.008 1 98.25 146 VAL B CA 1
ATOM 2972 C C . VAL B 1 146 ? -21.141 -9.188 -9.828 1 98.25 146 VAL B C 1
ATOM 2974 O O . VAL B 1 146 ? -20.875 -8.227 -9.102 1 98.25 146 VAL B O 1
ATOM 2977 N N . PHE B 1 147 ? -22.328 -9.289 -10.438 1 98.5 147 PHE B N 1
ATOM 2978 C CA . PHE B 1 147 ? -23.344 -8.258 -10.25 1 98.5 147 PHE B CA 1
ATOM 2979 C C . PHE B 1 147 ? -23.922 -8.312 -8.836 1 98.5 147 PHE B C 1
ATOM 2981 O O . PHE B 1 147 ? -24.219 -7.273 -8.25 1 98.5 147 PHE B O 1
ATOM 2988 N N . ALA B 1 148 ? -24.078 -9.492 -8.367 1 98.31 148 ALA B N 1
ATOM 2989 C CA . ALA B 1 148 ? -24.5 -9.617 -6.977 1 98.31 148 ALA B CA 1
ATOM 2990 C C . ALA B 1 148 ? -23.484 -8.984 -6.023 1 98.31 148 ALA B C 1
ATOM 2992 O O . ALA B 1 148 ? -23.859 -8.273 -5.098 1 98.31 148 ALA B O 1
ATOM 2993 N N . GLY B 1 149 ? -22.219 -9.219 -6.281 1 98.69 149 GLY B N 1
ATOM 2994 C CA . GLY B 1 149 ? -21.172 -8.594 -5.492 1 98.69 149 GLY B CA 1
ATOM 2995 C C . GLY B 1 149 ? -21.172 -7.078 -5.582 1 98.69 149 GLY B C 1
ATOM 2996 O O . GLY B 1 149 ? -21.094 -6.391 -4.562 1 98.69 149 GLY B O 1
ATOM 2997 N N . ALA B 1 150 ? -21.312 -6.648 -6.805 1 98.81 150 ALA B N 1
ATOM 2998 C CA . ALA B 1 150 ? -21.328 -5.203 -7.027 1 98.81 150 ALA B CA 1
ATOM 2999 C C . ALA B 1 150 ? -22.5 -4.555 -6.289 1 98.81 150 ALA B C 1
ATOM 3001 O O . ALA B 1 150 ? -22.328 -3.541 -5.605 1 98.81 150 ALA B O 1
ATOM 3002 N N . GLY B 1 151 ? -23.641 -5.18 -6.434 1 98.75 151 GLY B N 1
ATOM 3003 C CA . GLY B 1 151 ? -24.812 -4.656 -5.75 1 98.75 151 GLY B CA 1
ATOM 3004 C C . GLY B 1 151 ? -24.672 -4.637 -4.242 1 98.75 151 GLY B C 1
ATOM 3005 O O . GLY B 1 151 ? -25 -3.639 -3.594 1 98.75 151 GLY B O 1
ATOM 3006 N N . LEU B 1 152 ? -24.188 -5.691 -3.723 1 98.75 152 LEU B N 1
ATOM 3007 C CA . LEU B 1 152 ? -23.969 -5.773 -2.281 1 98.75 152 LEU B CA 1
ATOM 3008 C C . LEU B 1 152 ? -22.922 -4.758 -1.834 1 98.75 152 LEU B C 1
ATOM 3010 O O . LEU B 1 152 ? -23.078 -4.125 -0.786 1 98.75 152 LEU B O 1
ATOM 3014 N N . GLY B 1 153 ? -21.844 -4.586 -2.604 1 98.88 153 GLY B N 1
ATOM 3015 C CA . GLY B 1 153 ? -20.812 -3.604 -2.303 1 98.88 153 GLY B CA 1
ATOM 3016 C C . GLY B 1 153 ? -21.344 -2.186 -2.229 1 98.88 153 GLY B C 1
ATOM 3017 O O . GLY B 1 153 ? -21.047 -1.449 -1.287 1 98.88 153 GLY B O 1
ATOM 3018 N N . VAL B 1 154 ? -22.156 -1.87 -3.205 1 98.88 154 VAL B N 1
ATOM 3019 C CA . VAL B 1 154 ? -22.734 -0.532 -3.238 1 98.88 154 VAL B CA 1
ATOM 3020 C C . VAL B 1 154 ? -23.625 -0.323 -2.014 1 98.88 154 VAL B C 1
ATOM 3022 O O . VAL B 1 154 ? -23.531 0.701 -1.334 1 98.88 154 VAL B O 1
ATOM 3025 N N . LEU B 1 155 ? -24.406 -1.302 -1.702 1 98.88 155 LEU B N 1
ATOM 3026 C CA . LEU B 1 155 ? -25.344 -1.198 -0.59 1 98.88 155 LEU B CA 1
ATOM 3027 C C . LEU B 1 155 ? -24.609 -1.082 0.737 1 98.88 155 LEU B C 1
ATOM 3029 O O . LEU B 1 155 ? -24.844 -0.153 1.51 1 98.88 155 LEU B O 1
ATOM 3033 N N . ILE B 1 156 ? -23.688 -1.947 0.975 1 98.88 156 ILE B N 1
ATOM 3034 C CA . ILE B 1 156 ? -22.969 -1.954 2.244 1 98.88 156 ILE B CA 1
ATOM 3035 C C . ILE B 1 156 ? -22.094 -0.708 2.348 1 98.88 156 ILE B C 1
ATOM 3037 O O . ILE B 1 156 ? -21.969 -0.115 3.422 1 98.88 156 ILE B O 1
ATOM 3041 N N . GLY B 1 157 ? -21.438 -0.323 1.222 1 98.88 157 GLY B N 1
ATOM 3042 C CA . GLY B 1 157 ? -20.641 0.887 1.221 1 98.88 157 GLY B CA 1
ATOM 3043 C C . GLY B 1 157 ? -21.422 2.131 1.585 1 98.88 157 GLY B C 1
ATOM 3044 O O . GLY B 1 157 ? -20.969 2.947 2.389 1 98.88 157 GLY B O 1
ATOM 3045 N N . ALA B 1 158 ? -22.609 2.24 1.047 1 98.81 158 ALA B N 1
ATOM 3046 C CA . ALA B 1 158 ? -23.453 3.395 1.315 1 98.81 158 ALA B CA 1
ATOM 3047 C C . ALA B 1 158 ? -23.953 3.391 2.76 1 98.81 158 ALA B C 1
ATOM 3049 O O . ALA B 1 158 ? -23.906 4.418 3.441 1 98.81 158 ALA B O 1
ATOM 3050 N N . VAL B 1 159 ? -24.359 2.25 3.23 1 98.88 159 VAL B N 1
ATOM 3051 C CA . VAL B 1 159 ? -24.891 2.129 4.586 1 98.88 159 VAL B CA 1
ATOM 3052 C C . VAL B 1 159 ? -23.781 2.393 5.598 1 98.88 159 VAL B C 1
ATOM 3054 O O . VAL B 1 159 ? -23.984 3.111 6.582 1 98.88 159 VAL B O 1
ATOM 3057 N N . TRP B 1 160 ? -22.641 1.844 5.328 1 98.88 160 TRP B N 1
ATOM 3058 C CA . TRP B 1 160 ? -21.531 2.02 6.262 1 98.88 160 TRP B CA 1
ATOM 3059 C C . TRP B 1 160 ? -21.078 3.477 6.305 1 98.88 160 TRP B C 1
ATOM 3061 O O . TRP B 1 160 ? -20.766 4.008 7.375 1 98.88 160 TRP B O 1
ATOM 3071 N N . PHE B 1 161 ? -21.078 4.098 5.168 1 98.69 161 PHE B N 1
ATOM 3072 C CA . PHE B 1 161 ? -20.75 5.52 5.141 1 98.69 161 PHE B CA 1
ATOM 3073 C C . PHE B 1 161 ? -21.734 6.309 6.008 1 98.69 161 PHE B C 1
ATOM 3075 O O . PHE B 1 161 ? -21.312 7.172 6.785 1 98.69 161 PHE B O 1
ATOM 3082 N N . TRP B 1 162 ? -22.984 5.977 5.84 1 98.5 162 TRP B N 1
ATOM 3083 C CA . TRP B 1 162 ? -24 6.648 6.641 1 98.5 162 TRP B CA 1
ATOM 3084 C C . TRP B 1 162 ? -23.781 6.402 8.133 1 98.5 162 TRP B C 1
ATOM 3086 O O . TRP B 1 162 ? -23.859 7.332 8.938 1 98.5 162 TRP B O 1
ATOM 3096 N N . VAL B 1 163 ? -23.5 5.207 8.516 1 98.62 163 VAL B N 1
ATOM 3097 C CA . VAL B 1 163 ? -23.297 4.84 9.914 1 98.62 163 VAL B CA 1
ATOM 3098 C C . VAL B 1 163 ? -22.094 5.602 10.484 1 98.62 163 VAL B C 1
ATOM 3100 O O . VAL B 1 163 ? -22.172 6.172 11.57 1 98.62 163 VAL B O 1
ATOM 3103 N N . VAL B 1 164 ? -21.016 5.711 9.711 1 98.38 164 VAL B N 1
ATOM 3104 C CA . VAL B 1 164 ? -19.797 6.348 10.195 1 98.38 164 VAL B CA 1
ATOM 3105 C C . VAL B 1 164 ? -20.016 7.852 10.32 1 98.38 164 VAL B C 1
ATOM 3107 O O . VAL B 1 164 ? -19.656 8.453 11.344 1 98.38 164 VAL B O 1
ATOM 3110 N N . ASN B 1 165 ? -20.688 8.461 9.367 1 97.06 165 ASN B N 1
ATOM 3111 C CA . ASN B 1 165 ? -20.719 9.922 9.289 1 97.06 165 ASN B CA 1
ATOM 3112 C C . ASN B 1 165 ? -21.984 10.484 9.945 1 97.06 165 ASN B C 1
ATOM 3114 O O . ASN B 1 165 ? -22.141 11.703 10.031 1 97.06 165 ASN B O 1
ATOM 3118 N N . ASN B 1 166 ? -22.828 9.609 10.539 1 96.94 166 ASN B N 1
ATOM 3119 C CA . ASN B 1 166 ? -24 10.094 11.258 1 96.94 166 ASN B CA 1
ATOM 3120 C C . ASN B 1 166 ? -24.047 9.547 12.68 1 96.94 166 ASN B C 1
ATOM 3122 O O . ASN B 1 166 ? -24.703 10.117 13.555 1 96.94 166 ASN B O 1
ATOM 3126 N N . VAL B 1 167 ? -23.344 8.484 12.938 1 97.38 167 VAL B N 1
ATOM 3127 C CA . VAL B 1 167 ? -23.438 7.848 14.242 1 97.38 167 VAL B CA 1
ATOM 3128 C C . VAL B 1 167 ? -22.047 7.777 14.883 1 97.38 167 VAL B C 1
ATOM 3130 O O . VAL B 1 167 ? -21.797 8.398 15.922 1 97.38 167 VAL B O 1
ATOM 3133 N N . LEU B 1 168 ? -21.078 7.164 14.211 1 97.44 168 LEU B N 1
ATOM 3134 C CA . LEU B 1 168 ? -19.797 6.84 14.82 1 97.44 168 LEU B CA 1
ATOM 3135 C C . LEU B 1 168 ? -18.891 8.07 14.867 1 97.44 168 LEU B C 1
ATOM 3137 O O . LEU B 1 168 ? -17.938 8.102 15.633 1 97.44 168 LEU B O 1
ATOM 3141 N N . TYR B 1 169 ? -19.219 9.039 14.055 1 94.69 169 TYR B N 1
ATOM 3142 C CA . TYR B 1 169 ? -18.406 10.25 14.023 1 94.69 169 TYR B CA 1
ATOM 3143 C C . TYR B 1 169 ? -18.375 10.93 15.391 1 94.69 169 TYR B C 1
ATOM 3145 O O . TYR B 1 169 ? -17.422 11.625 15.719 1 94.69 169 TYR B O 1
ATOM 3153 N N . LEU B 1 170 ? -19.328 10.656 16.25 1 94 170 LEU B N 1
ATOM 3154 C CA . LEU B 1 170 ? -19.438 11.242 17.578 1 94 170 LEU B CA 1
ATOM 3155 C C . LEU B 1 170 ? -18.328 10.742 18.484 1 94 170 LEU B C 1
ATOM 3157 O O . LEU B 1 170 ? -17.969 11.391 19.469 1 94 170 LEU B O 1
ATOM 3161 N N . CYS B 1 171 ? -17.766 9.656 18.078 1 96.06 171 CYS B N 1
ATOM 3162 C CA . CYS B 1 171 ? -16.719 9.086 18.922 1 96.06 171 CYS B CA 1
ATOM 3163 C C . CYS B 1 171 ? -15.344 9.555 18.469 1 96.06 171 CYS B C 1
ATOM 3165 O O . CYS B 1 171 ? -14.352 9.305 19.156 1 96.06 171 CYS B O 1
ATOM 3167 N N . PHE B 1 172 ? -15.219 10.258 17.359 1 96.5 172 PHE B N 1
ATOM 3168 C CA . PHE B 1 172 ? -13.93 10.641 16.797 1 96.5 172 PHE B CA 1
ATOM 3169 C C . PHE B 1 172 ? -13.156 11.516 17.781 1 96.5 172 PHE B C 1
ATOM 3171 O O . PHE B 1 172 ? -11.984 11.25 18.078 1 96.5 172 PHE B O 1
ATOM 3178 N N . PRO B 1 173 ? -13.844 12.531 18.359 1 93.94 173 PRO B N 1
ATOM 3179 C CA . PRO B 1 173 ? -13.109 13.367 19.328 1 93.94 173 PRO B CA 1
ATOM 3180 C C . PRO B 1 173 ? -12.664 12.586 20.562 1 93.94 173 PRO B C 1
ATOM 3182 O O . PRO B 1 173 ? -11.594 12.852 21.109 1 93.94 173 PRO B O 1
ATOM 3185 N N . ILE B 1 174 ? -13.469 11.672 20.969 1 96 174 ILE B N 1
ATOM 3186 C CA . ILE B 1 174 ? -13.148 10.852 22.141 1 96 174 ILE B CA 1
ATOM 3187 C C . ILE B 1 174 ? -11.898 10.023 21.844 1 96 174 ILE B C 1
ATOM 3189 O O . ILE B 1 174 ? -10.992 9.938 22.672 1 96 174 ILE B O 1
ATOM 3193 N N . ILE B 1 175 ? -11.812 9.477 20.656 1 96.88 175 ILE B N 1
ATOM 3194 C CA . ILE B 1 175 ? -10.68 8.648 20.266 1 96.88 175 ILE B CA 1
ATOM 3195 C C . ILE B 1 175 ? -9.438 9.523 20.109 1 96.88 175 ILE B C 1
ATOM 3197 O O . ILE B 1 175 ? -8.359 9.172 20.594 1 96.88 175 ILE B O 1
ATOM 3201 N N . GLU B 1 176 ? -9.594 10.578 19.453 1 96.06 176 GLU B N 1
ATOM 3202 C CA . GLU B 1 176 ? -8.492 11.508 19.203 1 96.06 176 GLU B CA 1
ATOM 3203 C C . GLU B 1 176 ? -7.875 11.992 20.516 1 96.06 176 GLU B C 1
ATOM 3205 O O . GLU B 1 176 ? -6.656 12.172 20.609 1 96.06 176 GLU B O 1
ATOM 3210 N N . GLU B 1 177 ? -8.695 12.18 21.562 1 94.44 177 GLU B N 1
ATOM 3211 C CA . GLU B 1 177 ? -8.242 12.742 22.828 1 94.44 177 GLU B CA 1
ATOM 3212 C C . GLU B 1 177 ? -7.875 11.641 23.828 1 94.44 177 GLU B C 1
ATOM 3214 O O . GLU B 1 177 ? -7.328 11.922 24.891 1 94.44 177 GLU B O 1
ATOM 3219 N N . SER B 1 178 ? -8.164 10.477 23.516 1 96.62 178 SER B N 1
ATOM 3220 C CA . SER B 1 178 ? -7.812 9.359 24.391 1 96.62 178 SER B CA 1
ATOM 3221 C C . SER B 1 178 ? -6.301 9.188 24.484 1 96.62 178 SER B C 1
ATOM 3223 O O . SER B 1 178 ? -5.547 9.82 23.75 1 96.62 178 SER B O 1
ATOM 3225 N N . VAL B 1 179 ? -5.879 8.336 25.375 1 96.88 179 VAL B N 1
ATOM 3226 C CA . VAL B 1 179 ? -4.457 8.062 25.547 1 96.88 179 VAL B CA 1
ATOM 3227 C C . VAL B 1 179 ? -3.871 7.488 24.266 1 96.88 179 VAL B C 1
ATOM 3229 O O . VAL B 1 179 ? -2.809 7.922 23.812 1 96.88 179 VAL B O 1
ATOM 3232 N N . ILE B 1 180 ? -4.574 6.629 23.594 1 94.94 180 ILE B N 1
ATOM 3233 C CA . ILE B 1 180 ? -4.117 5.984 22.375 1 94.94 180 ILE B CA 1
ATOM 3234 C C . ILE B 1 180 ? -4.027 7.016 21.25 1 94.94 180 ILE B C 1
ATOM 3236 O O . ILE B 1 180 ? -3.055 7.039 20.484 1 94.94 180 ILE B O 1
ATOM 3240 N N . GLY B 1 181 ? -5.043 7.824 21.188 1 95.94 181 GLY B N 1
ATOM 3241 C CA . GLY B 1 181 ? -5.039 8.867 20.188 1 95.94 181 GLY B CA 1
ATOM 3242 C C . GLY B 1 181 ? -3.873 9.828 20.328 1 95.94 181 GLY B C 1
ATOM 3243 O O . GLY B 1 181 ? -3.252 10.211 19.328 1 95.94 181 GLY B O 1
ATOM 3244 N N . ARG B 1 182 ? -3.502 10.109 21.516 1 95.5 182 ARG B N 1
ATOM 3245 C CA . ARG B 1 182 ? -2.443 11.078 21.781 1 95.5 182 ARG B CA 1
ATOM 3246 C C . ARG B 1 182 ? -1.067 10.453 21.578 1 95.5 182 ARG B C 1
ATOM 3248 O O . ARG B 1 182 ? -0.164 11.102 21.047 1 95.5 182 ARG B O 1
ATOM 3255 N N . VAL B 1 183 ? -0.976 9.242 21.969 1 94.12 183 VAL B N 1
ATOM 3256 C CA . VAL B 1 183 ? 0.324 8.586 21.891 1 94.12 183 VAL B CA 1
ATOM 3257 C C . VAL B 1 183 ? 0.652 8.258 20.438 1 94.12 183 VAL B C 1
ATOM 3259 O O . VAL B 1 183 ? 1.803 8.375 20.016 1 94.12 183 VAL B O 1
ATOM 3262 N N . PHE B 1 184 ? -0.392 7.945 19.609 1 95.06 184 PHE B N 1
ATOM 3263 C CA . PHE B 1 184 ? -0.148 7.5 18.25 1 95.06 184 PHE B CA 1
ATOM 3264 C C . PHE B 1 184 ? -0.537 8.578 17.25 1 95.06 184 PHE B C 1
ATOM 3266 O O . PHE B 1 184 ? -0.461 8.367 16.031 1 95.06 184 PHE B O 1
ATOM 3273 N N . TYR B 1 185 ? -0.965 9.727 17.75 1 97.38 185 TYR B N 1
ATOM 3274 C CA . TYR B 1 185 ? -1.296 10.891 16.938 1 97.38 185 TYR B CA 1
ATOM 3275 C C . TYR B 1 185 ? -2.406 10.555 15.945 1 97.38 185 TYR B C 1
ATOM 3277 O O . TYR B 1 185 ? -2.303 10.867 14.758 1 97.38 185 TYR B O 1
ATOM 3285 N N . VAL B 1 186 ? -3.42 9.781 16.422 1 97.88 186 VAL B N 1
ATOM 3286 C CA . VAL B 1 186 ? -4.605 9.492 15.625 1 97.88 186 VAL B CA 1
ATOM 3287 C C . VAL B 1 186 ? -5.488 10.734 15.539 1 97.88 186 VAL B C 1
ATOM 3289 O O . VAL B 1 186 ? -5.805 11.352 16.562 1 97.88 186 VAL B O 1
ATOM 3292 N N . LYS B 1 187 ? -5.898 11.125 14.336 1 97.5 187 LYS B N 1
ATOM 3293 C CA . LYS B 1 187 ? -6.574 12.414 14.219 1 97.5 187 LYS B CA 1
ATOM 3294 C C . LYS B 1 187 ? -7.762 12.328 13.266 1 97.5 187 LYS B C 1
ATOM 3296 O O . LYS B 1 187 ? -7.898 11.352 12.523 1 97.5 187 LYS B O 1
ATOM 3301 N N . ASP B 1 188 ? -8.586 13.227 13.359 1 96.62 188 ASP B N 1
ATOM 3302 C CA . ASP B 1 188 ? -9.688 13.484 12.438 1 96.62 188 ASP B CA 1
ATOM 3303 C C . ASP B 1 188 ? -9.531 14.844 11.758 1 96.62 188 ASP B C 1
ATOM 3305 O O . ASP B 1 188 ? -9.539 15.883 12.43 1 96.62 188 ASP B O 1
ATOM 3309 N N . THR B 1 189 ? -9.398 14.781 10.414 1 95.75 189 THR B N 1
ATOM 3310 C CA . THR B 1 189 ? -9.195 16.031 9.695 1 95.75 189 THR B CA 1
ATOM 331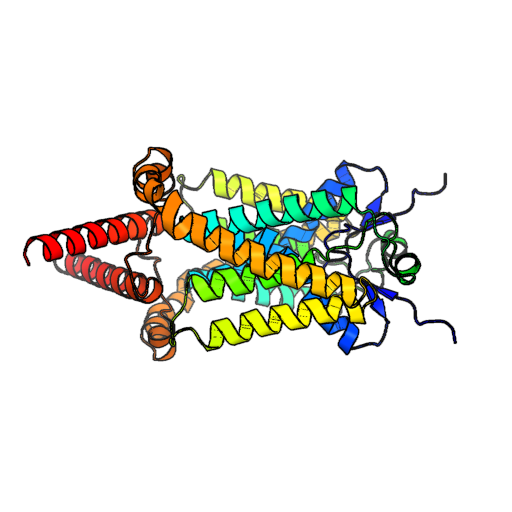1 C C . THR B 1 189 ? -10.414 16.375 8.844 1 95.75 189 THR B C 1
ATOM 3313 O O . THR B 1 189 ? -10.305 17.125 7.867 1 95.75 189 THR B O 1
ATOM 3316 N N . SER B 1 190 ? -11.555 15.891 9.18 1 93.19 190 SER B N 1
ATOM 3317 C CA . SER B 1 190 ? -12.773 16.062 8.398 1 93.19 190 SER B CA 1
ATOM 3318 C C . SER B 1 190 ? -13.172 17.531 8.328 1 93.19 190 SER B C 1
ATOM 3320 O O . SER B 1 190 ? -13.852 17.953 7.391 1 93.19 190 SER B O 1
ATOM 3322 N N . HIS B 1 191 ? -12.758 18.328 9.336 1 92.69 191 HIS B N 1
ATOM 3323 C CA . HIS B 1 191 ? -13.125 19.734 9.391 1 92.69 191 HIS B CA 1
ATOM 3324 C C . HIS B 1 191 ? -12.242 20.562 8.453 1 92.69 191 HIS B C 1
ATOM 3326 O O . HIS B 1 191 ? -12.516 21.75 8.219 1 92.69 191 HIS B O 1
ATOM 3332 N N . ILE B 1 192 ? -11.195 19.938 7.91 1 94.06 192 ILE B N 1
ATOM 3333 C CA . ILE B 1 192 ? -10.289 20.609 6.992 1 94.06 192 ILE B CA 1
ATOM 3334 C C . ILE B 1 192 ? -10.648 20.25 5.551 1 94.06 192 ILE B C 1
ATOM 3336 O O . ILE B 1 192 ? -10.648 19.078 5.172 1 94.06 192 ILE B O 1
ATOM 3340 N N . GLN B 1 193 ? -10.93 21.188 4.75 1 89.5 193 GLN B N 1
ATOM 3341 C CA . GLN B 1 193 ? -11.438 20.969 3.4 1 89.5 193 GLN B CA 1
ATOM 3342 C C . GLN B 1 193 ? -10.383 20.312 2.52 1 89.5 193 GLN B C 1
ATOM 3344 O O . GLN B 1 193 ? -10.68 19.344 1.809 1 89.5 193 GLN B O 1
ATOM 3349 N N . ASN B 1 194 ? -9.086 20.812 2.5 1 93.25 194 ASN B N 1
ATOM 3350 C CA . ASN B 1 194 ? -7.945 20.266 1.77 1 93.25 194 ASN B CA 1
ATOM 3351 C C . ASN B 1 194 ? -6.762 20 2.695 1 93.25 194 ASN B C 1
ATOM 3353 O O . ASN B 1 194 ? -5.906 20.859 2.879 1 93.25 194 ASN B O 1
ATOM 3357 N N . VAL B 1 195 ? -6.789 18.812 3.127 1 94.88 195 VAL B N 1
ATOM 3358 C CA . VAL B 1 195 ? -5.816 18.469 4.16 1 94.88 195 VAL B CA 1
ATOM 3359 C C . VAL B 1 195 ? -4.406 18.5 3.576 1 94.88 195 VAL B C 1
ATOM 3361 O O . VAL B 1 195 ? -3.461 18.922 4.254 1 94.88 195 VAL B O 1
ATOM 3364 N N . LEU B 1 196 ? -4.203 18.078 2.342 1 94.94 196 LEU B N 1
ATOM 3365 C CA . LEU B 1 196 ? -2.883 18.062 1.726 1 94.94 196 LEU B CA 1
ATOM 3366 C C . LEU B 1 196 ? -2.344 19.484 1.568 1 94.94 196 LEU B C 1
ATOM 3368 O O . LEU B 1 196 ? -1.168 19.75 1.842 1 94.94 196 LEU B O 1
ATOM 3372 N N . LYS B 1 197 ? -3.201 20.375 1.131 1 95.81 197 LYS B N 1
ATOM 3373 C CA . LYS B 1 197 ? -2.805 21.766 1.037 1 95.81 197 LYS B CA 1
ATOM 3374 C C . LYS B 1 197 ? -2.496 22.344 2.416 1 95.81 197 LYS B C 1
ATOM 3376 O O . LYS B 1 197 ? -1.519 23.078 2.584 1 95.81 197 LYS B O 1
ATOM 3381 N N . PHE B 1 198 ? -3.371 22.047 3.346 1 97.31 198 PHE B N 1
ATOM 3382 C CA . PHE B 1 198 ? -3.213 22.516 4.715 1 97.31 198 PHE B CA 1
ATOM 3383 C C . PHE B 1 198 ? -1.855 22.109 5.273 1 97.31 198 PHE B C 1
ATOM 3385 O O . PHE B 1 198 ? -1.132 22.953 5.824 1 97.31 198 PHE B O 1
ATOM 3392 N N . GLU B 1 199 ? -1.467 20.875 5.121 1 97.25 199 GLU B N 1
ATOM 3393 C CA . GLU B 1 199 ? -0.205 20.375 5.648 1 97.25 199 GLU B CA 1
ATOM 3394 C C . GLU B 1 199 ? 0.984 20.938 4.879 1 97.25 199 GLU B C 1
ATOM 3396 O O . GLU B 1 199 ? 2.037 21.203 5.461 1 97.25 199 GLU B O 1
ATOM 3401 N N . TYR B 1 200 ? 0.817 21.047 3.557 1 97.44 200 TYR B N 1
ATOM 3402 C CA . TYR B 1 200 ? 1.823 21.688 2.715 1 97.44 200 TYR B CA 1
ATOM 3403 C C . TYR B 1 200 ? 2.119 23.109 3.197 1 97.44 200 TYR B C 1
ATOM 3405 O O . TYR B 1 200 ? 3.281 23.469 3.383 1 97.44 200 TYR B O 1
ATOM 3413 N N . ASP B 1 201 ? 1.104 23.875 3.49 1 97.25 201 ASP B N 1
ATOM 3414 C CA . ASP B 1 201 ? 1.24 25.266 3.93 1 97.25 201 ASP B CA 1
ATOM 3415 C C . ASP B 1 201 ? 1.847 25.344 5.328 1 97.25 201 ASP B C 1
ATOM 3417 O O . ASP B 1 201 ? 2.713 26.172 5.594 1 97.25 201 ASP B O 1
ATOM 3421 N N . LYS B 1 202 ? 1.408 24.453 6.184 1 97.25 202 LYS B N 1
ATOM 3422 C CA . LYS B 1 202 ? 1.903 24.484 7.559 1 97.25 202 LYS B CA 1
ATOM 3423 C C . LYS B 1 202 ? 3.375 24.078 7.617 1 97.25 202 LYS B C 1
ATOM 3425 O O . LYS B 1 202 ? 4.141 24.625 8.406 1 97.25 202 LYS B O 1
ATOM 3430 N N . ALA B 1 203 ? 3.77 23.109 6.824 1 96.44 203 ALA B N 1
ATOM 3431 C CA . ALA B 1 203 ? 5.164 22.688 6.785 1 96.44 203 ALA B CA 1
ATOM 3432 C C . ALA B 1 203 ? 6.066 23.812 6.273 1 96.44 203 ALA B C 1
ATOM 3434 O O . ALA B 1 203 ? 7.148 24.047 6.824 1 96.44 203 ALA B O 1
ATOM 3435 N N . ARG B 1 204 ? 5.645 24.484 5.254 1 94.94 204 ARG B N 1
ATOM 3436 C CA . ARG B 1 204 ? 6.406 25.594 4.695 1 94.94 204 ARG B CA 1
ATOM 3437 C C . ARG B 1 204 ? 6.512 26.734 5.691 1 94.94 204 ARG B C 1
ATOM 3439 O O . ARG B 1 204 ? 7.578 27.344 5.84 1 94.94 204 ARG B O 1
ATOM 3446 N N . ALA B 1 205 ? 5.43 27.047 6.336 1 95.81 205 ALA B N 1
ATOM 3447 C CA . ALA B 1 205 ? 5.426 28.094 7.344 1 95.81 205 ALA B CA 1
ATOM 3448 C C . ALA B 1 205 ? 6.391 27.781 8.484 1 95.81 205 ALA B C 1
ATOM 3450 O O . ALA B 1 205 ? 7.07 28.656 9 1 95.81 205 ALA B O 1
ATOM 3451 N N . GLU B 1 206 ? 6.434 26.531 8.867 1 95.69 206 GLU B N 1
ATOM 3452 C CA . GLU B 1 206 ? 7.332 26.109 9.93 1 95.69 206 GLU B CA 1
ATOM 3453 C C . GLU B 1 206 ? 8.789 26.281 9.523 1 95.69 206 GLU B C 1
ATOM 3455 O O . GLU B 1 206 ? 9.633 26.641 10.352 1 95.69 206 GLU B O 1
ATOM 3460 N N . ARG B 1 207 ? 9.102 26.016 8.305 1 94.25 207 ARG B N 1
ATOM 3461 C CA . ARG B 1 207 ? 10.453 26.203 7.793 1 94.25 207 ARG B CA 1
ATOM 3462 C C . ARG B 1 207 ? 10.867 27.672 7.863 1 94.25 207 ARG B C 1
ATOM 3464 O O . ARG B 1 207 ? 11.992 27.984 8.258 1 94.25 207 ARG B O 1
ATOM 3471 N N . GLN B 1 208 ? 9.945 28.5 7.477 1 93.44 208 GLN B N 1
ATOM 3472 C CA . GLN B 1 208 ? 10.195 29.938 7.523 1 93.44 208 GLN B CA 1
ATOM 3473 C C . GLN B 1 208 ? 10.383 30.406 8.961 1 93.44 208 GLN B C 1
ATOM 3475 O O . GLN B 1 208 ? 11.227 31.266 9.234 1 93.44 208 GLN B O 1
ATOM 3480 N N . ARG B 1 209 ? 9.609 29.875 9.797 1 93.69 209 ARG B N 1
ATOM 3481 C CA . ARG B 1 209 ? 9.688 30.234 11.211 1 93.69 209 ARG B CA 1
ATOM 3482 C C . ARG B 1 209 ? 11.047 29.844 11.797 1 93.69 209 ARG B C 1
ATOM 3484 O O . ARG B 1 209 ? 11.688 30.656 12.469 1 93.69 209 ARG B O 1
ATOM 3491 N N . VAL B 1 210 ? 11.539 28.688 11.531 1 91.38 210 VAL B N 1
ATOM 3492 C CA . VAL B 1 210 ? 12.805 28.188 12.047 1 91.38 210 VAL B CA 1
ATOM 3493 C C . VAL B 1 210 ? 13.961 29 11.453 1 91.38 210 VAL B C 1
ATOM 3495 O O . VAL B 1 210 ? 14.93 29.312 12.156 1 91.38 210 VAL B O 1
ATOM 3498 N N . ALA B 1 211 ? 13.875 29.375 10.195 1 89.88 211 ALA B N 1
ATOM 3499 C CA . ALA B 1 211 ? 14.898 30.172 9.523 1 89.88 211 ALA B CA 1
ATOM 3500 C C . ALA B 1 211 ? 14.977 31.578 10.125 1 89.88 211 ALA B C 1
ATOM 3502 O O . ALA B 1 211 ? 16.078 32.125 10.258 1 89.88 211 ALA B O 1
ATOM 3503 N N . SER B 1 212 ? 13.875 32.062 10.477 1 91.31 212 SER B N 1
ATOM 3504 C CA . SER B 1 212 ? 13.828 33.406 11.055 1 91.31 212 SER B CA 1
ATOM 3505 C C . SER B 1 212 ? 14.414 33.406 12.461 1 91.31 212 SER B C 1
ATOM 3507 O O . SER B 1 212 ? 15.07 34.375 12.859 1 91.31 212 SER B O 1
ATOM 3509 N N . ILE B 1 213 ? 14.25 32.438 13.188 1 90 213 ILE B N 1
ATOM 3510 C CA . ILE B 1 213 ? 14.789 32.344 14.539 1 90 213 ILE B CA 1
ATOM 3511 C C . ILE B 1 213 ? 16.297 32.156 14.484 1 90 213 ILE B C 1
ATOM 3513 O O . ILE B 1 213 ? 17.031 32.75 15.289 1 90 213 ILE B O 1
ATOM 3517 N N . SER B 1 214 ? 16.75 31.438 13.562 1 86.88 214 SER B N 1
ATOM 3518 C CA . SER B 1 214 ? 18.188 31.203 13.422 1 86.88 214 SER B CA 1
ATOM 3519 C C . SER B 1 214 ? 18.906 32.469 12.977 1 86.88 214 SER B C 1
ATOM 3521 O O . SER B 1 214 ? 20.062 32.688 13.359 1 86.88 214 SER B O 1
ATOM 3523 N N . LYS B 1 215 ? 18.266 33.406 12.352 1 84.12 215 LYS B N 1
ATOM 3524 C CA . LYS B 1 215 ? 18.859 34.656 11.906 1 84.12 215 LYS B CA 1
ATOM 3525 C C . LYS B 1 215 ? 18.906 35.688 13.039 1 84.12 215 LYS B C 1
ATOM 3527 O O . LYS B 1 215 ? 19.781 36.531 13.078 1 84.12 215 LYS B O 1
ATOM 3532 N N . SER B 1 216 ? 18.047 35.469 13.828 1 81.81 216 SER B N 1
ATOM 3533 C CA . SER B 1 216 ? 17.969 36.406 14.938 1 81.81 216 SER B CA 1
ATOM 3534 C C . SER B 1 216 ? 18.938 36.031 16.062 1 81.81 216 SER B C 1
ATOM 3536 O O . SER B 1 216 ? 19.25 36.844 16.922 1 81.81 216 SER B O 1
ATOM 3538 N N . GLU B 1 217 ? 19.547 34.844 16.047 1 73 217 GLU B N 1
ATOM 3539 C CA . GLU B 1 217 ? 20.531 34.438 17.047 1 73 217 GLU B CA 1
ATOM 3540 C C . GLU B 1 217 ? 21.953 34.531 16.5 1 73 217 GLU B C 1
ATOM 3542 O O . GLU B 1 217 ? 22.875 34.906 17.234 1 73 217 GLU B O 1
#

Secondary structure (DSSP, 8-state):
-----EEE-GGG--EEETT-HHHHHHHHHHTHHHHIIIIIHHHHHHHT-BHHHHHHHHHHHHHHHHHHHHHHHH-PBPPTTHHHHT-TTSB-SS-HHHHHHHHHHHHHHHHT-SGGGHHHHHHHHHHHHHHHHHHHHTTSS-HHHHHHHHHHHHHHHHHHHHHHHHTGGGGHHHHHHSHHHHHHT-B--TT-S-HHHHHHHHHHHHHHHHHHHHHH-/-----EEE-GGG--EEETT-HHHHHHHHHHTHHHHIIIIIHHHHHHHH-BHHHHHHHHHHHHHHHHHHHHHHHH-PBPPTTHHHHT-TTSB-SS-HHHHHHHHHHHHHHHHT-SGGGHHHHHHHHHHHHHHHHHHHHTTSS-HHHHHHHHHHHHHHHHHHHHHHHHTGGGGHHHHHHSHHHHHHT-B--TT-S-HHHHHHHHHHHHHHHHHHHHHH-

pLDDT: mean 93.62, std 7.78, range [36.88, 98.94]